Protein AF-G0JLG6-F1 (afdb_monomer)

Nearest PDB structures (foldseek):
  7wcf-assembly1_A  TM=6.140E-01  e=3.531E-07  Legionella pneumophila subsp. pneumophila str. Philadelphia 1
  7vkb-assembly1_A  TM=6.537E-01  e=1.158E-06  Legionella pneumophila subsp. pneumophila str. Philadelphia 1
  7vkc-assembly1_A  TM=6.304E-01  e=9.848E-07  Legionella pneumophila subsp. pneumophila str. Philadelphia 1
  3akk-assembly1_A  TM=6.216E-01  e=2.025E-05  Helicobacter pylori J99
  5yhz-assembly1_A-2  TM=7.930E-01  e=1.497E-01  Lactococcus lactis subsp. lactis Il1403

Solvent-accessible surface area (backbone atoms only — not comparable to full-atom values): 27535 Å² total; per-residue (Å²): 128,79,67,61,54,66,49,53,53,59,54,21,39,72,30,73,37,40,67,67,59,48,25,65,77,67,75,44,53,70,75,53,49,55,48,47,50,52,51,45,38,70,78,39,60,73,26,69,39,78,41,77,58,82,95,62,35,26,36,30,27,40,26,55,22,92,93,44,66,90,34,46,30,66,36,43,33,29,33,31,37,62,85,38,51,78,44,65,44,26,35,39,33,39,28,53,50,56,29,33,39,43,46,71,24,72,64,43,65,71,66,40,63,47,73,40,40,90,48,67,77,59,50,68,34,85,40,80,51,47,93,54,54,73,51,47,77,34,44,40,39,22,42,54,49,23,47,48,51,46,75,40,57,94,81,46,96,65,93,61,56,57,49,55,92,70,52,52,68,67,57,50,52,52,49,36,22,66,67,21,50,46,34,58,24,22,58,26,38,21,65,53,6,44,51,49,35,59,63,48,72,73,58,90,77,56,40,44,62,87,47,42,32,54,54,51,43,50,50,52,53,36,49,76,69,68,38,81,62,82,63,46,45,62,70,49,73,65,59,60,48,56,51,43,31,23,46,94,84,68,48,47,41,42,30,40,36,32,53,36,58,60,53,86,51,80,46,71,63,38,49,42,47,40,34,45,48,54,39,26,46,40,43,28,48,52,36,45,78,66,80,36,66,33,41,56,64,48,82,46,62,25,77,69,56,24,46,32,34,38,31,44,42,78,35,45,34,59,89,58,10,16,29,58,54,43,28,45,44,32,61,35,62,76,76,41,95,72,86,56,49,56,62,69,46,48,52,53,38,39,76,73,54,36,30,51,72,69,47,52,50,52,47,46,22,51,54,39,22,33,51,63,47,37,26,72,73,64,46,31,74,62,40,43,29,25,64,64,99,50,96,66,26,45,36,46,38,72,38,56,45,55,94,48,37,46,49,66,57,53,61,48,98,85,69,51,77,74,61,73,94,73,83,83,71,84,76,94,68,94,54,90,37,41,66,56,16,45,53,50,27,30,52,30,25,50,48,46,38,66,39,84,88,38,50,69,71,57,20,54,52,21,48,53,51,25,54,48,46,55,51,54,50,55,61,69,72,45,76,83,70,78,94,78,82,88,84,83,88,85,82,88,80,87,80,87,81,87,84,86,85,133

Structure (mmCIF, N/CA/C/O backbone):
data_AF-G0JLG6-F1
#
_entry.id   AF-G0JLG6-F1
#
loop_
_atom_site.group_PDB
_atom_site.id
_atom_site.type_symbol
_atom_site.label_atom_id
_atom_site.label_alt_id
_atom_site.label_comp_id
_atom_site.label_asym_id
_atom_site.label_entity_id
_atom_site.label_seq_id
_atom_site.pdbx_PDB_ins_code
_atom_site.Cartn_x
_atom_site.Cartn_y
_atom_site.Cartn_z
_atom_site.occupancy
_atom_site.B_iso_or_equiv
_atom_site.auth_seq_id
_atom_site.auth_comp_id
_atom_site.auth_asym_id
_atom_site.auth_atom_id
_atom_site.pdbx_PDB_model_num
ATOM 1 N N . MET A 1 1 ? 37.888 11.877 -35.099 1.00 46.22 1 MET A N 1
ATOM 2 C CA . MET A 1 1 ? 37.068 11.085 -34.157 1.00 46.22 1 MET A CA 1
ATOM 3 C C . MET A 1 1 ? 35.639 11.106 -34.662 1.00 46.22 1 MET A C 1
ATOM 5 O O . MET A 1 1 ? 35.176 12.176 -35.035 1.00 46.22 1 MET A O 1
ATOM 9 N N . ASN A 1 2 ? 34.997 9.945 -34.782 1.00 59.34 2 ASN A N 1
ATOM 10 C CA . ASN A 1 2 ? 33.649 9.816 -35.334 1.00 59.34 2 ASN A CA 1
ATOM 11 C C . ASN A 1 2 ? 32.640 10.490 -34.381 1.00 59.34 2 ASN A C 1
ATOM 13 O O . ASN A 1 2 ? 32.281 9.932 -33.352 1.00 59.34 2 ASN A O 1
ATOM 17 N N . THR A 1 3 ? 32.231 11.726 -34.677 1.00 75.31 3 THR A N 1
ATOM 18 C CA . THR A 1 3 ? 31.351 12.540 -33.813 1.00 75.31 3 THR A CA 1
ATOM 19 C C . THR A 1 3 ? 29.903 12.038 -33.780 1.00 75.31 3 THR A C 1
ATOM 21 O O . THR A 1 3 ? 29.094 12.547 -33.005 1.00 75.31 3 THR A O 1
ATOM 24 N N . GLN A 1 4 ? 29.566 11.033 -34.595 1.00 85.06 4 GLN A N 1
ATOM 25 C CA . GLN A 1 4 ? 28.206 10.521 -34.739 1.00 85.06 4 GLN A CA 1
ATOM 26 C C . GLN A 1 4 ? 27.779 9.582 -33.601 1.00 85.06 4 GLN A C 1
ATOM 28 O O . GLN A 1 4 ? 26.631 9.673 -33.172 1.00 85.06 4 GLN A O 1
ATOM 33 N N . THR A 1 5 ? 28.680 8.752 -33.059 1.00 87.25 5 THR A N 1
ATOM 34 C CA . THR A 1 5 ? 28.381 7.860 -31.917 1.00 87.25 5 THR A CA 1
ATOM 35 C C . THR A 1 5 ? 28.033 8.664 -30.653 1.00 87.25 5 THR A C 1
ATOM 37 O O . THR A 1 5 ? 26.930 8.485 -30.132 1.00 87.25 5 THR A O 1
ATOM 40 N N . PRO A 1 6 ? 28.842 9.654 -30.207 1.00 91.25 6 PRO A N 1
ATOM 41 C CA . PRO A 1 6 ? 28.456 10.506 -29.079 1.00 91.25 6 PRO A CA 1
ATOM 42 C C . PRO A 1 6 ? 27.161 11.294 -29.327 1.00 91.25 6 PRO A C 1
ATOM 44 O O . PRO A 1 6 ? 26.399 11.550 -28.393 1.00 91.25 6 PRO A O 1
ATOM 47 N N . HIS A 1 7 ? 26.883 11.673 -30.583 1.00 93.75 7 HIS A N 1
ATOM 48 C CA . HIS A 1 7 ? 25.629 12.339 -30.929 1.00 93.75 7 HIS A CA 1
ATOM 49 C C . HIS A 1 7 ? 24.423 11.403 -30.754 1.00 93.75 7 HIS A C 1
ATOM 51 O O . HIS A 1 7 ? 23.441 11.815 -30.139 1.00 93.75 7 HIS A O 1
ATOM 57 N N . LEU A 1 8 ? 24.503 10.155 -31.227 1.00 94.81 8 LEU A N 1
ATOM 58 C CA . LEU A 1 8 ? 23.450 9.152 -31.040 1.00 94.81 8 LEU A CA 1
ATOM 59 C C . LEU A 1 8 ? 23.153 8.928 -29.552 1.00 94.81 8 LEU A C 1
ATOM 61 O O . LEU A 1 8 ? 21.997 9.028 -29.145 1.00 94.81 8 LEU A O 1
ATOM 65 N N . ILE A 1 9 ? 24.192 8.720 -28.736 1.00 94.94 9 ILE A N 1
ATOM 66 C CA . ILE A 1 9 ? 24.056 8.523 -27.283 1.00 94.94 9 ILE A CA 1
ATOM 67 C C . ILE A 1 9 ? 23.329 9.710 -26.645 1.00 94.94 9 ILE A C 1
ATOM 69 O O . ILE A 1 9 ? 22.354 9.530 -25.918 1.00 94.94 9 ILE A O 1
ATOM 73 N N . ARG A 1 10 ? 23.737 10.944 -26.972 1.00 94.88 10 ARG A N 1
ATOM 74 C CA . ARG A 1 10 ? 23.087 12.157 -26.454 1.00 94.88 10 ARG A CA 1
ATOM 75 C C . ARG A 1 10 ? 21.600 12.224 -26.807 1.00 94.88 10 ARG A C 1
ATOM 77 O O . ARG A 1 10 ? 20.817 12.691 -25.990 1.00 94.88 10 ARG A O 1
ATOM 84 N N . LEU A 1 11 ? 21.204 11.790 -28.004 1.00 95.19 11 LEU A N 1
ATOM 85 C CA . LEU A 1 11 ? 19.792 11.762 -28.396 1.00 95.19 11 LEU A CA 1
ATOM 86 C C . LEU A 1 11 ? 19.008 10.719 -27.592 1.00 95.19 11 LEU A C 1
ATOM 88 O O . LEU A 1 11 ? 17.905 11.014 -27.136 1.00 95.19 11 LEU A O 1
ATOM 92 N N . LEU A 1 12 ? 19.579 9.530 -27.393 1.00 95.38 12 LEU A N 1
ATOM 93 C CA . LEU A 1 12 ? 18.934 8.427 -26.677 1.00 95.38 12 LEU A CA 1
ATOM 94 C C . LEU A 1 12 ? 18.824 8.664 -25.164 1.00 95.38 12 LEU A C 1
ATOM 96 O O . LEU A 1 12 ? 17.894 8.158 -24.546 1.00 95.38 12 LEU A O 1
ATOM 100 N N . ARG A 1 13 ? 19.703 9.494 -24.588 1.00 94.62 13 ARG A N 1
ATOM 101 C CA . ARG A 1 13 ? 19.589 9.973 -23.200 1.00 94.62 13 ARG A CA 1
ATOM 102 C C . ARG A 1 13 ? 18.378 10.873 -22.945 1.00 94.62 13 ARG A C 1
ATOM 104 O O . ARG A 1 13 ? 18.006 11.077 -21.803 1.00 94.62 13 ARG A O 1
ATOM 111 N N . THR A 1 14 ? 17.768 11.424 -23.997 1.00 92.88 14 THR A N 1
ATOM 112 C CA . THR A 1 14 ? 16.578 12.294 -23.878 1.00 92.88 14 THR A CA 1
ATOM 113 C C . THR A 1 14 ? 15.254 11.539 -24.010 1.00 92.88 14 THR A C 1
ATOM 115 O O . THR A 1 14 ? 14.205 12.168 -24.123 1.00 92.88 14 THR A O 1
ATOM 118 N N . GLY A 1 15 ? 15.305 10.205 -24.042 1.00 92.44 15 GLY A N 1
ATOM 119 C CA . GLY A 1 15 ? 14.141 9.322 -24.075 1.00 92.44 15 GLY A CA 1
ATOM 120 C C . GLY A 1 15 ? 14.024 8.528 -25.362 1.00 92.44 15 GLY A C 1
ATOM 121 O O . GLY A 1 15 ? 14.649 8.849 -26.382 1.00 92.44 15 GLY A O 1
ATOM 122 N N . SER A 1 16 ? 13.216 7.475 -25.312 1.00 93.00 16 SER A N 1
ATOM 123 C CA . SER A 1 16 ? 13.177 6.447 -26.338 1.00 93.00 16 SER A CA 1
ATOM 124 C C . SER A 1 16 ? 12.712 6.983 -27.704 1.00 93.00 16 SER A C 1
ATOM 126 O O . SER A 1 16 ? 11.730 7.718 -27.845 1.00 93.00 16 SER A O 1
ATOM 128 N N . GLN A 1 17 ? 13.447 6.628 -28.763 1.00 94.06 17 GLN A N 1
ATOM 129 C CA . GLN A 1 17 ? 13.241 7.139 -30.126 1.00 94.06 17 GLN A CA 1
ATOM 130 C C . GLN A 1 17 ? 13.006 6.004 -31.122 1.00 94.06 17 GLN A C 1
ATOM 132 O O . GLN A 1 17 ? 13.602 4.934 -31.024 1.00 94.06 17 GLN A O 1
ATOM 137 N N . THR A 1 18 ? 12.196 6.249 -32.153 1.00 94.25 18 THR A N 1
ATOM 138 C CA . THR A 1 18 ? 12.111 5.332 -33.299 1.00 94.25 18 THR A CA 1
ATOM 139 C C . THR A 1 18 ? 13.348 5.469 -34.187 1.00 94.25 18 THR A C 1
ATOM 141 O O . THR A 1 18 ? 13.931 6.550 -34.299 1.00 94.25 18 THR A O 1
ATOM 144 N N . GLY A 1 19 ? 13.715 4.397 -34.897 1.00 93.00 19 GLY A N 1
ATOM 145 C CA . GLY A 1 19 ? 14.827 4.443 -35.856 1.00 93.00 19 GLY A CA 1
ATOM 146 C C . GLY A 1 19 ? 14.644 5.513 -36.941 1.00 93.00 19 GLY A C 1
ATOM 147 O O . GLY A 1 19 ? 15.603 6.174 -37.325 1.00 93.00 19 GLY A O 1
ATOM 148 N N . GLN A 1 20 ? 13.404 5.752 -37.385 1.00 93.75 20 GLN A N 1
ATOM 149 C CA . GLN A 1 20 ? 13.095 6.831 -38.327 1.00 93.75 20 GLN A CA 1
ATOM 150 C C . GLN A 1 20 ? 13.445 8.210 -37.752 1.00 93.75 20 GLN A C 1
ATOM 152 O O . GLN A 1 20 ? 14.147 8.980 -38.402 1.00 93.75 20 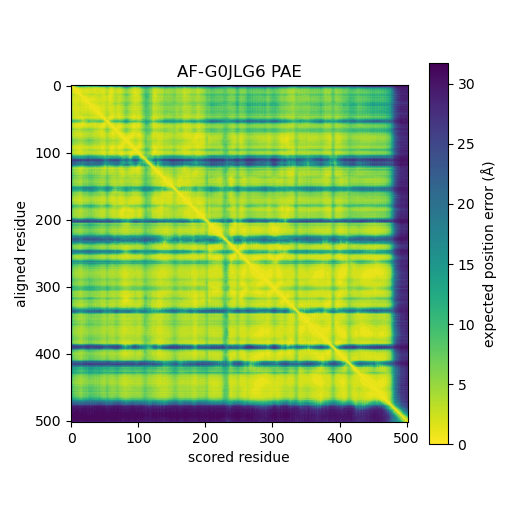GLN A O 1
ATOM 157 N N . ARG A 1 21 ? 13.009 8.499 -36.521 1.00 94.81 21 ARG A N 1
ATOM 158 C CA . ARG A 1 21 ? 13.259 9.790 -35.871 1.00 94.81 21 ARG A CA 1
ATOM 159 C C . ARG A 1 21 ? 14.748 10.013 -35.595 1.00 94.81 21 ARG A C 1
ATOM 161 O O . ARG A 1 21 ? 15.218 11.143 -35.665 1.00 94.81 21 ARG A O 1
ATOM 168 N N . LEU A 1 22 ? 15.500 8.945 -35.324 1.00 95.31 22 LEU A N 1
ATOM 169 C CA . LEU A 1 22 ? 16.960 9.005 -35.205 1.00 95.31 22 LEU A CA 1
ATOM 170 C C . LEU A 1 22 ? 17.630 9.332 -36.546 1.00 95.31 22 LEU A C 1
ATOM 172 O O . LEU A 1 22 ? 18.468 10.226 -36.583 1.00 95.31 22 LEU A O 1
ATOM 176 N N . CYS A 1 23 ? 17.232 8.677 -37.645 1.00 95.50 23 CYS A N 1
ATOM 177 C CA . CYS A 1 23 ? 17.723 9.008 -38.989 1.00 95.50 23 CYS A CA 1
ATOM 178 C C . CYS A 1 23 ? 17.490 10.484 -39.339 1.00 95.50 23 CYS A C 1
ATOM 180 O O . CYS A 1 23 ? 18.412 11.144 -39.806 1.00 95.50 23 CYS A O 1
ATOM 182 N N . GLU A 1 24 ? 16.286 10.999 -39.073 1.00 95.12 24 GLU A N 1
ATOM 183 C CA . GLU A 1 24 ? 15.916 12.398 -39.327 1.00 95.12 24 GLU A CA 1
ATOM 184 C C . GLU A 1 24 ? 16.740 13.375 -38.474 1.00 95.12 24 GLU A C 1
ATOM 186 O O . GLU A 1 24 ? 17.309 14.326 -38.999 1.00 95.12 24 GLU A O 1
ATOM 191 N N . ARG A 1 25 ? 16.861 13.133 -37.159 1.00 94.56 25 ARG A N 1
ATOM 192 C CA . ARG A 1 25 ? 17.603 14.024 -36.241 1.00 94.56 25 ARG A CA 1
ATOM 193 C C . ARG A 1 25 ? 19.115 14.005 -36.465 1.00 94.56 25 ARG A C 1
ATOM 195 O O . ARG A 1 25 ? 19.788 14.967 -36.105 1.00 94.56 25 ARG A O 1
ATOM 202 N N . MET A 1 26 ? 19.648 12.909 -37.001 1.00 94.50 26 MET A N 1
ATOM 203 C CA . MET A 1 26 ? 21.077 12.754 -37.279 1.00 94.50 26 MET A CA 1
ATOM 204 C C . MET A 1 26 ? 21.454 13.066 -38.732 1.00 94.50 26 MET A C 1
ATOM 206 O O . MET A 1 26 ? 22.647 13.114 -39.018 1.00 94.50 26 MET A O 1
ATOM 210 N N . ASP A 1 27 ? 20.472 13.265 -39.618 1.00 94.88 27 ASP A N 1
ATOM 211 C CA . ASP A 1 27 ? 20.650 13.400 -41.071 1.00 94.88 27 ASP A CA 1
ATOM 212 C C . ASP A 1 27 ? 21.451 12.230 -41.683 1.00 94.88 27 ASP A C 1
ATOM 214 O O . ASP A 1 27 ? 22.458 12.395 -42.371 1.00 94.88 27 ASP A O 1
ATOM 218 N N . VAL A 1 28 ? 21.034 10.995 -41.369 1.00 95.25 28 VAL A N 1
ATOM 219 C CA . VAL A 1 28 ? 21.711 9.771 -41.833 1.00 95.25 28 VAL A CA 1
ATOM 220 C C . VAL A 1 28 ? 20.751 8.744 -42.425 1.00 95.25 28 VAL A C 1
ATOM 222 O O . VAL A 1 28 ? 19.595 8.609 -42.025 1.00 95.25 28 VAL A O 1
ATOM 225 N N . SER A 1 29 ? 21.269 7.925 -43.343 1.00 94.81 29 SER A N 1
ATOM 226 C CA . SER A 1 29 ? 20.538 6.770 -43.871 1.00 94.81 29 SER A CA 1
ATOM 227 C C . SER A 1 29 ? 20.305 5.695 -42.798 1.00 94.81 29 SER A C 1
ATOM 229 O O . SER A 1 29 ? 21.080 5.567 -41.847 1.00 94.81 29 SER A O 1
ATOM 231 N N . ARG A 1 30 ? 19.300 4.830 -42.994 1.00 92.62 30 ARG A N 1
ATOM 232 C CA . ARG A 1 30 ? 19.060 3.663 -42.118 1.00 92.62 30 ARG A CA 1
ATOM 233 C C . ARG A 1 30 ? 20.265 2.720 -42.036 1.00 92.62 30 ARG A C 1
ATOM 235 O O . ARG A 1 30 ? 20.562 2.198 -40.967 1.00 92.62 30 ARG A O 1
ATOM 242 N N . ALA A 1 31 ? 20.982 2.526 -43.145 1.00 94.44 31 ALA A N 1
ATOM 243 C CA . ALA A 1 31 ? 22.172 1.675 -43.185 1.00 94.44 31 ALA A CA 1
ATOM 244 C C . ALA A 1 31 ? 23.346 2.276 -42.395 1.00 94.44 31 ALA A C 1
ATOM 246 O O . ALA A 1 31 ? 24.172 1.538 -41.861 1.00 94.44 31 ALA A O 1
ATOM 247 N N . THR A 1 32 ? 23.429 3.606 -42.332 1.00 94.50 32 THR A N 1
ATOM 248 C CA . THR A 1 32 ? 24.400 4.314 -41.493 1.00 94.50 32 THR A CA 1
ATOM 249 C C . THR A 1 32 ? 24.001 4.214 -40.023 1.00 94.50 32 THR A C 1
ATOM 251 O O . THR A 1 32 ? 24.831 3.826 -39.211 1.00 94.50 32 THR A O 1
ATOM 254 N N . LEU A 1 33 ? 22.730 4.466 -39.686 1.00 94.81 33 LEU A N 1
ATOM 255 C CA . LEU A 1 33 ? 22.229 4.339 -38.313 1.00 94.81 33 LEU A CA 1
ATOM 256 C C . LEU A 1 33 ? 22.442 2.926 -37.751 1.00 94.81 33 LEU A C 1
ATOM 258 O O . LEU A 1 33 ? 22.905 2.782 -36.628 1.00 94.81 33 LEU A O 1
ATOM 262 N N . SER A 1 34 ? 22.166 1.885 -38.542 1.00 93.56 34 SER A N 1
ATOM 263 C CA . SER A 1 34 ? 22.384 0.495 -38.123 1.00 93.56 34 SER A CA 1
ATOM 264 C C . SER A 1 34 ? 23.853 0.190 -37.823 1.00 93.56 34 SER A C 1
ATOM 266 O O . SER A 1 34 ? 24.127 -0.567 -36.897 1.00 93.56 34 SER A O 1
ATOM 268 N N . ARG A 1 35 ? 24.792 0.767 -38.587 1.00 93.50 35 ARG A N 1
ATOM 269 C CA . ARG A 1 35 ? 26.230 0.646 -38.311 1.00 93.50 35 ARG A CA 1
ATOM 270 C C . ARG A 1 35 ? 26.600 1.375 -37.023 1.00 93.50 35 ARG A C 1
ATOM 272 O O . ARG A 1 35 ? 27.191 0.759 -36.152 1.00 93.50 35 ARG A O 1
ATOM 279 N N . LEU A 1 36 ? 26.138 2.616 -36.857 1.00 94.56 36 LEU A N 1
ATOM 280 C CA . LEU A 1 36 ? 26.359 3.397 -35.634 1.00 94.56 36 LEU A CA 1
ATOM 281 C C . LEU A 1 36 ? 25.820 2.690 -34.384 1.00 94.56 36 LEU A C 1
ATOM 283 O O . LEU A 1 36 ? 26.473 2.706 -33.350 1.00 94.56 36 LEU A O 1
ATOM 287 N N . MET A 1 37 ? 24.652 2.050 -34.472 1.00 94.25 37 MET A N 1
ATOM 288 C CA . MET A 1 37 ? 24.095 1.247 -33.380 1.00 94.25 37 MET A CA 1
ATOM 289 C C . MET A 1 37 ? 24.953 0.015 -33.069 1.00 94.25 37 MET A C 1
ATOM 291 O O . MET A 1 37 ? 25.163 -0.288 -31.899 1.00 94.25 37 MET A O 1
ATOM 295 N N . GLY A 1 38 ? 25.466 -0.676 -34.092 1.00 93.69 38 GLY A N 1
ATOM 296 C CA . GLY A 1 38 ? 26.382 -1.808 -33.914 1.00 93.69 38 GLY A CA 1
ATOM 297 C C . GLY A 1 38 ? 27.711 -1.398 -33.274 1.00 93.69 38 GLY A C 1
ATOM 298 O O . GLY A 1 38 ? 28.184 -2.075 -32.360 1.00 93.69 38 GLY A O 1
ATOM 299 N N . ASP A 1 39 ? 28.262 -0.259 -33.695 1.00 92.25 39 ASP A N 1
ATOM 300 C CA . ASP A 1 39 ? 29.461 0.333 -33.100 1.00 92.25 39 ASP A CA 1
ATOM 301 C C . ASP A 1 39 ? 29.190 0.714 -31.632 1.00 92.25 39 ASP A C 1
ATOM 303 O O . ASP A 1 39 ? 29.927 0.288 -30.748 1.00 92.25 39 ASP A O 1
ATOM 307 N N . CYS A 1 40 ? 28.069 1.395 -31.343 1.00 92.25 40 CYS A N 1
ATOM 308 C CA . CYS A 1 40 ? 27.651 1.729 -29.972 1.00 92.25 40 CYS A CA 1
ATOM 309 C C . CYS A 1 40 ? 27.517 0.486 -29.090 1.00 92.25 40 CYS A C 1
ATOM 311 O O . CYS A 1 40 ? 27.979 0.491 -27.958 1.00 92.25 40 CYS A O 1
ATOM 313 N N . GLN A 1 41 ? 26.882 -0.575 -29.593 1.00 92.62 41 GLN A N 1
ATOM 314 C CA . GLN A 1 41 ? 26.702 -1.816 -28.842 1.00 92.62 41 GLN A CA 1
ATOM 315 C C . GLN A 1 41 ? 28.038 -2.517 -28.558 1.00 92.62 41 GLN A C 1
ATOM 317 O O . GLN A 1 41 ? 28.170 -3.185 -27.535 1.00 92.62 41 GLN A O 1
ATOM 322 N N . SER A 1 42 ? 29.013 -2.385 -29.460 1.00 92.06 42 SER A N 1
ATOM 323 C CA . SER A 1 42 ? 30.348 -2.972 -29.301 1.00 92.06 42 SER A CA 1
ATOM 324 C C . SER A 1 42 ? 31.213 -2.166 -28.329 1.00 92.06 42 SER A C 1
ATOM 326 O O . SER A 1 42 ? 31.937 -2.751 -27.529 1.00 92.06 42 SER A O 1
ATOM 328 N N . GLU A 1 43 ? 31.126 -0.834 -28.383 1.00 93.00 43 GLU A N 1
ATOM 329 C CA . GLU A 1 43 ? 31.851 0.087 -27.497 1.00 93.00 43 GLU A CA 1
ATOM 330 C C . GLU A 1 43 ? 31.237 0.152 -26.086 1.00 93.00 43 GLU A C 1
ATOM 332 O O . GLU A 1 43 ? 31.962 0.274 -25.101 1.00 93.00 43 GLU A O 1
ATOM 337 N N . HIS A 1 44 ? 29.910 0.044 -25.980 1.00 93.50 44 HIS A N 1
ATOM 338 C CA . HIS A 1 44 ? 29.133 0.183 -24.745 1.00 93.50 44 HIS A CA 1
ATOM 339 C C . HIS A 1 44 ? 28.132 -0.977 -24.598 1.00 93.50 44 HIS A C 1
ATOM 341 O O . HIS A 1 44 ? 26.917 -0.797 -24.769 1.00 93.50 44 HIS A O 1
ATOM 347 N N . PRO A 1 45 ? 28.617 -2.195 -24.301 1.00 92.94 45 PRO A N 1
ATOM 348 C CA . PRO A 1 45 ? 27.774 -3.379 -24.257 1.00 92.94 45 PRO A CA 1
ATOM 349 C C . PRO A 1 45 ? 26.652 -3.242 -23.222 1.00 92.94 45 PRO A C 1
ATOM 351 O O . PRO A 1 45 ? 26.884 -3.014 -22.040 1.00 92.94 45 PRO A O 1
ATOM 354 N N . GLY A 1 46 ? 25.414 -3.408 -23.690 1.00 92.00 46 GLY A N 1
ATOM 355 C CA . GLY A 1 46 ? 24.211 -3.434 -22.850 1.00 92.00 46 GLY A CA 1
ATOM 356 C C . GLY A 1 46 ? 23.552 -2.074 -22.600 1.00 92.00 46 GLY A C 1
ATOM 357 O O . GLY A 1 46 ? 22.424 -2.055 -22.116 1.00 92.00 46 GLY A O 1
ATOM 358 N N . PHE A 1 47 ? 24.189 -0.959 -22.972 1.00 96.44 47 PHE A N 1
ATOM 359 C CA . PHE A 1 47 ? 23.610 0.379 -22.790 1.00 96.44 47 PHE A CA 1
ATOM 360 C C . PHE A 1 47 ? 22.590 0.766 -23.863 1.00 96.44 47 PHE A C 1
ATOM 362 O O . PHE A 1 47 ? 21.646 1.503 -23.582 1.00 96.44 47 PHE A O 1
ATOM 369 N N . LEU A 1 48 ? 22.761 0.286 -25.096 1.00 96.06 48 LEU A N 1
ATOM 370 C CA . LEU A 1 48 ? 21.789 0.503 -26.162 1.00 96.06 48 LEU A CA 1
ATOM 371 C C . LEU A 1 48 ? 20.641 -0.503 -26.022 1.00 96.06 48 LEU A C 1
ATOM 373 O O . LEU A 1 48 ? 20.762 -1.669 -26.395 1.00 96.06 48 LEU A O 1
ATOM 377 N N . CYS A 1 49 ? 19.504 -0.044 -25.511 1.00 94.62 49 CYS A N 1
ATOM 378 C CA . CYS A 1 49 ? 18.333 -0.886 -25.303 1.00 94.62 49 CYS A CA 1
ATOM 379 C C . CYS A 1 49 ? 17.382 -0.817 -26.501 1.00 94.62 49 CYS A C 1
ATOM 381 O O . CYS A 1 49 ? 17.037 0.271 -26.968 1.00 94.62 49 CYS A O 1
ATOM 383 N N . GLN A 1 50 ? 16.908 -1.975 -26.968 1.00 92.38 50 GLN A N 1
ATOM 384 C CA . GLN A 1 50 ? 15.823 -2.066 -27.943 1.00 92.38 50 GLN A CA 1
ATOM 385 C C . GLN A 1 50 ? 14.496 -2.338 -27.227 1.00 92.38 50 GLN A C 1
ATOM 387 O O . GLN A 1 50 ? 14.365 -3.304 -26.480 1.00 92.38 50 GLN A O 1
ATOM 392 N N . ILE A 1 51 ? 13.495 -1.513 -27.509 1.00 89.00 51 ILE A N 1
ATOM 393 C CA . ILE A 1 51 ? 12.143 -1.603 -26.962 1.00 89.00 51 ILE A CA 1
ATOM 394 C C . ILE A 1 51 ? 11.189 -2.027 -28.078 1.00 89.00 51 ILE A C 1
ATOM 396 O O . ILE A 1 51 ? 11.169 -1.417 -29.148 1.00 89.00 51 ILE A O 1
ATOM 400 N N . GLY A 1 52 ? 10.361 -3.040 -27.825 1.00 83.12 52 GLY A N 1
ATOM 401 C CA . GLY A 1 52 ? 9.380 -3.528 -28.796 1.00 83.12 52 GLY A CA 1
ATOM 402 C C . GLY A 1 52 ? 9.999 -4.241 -30.006 1.00 83.12 52 GLY A C 1
ATOM 403 O O . GLY A 1 52 ? 11.186 -4.577 -30.037 1.00 83.12 52 GLY A O 1
ATOM 404 N N . ALA A 1 53 ? 9.165 -4.505 -31.015 1.00 79.88 53 ALA A N 1
ATOM 405 C CA . ALA A 1 53 ? 9.546 -5.284 -32.190 1.00 79.88 53 ALA A CA 1
ATOM 406 C C . ALA A 1 53 ? 8.915 -4.743 -33.482 1.00 79.88 53 ALA A C 1
ATOM 408 O O . ALA A 1 53 ? 7.850 -4.123 -33.482 1.00 79.88 53 ALA A O 1
ATOM 409 N N . ALA A 1 54 ? 9.559 -5.040 -34.614 1.00 81.12 54 ALA A N 1
ATOM 410 C CA . ALA A 1 54 ? 9.116 -4.650 -35.950 1.00 81.12 54 ALA A CA 1
ATOM 411 C C . ALA A 1 54 ? 8.783 -3.145 -36.050 1.00 81.12 54 ALA A C 1
ATOM 413 O O . ALA A 1 54 ? 9.649 -2.291 -35.886 1.00 81.12 54 ALA A O 1
ATOM 414 N N . ARG A 1 55 ? 7.524 -2.802 -36.346 1.00 71.88 55 ARG A N 1
ATOM 415 C CA . ARG A 1 55 ? 7.095 -1.413 -36.568 1.00 71.88 55 ARG A CA 1
ATOM 416 C C . ARG A 1 55 ? 7.023 -0.565 -35.294 1.00 71.88 55 ARG A C 1
ATOM 418 O O . ARG A 1 55 ? 6.941 0.652 -35.411 1.00 71.88 55 ARG A O 1
ATOM 425 N N . SER A 1 56 ? 7.023 -1.184 -34.109 1.00 79.69 56 SER A N 1
ATOM 426 C CA . SER A 1 56 ? 7.020 -0.479 -32.820 1.00 79.69 56 SER A CA 1
ATOM 427 C C . SER A 1 56 ? 8.409 -0.381 -32.189 1.00 79.69 56 SER A C 1
ATOM 429 O O . SER A 1 56 ? 8.517 0.089 -31.059 1.00 79.69 56 SER A O 1
ATOM 431 N N . THR A 1 57 ? 9.466 -0.793 -32.901 1.00 88.81 57 THR A N 1
ATOM 432 C CA . THR A 1 57 ? 10.829 -0.741 -32.373 1.00 88.81 57 THR A CA 1
ATOM 433 C C . THR A 1 57 ? 11.246 0.690 -32.040 1.00 88.81 57 THR A C 1
ATOM 435 O O . THR A 1 57 ? 11.267 1.583 -32.898 1.00 88.81 57 THR A O 1
ATOM 438 N N . ARG A 1 58 ? 11.639 0.878 -30.784 1.00 93.12 58 ARG A N 1
ATOM 439 C CA . ARG A 1 58 ? 12.288 2.078 -30.263 1.00 93.12 58 ARG A CA 1
ATOM 440 C C . ARG A 1 58 ? 13.647 1.718 -29.675 1.00 93.12 58 ARG A C 1
ATOM 442 O O . ARG A 1 58 ? 13.901 0.563 -29.346 1.00 93.12 58 ARG A O 1
ATOM 449 N N . TYR A 1 59 ? 14.501 2.718 -29.548 1.00 94.75 59 TYR A N 1
ATOM 450 C CA . TYR A 1 59 ? 15.820 2.607 -28.943 1.00 94.75 59 TYR A CA 1
ATOM 451 C C . TYR A 1 59 ? 15.933 3.606 -27.801 1.00 94.75 59 TYR A C 1
ATOM 453 O O . TYR A 1 59 ? 15.445 4.730 -27.936 1.00 94.75 59 TYR A O 1
ATOM 461 N N . ALA A 1 60 ? 16.583 3.205 -26.716 1.00 95.88 60 ALA A N 1
ATOM 462 C CA . ALA A 1 60 ? 16.832 4.030 -25.539 1.00 95.88 60 ALA A CA 1
ATOM 463 C C . ALA A 1 60 ? 18.249 3.794 -25.003 1.00 95.88 60 ALA A C 1
ATOM 465 O O . ALA A 1 60 ? 18.913 2.834 -25.402 1.00 95.88 60 ALA A O 1
ATOM 466 N N . TRP A 1 61 ? 18.703 4.680 -24.116 1.00 97.25 61 TRP A N 1
ATOM 467 C CA . TRP A 1 61 ? 19.982 4.538 -23.424 1.00 97.25 61 TRP A CA 1
ATOM 468 C C . TRP A 1 61 ? 19.757 4.140 -21.968 1.00 97.25 61 TRP A C 1
ATOM 470 O O . TRP A 1 61 ? 19.011 4.816 -21.256 1.00 97.25 61 TRP A O 1
ATOM 480 N N . ALA A 1 62 ? 20.402 3.060 -21.534 1.00 97.25 62 ALA A N 1
ATOM 481 C CA . ALA A 1 62 ? 20.389 2.640 -20.142 1.00 97.25 62 ALA A CA 1
ATOM 482 C C . ALA A 1 62 ? 21.157 3.626 -19.262 1.00 97.25 62 ALA A C 1
ATOM 484 O O . ALA A 1 62 ? 22.183 4.184 -19.661 1.00 97.25 62 ALA A O 1
ATOM 485 N N . LYS A 1 63 ? 20.678 3.803 -18.037 1.00 95.62 63 LYS A N 1
ATOM 486 C CA . LYS A 1 63 ? 21.403 4.524 -17.002 1.00 95.62 63 LYS A CA 1
ATOM 487 C C . LYS A 1 63 ? 22.547 3.641 -16.482 1.00 95.62 63 LYS A C 1
ATOM 489 O O . LYS A 1 63 ? 22.337 2.435 -16.355 1.00 95.62 63 LYS A O 1
ATOM 494 N N . PRO A 1 64 ? 23.748 4.175 -16.211 1.00 94.62 64 PRO A N 1
ATOM 495 C CA . PRO A 1 64 ? 24.814 3.397 -15.581 1.00 94.62 64 PRO A CA 1
ATOM 496 C C . PRO A 1 64 ? 24.457 3.021 -14.137 1.00 94.62 64 PRO A C 1
ATOM 498 O O . PRO A 1 64 ? 23.790 3.791 -13.445 1.00 94.62 64 PRO A O 1
ATOM 501 N N . ASP A 1 65 ? 24.921 1.858 -13.680 1.00 90.94 65 ASP A N 1
ATOM 502 C CA . ASP A 1 65 ? 24.869 1.479 -12.266 1.00 90.94 65 ASP A CA 1
ATOM 503 C C . ASP A 1 65 ? 25.822 2.374 -11.457 1.00 90.94 65 ASP A C 1
ATOM 505 O O . ASP A 1 65 ? 26.970 2.588 -11.852 1.00 90.94 65 ASP A O 1
ATOM 509 N N . GLU A 1 66 ? 25.362 2.908 -10.322 1.00 85.69 66 GLU A N 1
ATOM 510 C CA . GLU A 1 66 ? 26.172 3.802 -9.482 1.00 85.69 66 GLU A CA 1
ATOM 511 C C . GLU A 1 66 ? 27.466 3.141 -8.978 1.00 85.69 66 GLU A C 1
ATOM 513 O O . GLU A 1 66 ? 28.505 3.798 -8.894 1.00 85.69 66 GLU A O 1
ATOM 518 N N . ASN A 1 67 ? 27.420 1.845 -8.658 1.00 85.12 67 ASN A N 1
ATOM 519 C CA . ASN A 1 67 ? 28.565 1.094 -8.142 1.00 85.12 67 ASN A CA 1
ATOM 520 C C . ASN A 1 67 ? 29.436 0.521 -9.267 1.00 85.12 67 ASN A C 1
ATOM 522 O O . ASN A 1 67 ? 30.627 0.265 -9.070 1.00 85.12 67 ASN A O 1
ATOM 526 N N . HIS A 1 68 ? 28.853 0.329 -10.452 1.00 90.38 68 HIS A N 1
ATOM 527 C CA . HIS A 1 68 ? 29.530 -0.202 -11.633 1.00 90.38 68 HIS A CA 1
ATOM 528 C C . HIS A 1 68 ? 29.218 0.650 -12.876 1.00 90.38 68 HIS A C 1
ATOM 530 O O . HIS A 1 68 ? 28.450 0.212 -13.730 1.00 90.38 68 HIS A O 1
ATOM 536 N N . PRO A 1 69 ? 29.848 1.834 -13.039 1.00 91.25 69 PRO A N 1
ATOM 537 C CA . PRO A 1 69 ? 29.490 2.792 -14.093 1.00 91.25 69 PRO A CA 1
ATOM 538 C C . PRO A 1 69 ? 29.645 2.277 -15.531 1.00 91.25 69 PRO A C 1
ATOM 540 O O . PRO A 1 69 ? 29.016 2.802 -16.448 1.00 91.25 69 PRO A O 1
ATOM 543 N N . ASP A 1 70 ? 30.465 1.243 -15.725 1.00 92.44 70 ASP A N 1
ATOM 544 C CA . ASP A 1 70 ? 30.666 0.566 -17.012 1.00 92.44 70 ASP A CA 1
ATOM 545 C C . ASP A 1 70 ? 29.572 -0.474 -17.321 1.00 92.44 70 ASP A C 1
ATOM 547 O O . ASP A 1 70 ? 29.639 -1.169 -18.336 1.00 92.44 70 ASP A O 1
ATOM 551 N N . GLN A 1 71 ? 28.569 -0.611 -16.451 1.00 94.69 71 GLN A N 1
ATOM 552 C CA . GLN A 1 71 ? 27.444 -1.527 -16.603 1.00 94.69 71 GLN A CA 1
ATOM 553 C C . GLN A 1 71 ? 26.116 -0.762 -16.550 1.00 94.69 71 GLN A C 1
ATOM 555 O O . GLN A 1 71 ? 25.989 0.211 -15.803 1.00 94.69 71 GLN A O 1
ATOM 560 N N . PRO A 1 72 ? 25.102 -1.189 -17.321 1.00 96.31 72 PRO A N 1
ATOM 561 C CA . PRO A 1 72 ? 23.758 -0.642 -17.198 1.00 96.31 72 PRO A CA 1
ATOM 562 C C . PRO A 1 72 ? 23.141 -1.022 -15.848 1.00 96.31 72 PRO A C 1
ATOM 564 O O . PRO A 1 72 ? 23.336 -2.134 -15.350 1.00 96.31 72 PRO A O 1
ATOM 567 N N . TRP A 1 73 ? 22.335 -0.123 -15.294 1.00 95.44 73 TRP A N 1
ATOM 568 C CA . TRP A 1 73 ? 21.611 -0.334 -14.050 1.00 95.44 73 TRP A CA 1
ATOM 569 C C . TRP A 1 73 ? 20.448 -1.307 -14.266 1.00 95.44 73 TRP A C 1
ATOM 571 O O . TRP A 1 73 ? 19.321 -0.941 -14.613 1.00 95.44 73 TRP A O 1
ATOM 581 N N . ASN A 1 74 ? 20.766 -2.587 -14.094 1.00 95.81 74 ASN A N 1
ATOM 582 C CA . ASN A 1 74 ? 19.863 -3.714 -14.269 1.00 95.81 74 ASN A CA 1
ATOM 583 C C . ASN A 1 74 ? 19.443 -4.265 -12.910 1.00 95.81 74 ASN A C 1
ATOM 585 O O . ASN A 1 74 ? 20.224 -4.903 -12.206 1.00 95.81 74 ASN A O 1
ATOM 589 N N . ILE A 1 75 ? 18.178 -4.067 -12.561 1.00 95.75 75 ILE A N 1
ATOM 590 C CA . ILE A 1 75 ? 17.624 -4.465 -11.274 1.00 95.75 75 ILE A CA 1
ATOM 591 C C . ILE A 1 75 ? 16.872 -5.791 -11.444 1.00 95.75 75 ILE A C 1
ATOM 593 O O . ILE A 1 75 ? 15.877 -5.839 -12.172 1.00 95.75 75 ILE A O 1
ATOM 597 N N . PRO A 1 76 ? 17.290 -6.892 -10.797 1.00 95.25 76 PRO A N 1
ATOM 598 C CA . PRO A 1 76 ? 16.524 -8.129 -10.844 1.00 95.25 76 PRO A CA 1
ATOM 599 C C . PRO A 1 76 ? 15.204 -7.976 -10.076 1.00 95.25 76 PRO A C 1
ATOM 601 O O . PRO A 1 76 ? 15.164 -7.387 -8.995 1.00 95.25 76 PRO A O 1
ATOM 604 N N . VAL A 1 77 ? 14.131 -8.525 -10.637 1.00 93.94 77 VAL A N 1
ATOM 605 C CA . VAL A 1 77 ? 12.781 -8.513 -10.064 1.00 93.94 77 VAL A CA 1
ATOM 606 C C . VAL A 1 77 ? 12.381 -9.944 -9.736 1.00 93.94 77 VAL A C 1
ATOM 608 O O . VAL A 1 77 ? 12.468 -10.842 -10.582 1.00 93.94 77 VAL A O 1
ATOM 611 N N . TYR A 1 78 ? 11.938 -10.141 -8.502 1.00 93.00 78 TYR A N 1
ATOM 612 C CA . TYR A 1 78 ? 11.474 -11.412 -7.972 1.00 93.00 78 TYR A CA 1
ATOM 613 C C . TYR A 1 78 ? 10.087 -11.253 -7.355 1.00 93.00 78 TYR A C 1
ATOM 615 O O . TYR A 1 78 ? 9.708 -10.155 -6.947 1.00 93.00 78 TYR A O 1
ATOM 623 N N . HIS A 1 79 ? 9.396 -12.368 -7.152 1.00 91.69 79 HIS A N 1
ATOM 624 C CA . HIS A 1 79 ? 8.307 -12.454 -6.186 1.00 91.69 79 HIS A CA 1
ATOM 625 C C . HIS A 1 79 ? 8.508 -13.652 -5.266 1.00 91.69 79 HIS A C 1
ATOM 627 O O . HIS A 1 79 ? 9.219 -14.604 -5.586 1.00 91.69 79 HIS A O 1
ATOM 633 N N . VAL A 1 80 ? 7.843 -13.600 -4.121 1.00 92.31 80 VAL A N 1
ATOM 634 C CA . VAL A 1 80 ? 7.679 -14.744 -3.226 1.00 92.31 80 VAL A CA 1
ATOM 635 C C . VAL A 1 80 ? 6.294 -15.328 -3.466 1.00 92.31 80 VAL A C 1
ATOM 637 O O . VAL A 1 80 ? 5.311 -14.588 -3.504 1.00 92.31 80 VAL A O 1
ATOM 640 N N . ASP A 1 81 ? 6.199 -16.637 -3.669 1.00 90.50 81 ASP A N 1
ATOM 641 C CA . ASP A 1 81 ? 4.901 -17.298 -3.802 1.00 90.50 81 ASP A CA 1
ATOM 642 C C . ASP A 1 81 ? 4.212 -17.533 -2.443 1.00 90.50 81 ASP A C 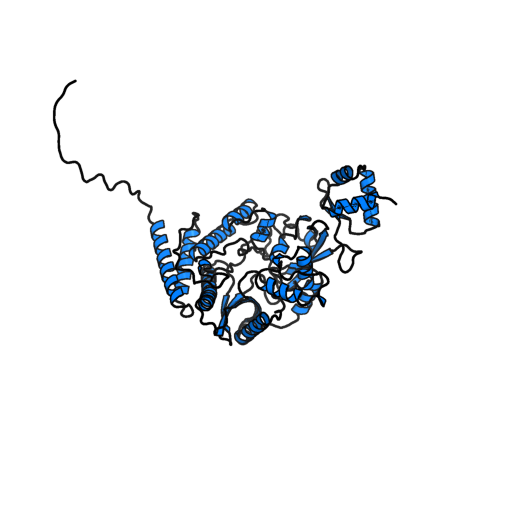1
ATOM 644 O O . ASP A 1 81 ? 4.743 -17.216 -1.374 1.00 90.50 81 ASP A O 1
ATOM 648 N N . ARG A 1 82 ? 3.003 -18.100 -2.476 1.00 91.12 82 ARG A N 1
ATOM 649 C CA . ARG A 1 82 ? 2.199 -18.404 -1.279 1.00 91.12 82 ARG A CA 1
ATOM 650 C C . ARG A 1 82 ? 2.861 -19.418 -0.341 1.00 91.12 82 ARG A C 1
ATOM 652 O O . ARG A 1 82 ? 2.508 -19.484 0.830 1.00 91.12 82 ARG A O 1
ATOM 659 N N . HIS A 1 83 ? 3.840 -20.179 -0.826 1.00 90.56 83 HIS A N 1
ATOM 660 C CA . HIS A 1 83 ? 4.603 -21.147 -0.039 1.00 90.56 83 HIS A CA 1
ATOM 661 C C . HIS A 1 83 ? 5.919 -20.574 0.502 1.00 90.56 83 HIS A C 1
ATOM 663 O O . HIS A 1 83 ? 6.633 -21.264 1.228 1.00 90.56 83 HIS A O 1
ATOM 669 N N . GLY A 1 84 ? 6.241 -19.318 0.185 1.00 90.88 84 GLY A N 1
ATOM 670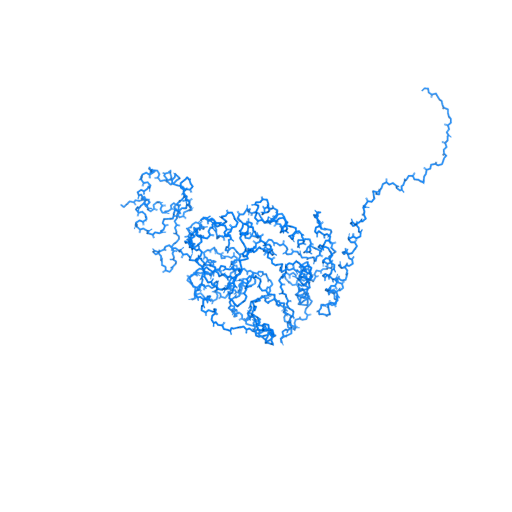 C CA . GLY A 1 84 ? 7.467 -18.664 0.631 1.00 90.88 84 GLY A CA 1
ATOM 671 C C . GLY A 1 84 ? 8.660 -18.898 -0.290 1.00 90.88 84 GLY A C 1
ATOM 672 O O . GLY A 1 84 ? 9.787 -18.582 0.087 1.00 90.88 84 GLY A O 1
ATOM 673 N N . VAL A 1 85 ? 8.445 -19.444 -1.489 1.00 91.12 85 VAL A N 1
ATOM 674 C CA . VAL A 1 85 ? 9.525 -19.722 -2.436 1.00 91.12 85 VAL A CA 1
ATOM 675 C C . VAL A 1 85 ? 9.777 -18.493 -3.298 1.00 91.12 85 VAL A C 1
ATOM 677 O O . VAL A 1 85 ? 8.864 -17.937 -3.911 1.00 91.12 85 VAL A O 1
ATOM 680 N N . LEU A 1 86 ? 11.043 -18.078 -3.360 1.00 91.75 86 LEU A N 1
ATOM 681 C CA . LEU A 1 86 ? 11.491 -16.992 -4.222 1.00 91.75 86 LEU A CA 1
ATOM 682 C C . LEU A 1 86 ? 11.510 -17.443 -5.689 1.00 91.75 86 LEU A C 1
ATOM 684 O O . LEU A 1 86 ? 12.083 -18.476 -6.034 1.00 91.75 86 LEU A O 1
ATOM 688 N N . GLN A 1 87 ? 10.925 -16.633 -6.560 1.00 90.44 87 GLN A N 1
ATOM 689 C CA . GLN A 1 87 ? 10.798 -16.881 -7.990 1.00 90.44 87 GLN A CA 1
ATOM 690 C C . GLN A 1 87 ? 11.294 -15.663 -8.772 1.00 90.44 87 GLN A C 1
ATOM 692 O O . GLN A 1 87 ? 11.071 -14.523 -8.372 1.00 90.44 87 GLN A O 1
ATOM 697 N N . SER A 1 88 ? 11.963 -15.892 -9.903 1.00 90.25 88 SER A N 1
ATOM 698 C CA . SER A 1 88 ? 12.466 -14.810 -10.759 1.00 90.25 88 SER A CA 1
ATOM 699 C C . SER A 1 88 ? 11.423 -14.379 -11.785 1.00 90.25 88 SER A C 1
ATOM 701 O O . SER A 1 88 ? 10.996 -15.185 -12.619 1.00 90.25 88 SER A O 1
ATOM 703 N N . ASP A 1 89 ? 11.084 -13.091 -11.769 1.00 87.62 89 ASP A N 1
ATOM 704 C CA . ASP A 1 89 ? 10.172 -12.483 -12.735 1.00 87.62 89 ASP A CA 1
ATOM 705 C C . ASP A 1 89 ? 10.903 -11.871 -13.922 1.00 87.62 89 ASP A C 1
ATOM 707 O O . ASP A 1 89 ? 10.434 -11.955 -15.054 1.00 87.62 89 ASP A O 1
ATOM 711 N N . GLY A 1 90 ? 12.086 -11.304 -13.711 1.00 91.69 90 GLY A N 1
ATOM 712 C CA . GLY A 1 90 ? 12.857 -10.731 -14.805 1.00 91.69 90 GLY A CA 1
ATOM 713 C C . GLY A 1 90 ? 13.861 -9.690 -14.352 1.00 91.69 90 GLY A C 1
ATOM 714 O O . GLY A 1 90 ? 14.356 -9.718 -13.226 1.00 91.69 90 GLY A O 1
ATOM 715 N N . THR A 1 91 ? 14.154 -8.764 -15.254 1.00 94.62 91 THR A N 1
ATOM 716 C CA . THR A 1 91 ? 15.094 -7.667 -15.031 1.00 94.62 91 THR A CA 1
ATOM 717 C C . THR A 1 91 ? 14.456 -6.354 -15.450 1.00 94.62 91 THR A C 1
ATOM 719 O O . THR A 1 91 ? 13.930 -6.247 -16.556 1.00 94.62 91 THR A O 1
ATOM 722 N N . LEU A 1 92 ? 14.509 -5.364 -14.565 1.00 95.62 92 LEU A N 1
ATOM 723 C CA . LEU A 1 92 ? 14.132 -3.985 -14.824 1.00 95.62 92 LEU A CA 1
ATOM 724 C C . LEU A 1 92 ? 15.398 -3.177 -15.128 1.00 95.62 92 LEU A C 1
ATOM 726 O O . LEU A 1 92 ? 16.221 -2.958 -14.243 1.00 95.62 92 LEU A O 1
ATOM 730 N N . THR A 1 93 ? 15.566 -2.752 -16.374 1.00 96.12 93 THR A N 1
ATOM 731 C CA . THR A 1 93 ? 16.646 -1.852 -16.788 1.00 96.12 93 THR A CA 1
ATOM 732 C C . THR A 1 93 ? 16.176 -0.408 -16.649 1.00 96.12 93 THR A C 1
ATOM 734 O O . THR A 1 93 ? 15.164 -0.034 -17.247 1.00 96.12 93 THR A O 1
ATOM 737 N N . VAL A 1 94 ? 16.909 0.396 -15.878 1.00 96.25 94 VAL A N 1
ATOM 738 C CA . VAL A 1 94 ? 16.660 1.839 -15.734 1.00 96.25 94 VAL A CA 1
ATOM 739 C C . VAL A 1 94 ? 17.238 2.573 -16.945 1.00 96.25 94 VAL A C 1
ATOM 741 O O . VAL A 1 94 ? 18.382 2.328 -17.330 1.00 96.25 94 VAL A O 1
ATOM 744 N N . LEU A 1 95 ? 16.459 3.457 -17.566 1.00 95.88 95 LEU A N 1
ATOM 745 C CA . LEU A 1 95 ? 16.857 4.253 -18.730 1.00 95.88 95 LEU A CA 1
ATOM 746 C C . LEU A 1 95 ? 17.002 5.733 -18.336 1.00 95.88 95 LEU A C 1
ATOM 748 O O . LEU A 1 95 ? 16.420 6.189 -17.360 1.00 95.88 95 LEU A O 1
ATOM 752 N N . GLU A 1 96 ? 17.780 6.502 -19.096 1.00 93.06 96 GLU A N 1
ATOM 753 C CA . GLU A 1 96 ? 18.192 7.873 -18.718 1.00 93.06 96 GLU A CA 1
ATOM 754 C C . GLU A 1 96 ? 17.071 8.924 -18.669 1.00 93.06 96 GLU A C 1
ATOM 756 O O . GLU A 1 96 ? 17.264 9.985 -18.084 1.00 93.06 96 GLU A O 1
ATOM 761 N N . ALA A 1 97 ? 15.921 8.668 -19.291 1.00 91.56 97 ALA A N 1
ATOM 762 C CA . ALA A 1 97 ? 14.826 9.635 -19.400 1.00 91.56 97 ALA A CA 1
ATOM 763 C C . ALA A 1 97 ? 13.637 9.293 -18.493 1.00 91.56 97 ALA A C 1
ATOM 765 O O . ALA A 1 97 ? 12.491 9.448 -18.913 1.00 91.56 97 ALA A O 1
ATOM 766 N N . ASP A 1 98 ? 13.919 8.771 -17.295 1.00 89.94 98 ASP A N 1
ATOM 767 C CA . ASP A 1 98 ? 12.913 8.244 -16.361 1.00 89.94 98 ASP A CA 1
ATOM 768 C C . ASP A 1 98 ? 12.008 7.187 -17.026 1.00 89.94 98 ASP A C 1
ATOM 770 O O . ASP A 1 98 ? 10.813 7.070 -16.759 1.00 89.94 98 ASP A O 1
ATOM 774 N N . GLU A 1 99 ? 12.594 6.413 -17.939 1.00 93.50 99 GLU A N 1
ATOM 775 C CA . GLU A 1 99 ? 11.953 5.302 -18.632 1.00 93.50 99 GLU A CA 1
ATOM 776 C C . GLU A 1 99 ? 12.498 3.976 -18.084 1.00 93.50 99 GLU A C 1
ATOM 778 O O . GLU A 1 99 ? 13.635 3.887 -17.615 1.00 93.50 99 GLU A O 1
ATOM 783 N N . TYR A 1 100 ? 11.706 2.911 -18.177 1.00 94.19 100 TYR A N 1
ATOM 784 C CA . TYR A 1 100 ? 12.089 1.604 -17.649 1.00 94.19 100 TYR A CA 1
ATOM 785 C C . TYR A 1 100 ? 11.776 0.496 -18.638 1.00 94.19 100 TYR A C 1
ATOM 787 O O . TYR A 1 100 ? 10.672 0.426 -19.183 1.00 94.19 100 TYR A O 1
ATOM 795 N N . LEU A 1 101 ? 12.741 -0.402 -18.842 1.00 93.56 101 LEU A N 1
ATOM 796 C CA . LEU A 1 101 ? 12.596 -1.579 -19.691 1.00 93.56 101 LEU A CA 1
ATOM 797 C C . LEU A 1 101 ? 12.521 -2.843 -18.830 1.00 93.56 101 LEU A C 1
ATOM 799 O O . LEU A 1 101 ? 13.512 -3.258 -18.235 1.00 93.56 101 LEU A O 1
ATOM 803 N N . PHE A 1 102 ? 11.355 -3.483 -18.788 1.00 92.31 102 PHE A N 1
ATOM 804 C CA . PHE A 1 102 ? 11.178 -4.769 -18.124 1.00 92.31 102 PHE A CA 1
ATOM 805 C C . PHE A 1 102 ? 11.379 -5.927 -19.108 1.00 92.31 102 PHE A C 1
ATOM 807 O O . PHE A 1 102 ? 10.664 -6.063 -20.104 1.00 92.31 102 PHE A O 1
ATOM 814 N N . THR A 1 103 ? 12.350 -6.788 -18.806 1.00 90.19 103 THR A N 1
ATOM 815 C CA . THR A 1 103 ? 12.652 -8.010 -19.556 1.00 90.19 103 THR A CA 1
ATOM 816 C C . THR A 1 103 ? 12.236 -9.234 -18.735 1.00 90.19 103 THR A C 1
ATOM 818 O O . THR A 1 103 ? 12.930 -9.574 -17.774 1.00 90.19 103 THR A O 1
ATOM 821 N N . PRO A 1 104 ? 11.145 -9.936 -19.104 1.00 85.69 104 PRO A N 1
ATOM 822 C CA . PRO A 1 104 ? 10.666 -11.097 -18.354 1.00 85.69 104 PRO A CA 1
ATOM 823 C C . PRO A 1 104 ? 11.629 -12.287 -18.414 1.00 85.69 104 PRO A C 1
ATOM 825 O O . PRO A 1 104 ? 12.215 -12.561 -19.472 1.00 85.69 104 PRO A O 1
ATOM 828 N N . SER A 1 105 ? 11.710 -13.038 -17.313 1.00 84.06 105 SER A N 1
ATOM 829 C CA . SER A 1 105 ? 12.465 -14.288 -17.190 1.00 84.06 105 SER A CA 1
ATOM 830 C C . SER A 1 105 ? 11.893 -15.396 -18.086 1.00 84.06 105 SER A C 1
ATOM 832 O O . SER A 1 105 ? 10.719 -15.385 -18.466 1.00 84.06 105 SER A O 1
ATOM 834 N N . ASN A 1 106 ? 12.707 -16.406 -18.412 1.00 71.69 106 ASN A N 1
ATOM 835 C CA . ASN A 1 106 ? 12.244 -17.569 -19.185 1.00 71.69 106 ASN A CA 1
ATOM 836 C C . ASN A 1 106 ? 11.131 -18.347 -18.458 1.00 71.69 106 ASN A C 1
ATOM 838 O O . ASN A 1 106 ? 10.240 -18.913 -19.095 1.00 71.69 106 ASN A O 1
ATOM 842 N N . THR A 1 107 ? 11.152 -18.348 -17.126 1.00 66.06 107 THR A N 1
ATOM 843 C CA . THR A 1 107 ? 10.141 -18.986 -16.277 1.00 66.06 107 THR A CA 1
ATOM 844 C C . THR A 1 107 ? 8.790 -18.281 -16.391 1.00 66.06 107 THR A C 1
ATOM 846 O O . THR A 1 107 ? 7.772 -18.950 -16.552 1.00 66.06 107 THR A O 1
ATOM 849 N N . LEU A 1 108 ? 8.764 -16.942 -16.400 1.00 63.38 108 LEU A N 1
ATOM 850 C CA . LEU A 1 108 ? 7.533 -16.195 -16.674 1.00 63.38 108 LEU A CA 1
ATOM 851 C C . LEU A 1 108 ? 7.051 -16.376 -18.113 1.00 63.38 108 LEU A C 1
ATOM 853 O O . LEU A 1 108 ? 5.858 -16.552 -18.338 1.00 63.38 108 LEU A O 1
ATOM 857 N N . ARG A 1 109 ? 7.965 -16.379 -19.091 1.00 58.66 109 ARG A N 1
ATOM 858 C CA . ARG A 1 109 ? 7.613 -16.570 -20.510 1.00 58.66 109 ARG A CA 1
ATOM 859 C C . ARG A 1 109 ? 6.974 -17.935 -20.788 1.00 58.66 109 ARG A C 1
ATOM 861 O O . ARG A 1 109 ? 6.144 -18.032 -21.681 1.00 58.66 109 ARG A O 1
ATOM 868 N N . SER A 1 110 ? 7.372 -18.976 -20.053 1.00 51.19 110 SER A N 1
ATOM 869 C CA . SER A 1 110 ? 6.887 -20.356 -20.236 1.00 51.19 110 SER A CA 1
ATOM 870 C C . SER A 1 110 ? 5.608 -20.687 -19.462 1.00 51.19 110 SER A C 1
ATOM 872 O O . SER A 1 110 ? 4.908 -21.618 -19.847 1.00 51.19 110 SER A O 1
ATOM 874 N N . ARG A 1 111 ? 5.269 -19.926 -18.411 1.00 53.44 111 ARG A N 1
ATOM 875 C CA . ARG A 1 111 ? 4.006 -20.061 -17.654 1.00 53.44 111 ARG A CA 1
ATOM 876 C C . ARG A 1 111 ? 2.838 -19.247 -18.234 1.00 53.44 111 ARG A C 1
ATOM 878 O O . ARG A 1 111 ? 1.818 -19.096 -17.571 1.00 53.44 111 ARG A O 1
ATOM 885 N N . ASP A 1 112 ? 2.982 -18.805 -19.481 1.00 45.84 112 ASP A N 1
ATOM 886 C CA . ASP A 1 112 ? 2.068 -17.951 -20.236 1.00 45.84 112 ASP A CA 1
ATOM 887 C C . ASP A 1 112 ? 1.867 -16.541 -19.660 1.00 45.84 112 ASP A C 1
ATOM 889 O O . ASP A 1 112 ? 1.721 -16.299 -18.461 1.00 45.84 112 ASP A O 1
ATOM 893 N N . THR A 1 113 ? 1.735 -15.595 -20.588 1.00 46.66 113 THR A N 1
ATOM 894 C CA . THR A 1 113 ? 1.283 -14.201 -20.433 1.00 46.66 113 THR A CA 1
ATOM 895 C C . THR A 1 113 ? -0.076 -14.040 -19.734 1.00 46.66 113 THR A C 1
ATOM 897 O O . THR A 1 113 ? -0.584 -12.928 -19.634 1.00 46.66 113 THR A O 1
ATOM 900 N N . ASN A 1 114 ? -0.662 -15.142 -19.264 1.00 45.41 114 ASN A N 1
ATOM 901 C CA . ASN A 1 114 ? -1.936 -15.211 -18.576 1.00 45.41 114 ASN A CA 1
ATOM 902 C C . ASN A 1 114 ? -1.823 -14.977 -17.076 1.00 45.41 114 ASN A C 1
ATOM 904 O O . ASN A 1 114 ? -2.851 -14.676 -16.490 1.00 45.41 114 ASN A O 1
ATOM 908 N N . ARG A 1 115 ? -0.644 -15.076 -16.434 1.00 52.31 115 ARG A N 1
ATOM 909 C CA . ARG A 1 115 ? -0.524 -14.858 -14.973 1.00 52.31 115 ARG A CA 1
ATOM 910 C C . ARG A 1 115 ? -1.072 -13.498 -14.520 1.00 52.31 115 ARG A C 1
ATOM 912 O O . ARG A 1 115 ? -1.527 -13.357 -13.388 1.00 52.31 115 ARG A O 1
ATOM 919 N N . TYR A 1 116 ? -1.028 -12.515 -15.412 1.00 57.47 116 TYR A N 1
ATOM 920 C CA . TYR A 1 116 ? -1.593 -11.196 -15.199 1.00 57.47 116 TYR A CA 1
ATOM 921 C C . TYR A 1 116 ? -2.596 -10.865 -16.315 1.00 57.47 116 TYR A C 1
ATOM 923 O O . TYR A 1 116 ? -2.293 -11.140 -17.481 1.00 57.47 116 TYR A O 1
ATOM 931 N N . PRO A 1 117 ? -3.752 -10.257 -15.995 1.00 55.03 117 PRO A N 1
ATOM 932 C CA . PRO A 1 117 ? -4.790 -9.909 -16.964 1.00 55.03 117 PRO A CA 1
ATOM 933 C C . PRO A 1 117 ? -4.257 -9.237 -18.238 1.00 55.03 117 PRO A C 1
ATOM 935 O O . PRO A 1 117 ? -3.634 -8.182 -18.181 1.00 55.03 117 PRO A O 1
ATOM 938 N N . GLY A 1 118 ? -4.486 -9.842 -19.408 1.00 54.84 118 GLY A N 1
ATOM 939 C CA . GLY A 1 118 ? -4.269 -9.189 -20.708 1.00 54.84 118 GLY A CA 1
ATOM 940 C C . GLY A 1 118 ? -2.819 -8.854 -21.100 1.00 54.84 118 GLY A C 1
ATOM 941 O O . GLY A 1 118 ? -2.626 -7.994 -21.956 1.00 54.84 118 GLY A O 1
ATOM 942 N N . GLY A 1 119 ? -1.795 -9.495 -20.519 1.00 57.69 119 GLY A N 1
ATOM 943 C CA . GLY A 1 119 ? -0.390 -9.154 -20.811 1.00 57.69 119 GLY A CA 1
ATOM 944 C C . GLY A 1 119 ? 0.089 -7.879 -20.101 1.00 57.69 119 GLY A C 1
ATOM 945 O O . GLY A 1 119 ? 0.917 -7.139 -20.626 1.00 57.69 119 GLY A O 1
ATOM 946 N N . TRP A 1 120 ? -0.449 -7.639 -18.903 1.00 59.81 120 TRP A N 1
ATOM 947 C CA . TRP A 1 120 ? -0.338 -6.425 -18.083 1.00 59.81 120 TRP A CA 1
ATOM 948 C C . TRP A 1 120 ? 1.074 -5.876 -17.822 1.00 59.81 120 TRP A C 1
ATOM 950 O O . TRP A 1 120 ? 1.255 -4.678 -17.587 1.00 59.81 120 TRP A O 1
ATOM 960 N N . MET A 1 121 ? 2.089 -6.742 -17.840 1.00 70.44 121 MET A N 1
ATOM 961 C CA . MET A 1 121 ? 3.478 -6.303 -17.761 1.00 70.44 121 MET A CA 1
ATOM 962 C C . MET A 1 121 ? 3.971 -5.930 -19.157 1.00 70.44 121 MET A C 1
ATOM 964 O O . MET A 1 121 ? 4.377 -6.785 -19.947 1.00 70.44 121 MET A O 1
ATOM 968 N N . ARG A 1 122 ? 3.938 -4.631 -19.458 1.00 74.88 122 ARG A N 1
ATOM 969 C CA . ARG A 1 122 ? 4.576 -4.081 -20.650 1.00 74.88 122 ARG A CA 1
ATOM 970 C C . ARG A 1 122 ? 6.084 -4.246 -20.548 1.00 74.88 122 ARG A C 1
ATOM 972 O O . ARG A 1 122 ? 6.664 -4.324 -19.471 1.00 74.88 122 ARG A O 1
ATOM 979 N N . SER A 1 123 ? 6.739 -4.231 -21.699 1.00 83.62 123 SER A N 1
ATOM 980 C CA . SER A 1 123 ? 8.196 -4.159 -21.720 1.00 83.62 123 SER A CA 1
ATOM 981 C C . SER A 1 123 ? 8.709 -2.756 -21.413 1.00 83.62 123 SER A C 1
ATOM 983 O O . SER A 1 123 ? 9.851 -2.640 -21.014 1.00 83.62 123 SER A O 1
ATOM 985 N N . HIS A 1 124 ? 7.919 -1.696 -21.600 1.00 89.31 124 HIS A N 1
ATOM 986 C CA . HIS A 1 124 ? 8.385 -0.314 -21.455 1.00 89.31 124 HIS A CA 1
ATOM 987 C C . HIS A 1 124 ? 7.406 0.545 -20.661 1.00 89.31 124 HIS A C 1
ATOM 989 O O . HIS A 1 124 ? 6.200 0.477 -20.917 1.00 89.31 124 HIS A O 1
ATOM 995 N N . TYR A 1 125 ? 7.947 1.367 -19.764 1.00 88.94 125 TYR A N 1
ATOM 996 C CA . TYR A 1 125 ? 7.214 2.267 -18.879 1.00 88.94 125 TYR A CA 1
ATOM 997 C C . TYR A 1 125 ? 7.838 3.663 -18.876 1.00 88.94 125 TYR A C 1
ATOM 999 O O . TYR A 1 125 ? 9.059 3.791 -18.930 1.00 88.94 125 TYR A O 1
ATOM 1007 N N . GLU A 1 126 ? 6.987 4.682 -18.790 1.00 87.75 126 GLU A N 1
ATOM 1008 C CA . GLU A 1 126 ? 7.365 6.064 -18.484 1.00 87.75 126 GLU A CA 1
ATOM 1009 C C . GLU A 1 126 ? 7.105 6.264 -16.978 1.00 87.75 126 GLU A C 1
ATOM 1011 O O . GLU A 1 126 ? 5.953 6.219 -16.543 1.00 87.75 126 GLU A O 1
ATOM 1016 N N . GLY A 1 127 ? 8.163 6.390 -16.172 1.00 87.88 127 GLY A N 1
ATOM 1017 C CA . GLY A 1 127 ? 8.110 6.289 -14.708 1.00 87.88 127 GLY A CA 1
ATOM 1018 C C . GLY A 1 127 ? 8.121 4.844 -14.187 1.00 87.88 127 GLY A C 1
ATOM 1019 O O . GLY A 1 127 ? 7.959 3.885 -14.951 1.00 87.88 127 GLY A O 1
ATOM 1020 N N . ILE A 1 128 ? 8.325 4.673 -12.872 1.00 88.56 128 ILE A N 1
ATOM 1021 C CA . ILE A 1 128 ? 8.366 3.337 -12.244 1.00 88.56 128 ILE A CA 1
ATOM 1022 C C . ILE A 1 128 ? 7.140 2.499 -12.664 1.00 88.56 128 ILE A C 1
ATOM 1024 O O . ILE A 1 128 ? 6.008 2.999 -12.598 1.00 88.56 128 ILE A O 1
ATOM 1028 N N . PRO A 1 129 ? 7.327 1.215 -13.034 1.00 89.38 129 PRO A N 1
ATOM 1029 C CA . PRO A 1 129 ? 6.233 0.344 -13.444 1.00 89.38 129 PRO A CA 1
ATOM 1030 C C . PRO A 1 129 ? 5.078 0.330 -12.444 1.00 89.38 129 PRO A C 1
ATOM 1032 O O . PRO A 1 129 ? 5.297 0.301 -11.232 1.00 89.38 129 PRO A O 1
ATOM 1035 N N . TRP A 1 130 ? 3.842 0.291 -12.947 1.00 87.06 130 TRP A N 1
ATOM 1036 C CA . TRP A 1 130 ? 2.639 0.412 -12.119 1.00 87.06 130 TRP A CA 1
ATOM 1037 C C . TRP A 1 130 ? 2.604 -0.623 -10.964 1.00 87.06 130 TRP A C 1
ATOM 1039 O O . TRP A 1 130 ? 2.189 -0.290 -9.857 1.00 87.06 130 TRP A O 1
ATOM 1049 N N . PHE A 1 131 ? 3.136 -1.841 -11.167 1.00 83.94 131 PHE A N 1
ATOM 1050 C CA . PHE A 1 131 ? 3.184 -2.911 -10.150 1.00 83.94 131 PHE A CA 1
ATOM 1051 C C . PHE A 1 131 ? 4.147 -2.648 -8.995 1.00 83.94 131 PHE A C 1
ATOM 1053 O O . PHE A 1 131 ? 4.112 -3.353 -7.987 1.00 83.94 131 PHE A O 1
ATOM 1060 N N . LEU A 1 132 ? 5.010 -1.645 -9.143 1.00 88.88 132 LEU A N 1
ATOM 1061 C CA . LEU A 1 132 ? 5.965 -1.207 -8.134 1.00 88.88 132 LEU A CA 1
ATOM 1062 C C . LEU A 1 132 ? 5.536 0.111 -7.470 1.00 88.88 132 LEU A C 1
ATOM 1064 O O . LEU A 1 132 ? 6.264 0.653 -6.642 1.00 88.88 132 LEU A O 1
ATOM 1068 N N . GLN A 1 133 ? 4.360 0.645 -7.806 1.00 88.06 133 GLN A N 1
ATOM 1069 C CA . GLN A 1 133 ? 3.891 1.917 -7.253 1.00 88.06 133 GLN A CA 1
ATOM 1070 C C . GLN A 1 133 ? 3.492 1.790 -5.775 1.00 88.06 133 GLN A C 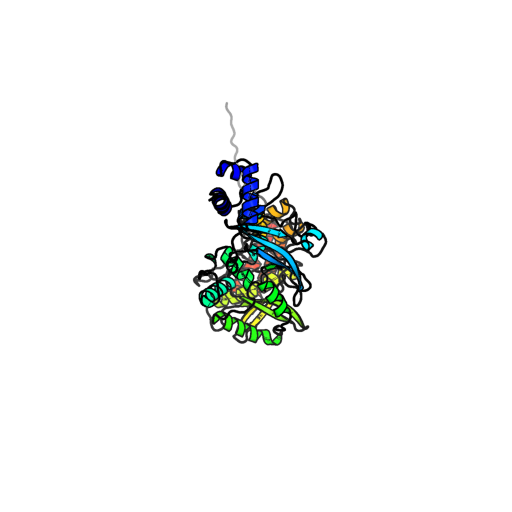1
ATOM 1072 O O . GLN A 1 133 ? 3.813 2.670 -4.981 1.00 88.06 133 GLN A O 1
ATOM 1077 N N . ASP A 1 134 ? 2.877 0.674 -5.371 1.00 88.62 134 ASP A N 1
ATOM 1078 C CA . ASP A 1 134 ? 2.459 0.464 -3.973 1.00 88.62 134 ASP A CA 1
ATOM 1079 C C . ASP A 1 134 ? 3.614 0.161 -3.016 1.00 88.62 134 ASP A C 1
ATOM 1081 O O . ASP A 1 134 ? 3.483 0.360 -1.808 1.00 88.62 134 ASP A O 1
ATOM 1085 N N . ILE A 1 135 ? 4.748 -0.313 -3.541 1.00 88.19 135 ILE A N 1
ATOM 1086 C CA . ILE A 1 135 ? 5.925 -0.633 -2.727 1.00 88.19 135 ILE A CA 1
ATOM 1087 C C . ILE A 1 135 ? 6.812 0.585 -2.458 1.00 88.19 135 ILE A C 1
ATOM 1089 O O . ILE A 1 135 ? 7.800 0.479 -1.728 1.00 88.19 135 ILE A O 1
ATOM 1093 N N . ARG A 1 136 ? 6.481 1.739 -3.048 1.00 88.44 136 ARG A N 1
ATOM 1094 C CA . ARG A 1 136 ? 7.160 2.997 -2.756 1.00 88.44 136 ARG A CA 1
ATOM 1095 C C . ARG A 1 136 ? 7.032 3.294 -1.259 1.00 88.44 136 ARG A C 1
ATOM 1097 O O . ARG A 1 136 ? 5.922 3.239 -0.719 1.00 88.44 136 ARG A O 1
ATOM 1104 N N . PRO A 1 137 ? 8.130 3.657 -0.578 1.00 87.44 137 PRO A N 1
ATOM 1105 C CA . PRO A 1 137 ? 8.038 4.187 0.770 1.00 87.44 137 PRO A CA 1
ATOM 1106 C C . PRO A 1 137 ? 7.061 5.378 0.796 1.00 87.44 137 PRO A C 1
ATOM 1108 O O . PRO A 1 137 ? 7.148 6.288 -0.027 1.00 87.44 137 PRO A O 1
ATOM 1111 N N . GLN A 1 138 ? 6.100 5.364 1.721 1.00 85.75 138 GLN A N 1
ATOM 1112 C CA . GLN A 1 138 ? 5.080 6.410 1.841 1.00 85.75 138 GLN A CA 1
ATOM 1113 C C . GLN A 1 138 ? 4.492 6.460 3.254 1.00 85.75 138 GLN A C 1
ATOM 1115 O O . GLN A 1 138 ? 4.722 5.570 4.078 1.00 85.75 138 GLN A O 1
ATOM 1120 N N . GLY A 1 139 ? 3.715 7.504 3.538 1.00 85.94 139 GLY A N 1
ATOM 1121 C CA . GLY A 1 139 ? 2.991 7.616 4.796 1.00 85.94 139 GLY A CA 1
ATOM 1122 C C . GLY A 1 139 ? 3.889 7.766 6.022 1.00 85.94 139 GLY A C 1
ATOM 1123 O O . GLY A 1 139 ? 5.022 8.252 5.949 1.00 85.94 139 GLY A O 1
ATOM 1124 N N . TYR A 1 140 ? 3.370 7.330 7.167 1.00 85.88 140 TYR A N 1
ATOM 1125 C CA . TYR A 1 140 ? 4.038 7.425 8.461 1.00 85.88 140 TYR A CA 1
ATOM 1126 C C . TYR A 1 140 ? 5.396 6.704 8.472 1.00 85.88 140 TYR A C 1
ATOM 1128 O O . TYR A 1 140 ? 6.413 7.287 8.855 1.00 85.88 140 TYR A O 1
ATOM 1136 N N . LEU A 1 141 ? 5.428 5.456 7.995 1.00 85.56 141 LEU A N 1
ATOM 1137 C CA . LEU A 1 141 ? 6.639 4.633 7.979 1.00 85.56 141 LEU A CA 1
ATOM 1138 C C . LEU A 1 141 ? 7.660 5.110 6.949 1.00 85.56 141 LEU A C 1
ATOM 1140 O O . LEU A 1 141 ? 8.850 5.158 7.251 1.00 85.56 141 LEU A O 1
ATOM 1144 N N . GLY A 1 142 ? 7.204 5.542 5.772 1.00 87.56 142 GLY A N 1
ATOM 1145 C CA . GLY A 1 142 ? 8.081 6.139 4.771 1.00 87.56 142 GLY A CA 1
ATOM 1146 C C . GLY A 1 142 ? 8.765 7.411 5.282 1.00 87.56 142 GLY A C 1
ATOM 1147 O O . GLY A 1 142 ? 9.971 7.568 5.120 1.00 87.56 142 GLY A O 1
ATOM 1148 N N . ARG A 1 143 ? 8.038 8.304 5.969 1.00 87.75 143 ARG A N 1
ATOM 1149 C CA . ARG A 1 143 ? 8.652 9.503 6.572 1.00 87.75 143 ARG A CA 1
ATOM 1150 C C . ARG A 1 143 ? 9.690 9.157 7.634 1.00 87.75 143 ARG A C 1
ATOM 1152 O O . ARG A 1 143 ? 10.752 9.773 7.651 1.00 87.75 143 ARG A O 1
ATOM 1159 N N . ALA A 1 144 ? 9.398 8.179 8.491 1.00 85.81 144 ALA A N 1
ATOM 1160 C CA . ALA A 1 144 ? 10.352 7.711 9.493 1.00 85.81 144 ALA A CA 1
ATOM 1161 C C . ALA A 1 144 ? 11.625 7.143 8.836 1.00 85.81 144 ALA A C 1
ATOM 1163 O O . ALA A 1 144 ? 12.732 7.472 9.266 1.00 85.81 144 ALA A O 1
ATOM 1164 N N . LEU A 1 145 ? 11.473 6.369 7.754 1.00 86.19 145 LEU A N 1
ATOM 1165 C CA . LEU A 1 145 ? 12.591 5.857 6.959 1.00 86.19 145 LEU A CA 1
ATOM 1166 C C . LEU A 1 145 ? 13.421 6.999 6.361 1.00 86.19 145 LEU A C 1
ATOM 1168 O O . LEU A 1 145 ? 14.639 7.016 6.519 1.00 86.19 145 LEU A O 1
ATOM 1172 N N . ALA A 1 146 ? 12.772 7.974 5.722 1.00 88.56 146 ALA A N 1
ATOM 1173 C CA . ALA A 1 146 ? 13.460 9.094 5.086 1.00 88.56 146 ALA A CA 1
ATOM 1174 C C . ALA A 1 146 ? 14.270 9.926 6.091 1.00 88.56 146 ALA A C 1
ATOM 1176 O O . ALA A 1 146 ? 15.452 10.180 5.869 1.00 88.56 146 ALA A O 1
ATOM 1177 N N . GLN A 1 147 ? 13.683 10.254 7.246 1.00 86.75 147 GLN A N 1
ATOM 1178 C CA . GLN A 1 147 ? 14.380 10.970 8.320 1.00 86.75 147 GLN A CA 1
ATOM 1179 C C . GLN A 1 147 ? 15.575 10.194 8.875 1.00 86.75 147 GLN A C 1
ATOM 1181 O O . GLN A 1 147 ? 16.591 10.777 9.258 1.00 86.75 147 GLN A O 1
ATOM 1186 N N . GLN A 1 148 ? 15.462 8.872 8.975 1.00 84.44 148 GLN A N 1
ATOM 1187 C CA . GLN A 1 148 ? 16.563 8.045 9.441 1.00 84.44 148 GLN A CA 1
ATOM 1188 C C . GLN A 1 148 ? 17.708 8.013 8.436 1.00 84.44 148 GLN A C 1
ATOM 1190 O O . GLN A 1 148 ? 18.852 8.236 8.827 1.00 84.44 148 GLN A O 1
ATOM 1195 N N . LEU A 1 149 ? 17.398 7.745 7.168 1.00 86.81 149 LEU A N 1
ATOM 1196 C CA . LEU A 1 149 ? 18.389 7.673 6.102 1.00 86.81 149 LEU A CA 1
ATOM 1197 C C . LEU A 1 149 ? 19.093 9.020 5.908 1.00 86.81 149 LEU A C 1
ATOM 1199 O O . LEU A 1 149 ? 20.317 9.067 5.838 1.00 86.81 149 LEU A O 1
ATOM 1203 N N . PHE A 1 150 ? 18.351 10.127 5.969 1.00 87.44 150 PHE A N 1
ATOM 1204 C CA . PHE A 1 150 ? 18.920 11.476 5.929 1.00 87.44 150 PHE A CA 1
ATOM 1205 C C . PHE A 1 150 ? 19.943 11.736 7.050 1.00 87.44 150 PHE A C 1
ATOM 1207 O O . PHE A 1 150 ? 20.944 12.417 6.840 1.00 87.44 150 PHE A O 1
ATOM 1214 N N . ARG A 1 151 ? 19.736 11.159 8.243 1.00 85.12 151 ARG A N 1
ATOM 1215 C CA . ARG A 1 151 ? 20.667 11.270 9.383 1.00 85.12 151 ARG A CA 1
ATOM 1216 C C . ARG A 1 151 ? 21.863 10.314 9.310 1.00 85.12 151 ARG A C 1
ATOM 1218 O O . ARG A 1 151 ? 22.721 10.375 10.188 1.00 85.12 151 ARG A O 1
ATOM 1225 N N . GLN A 1 152 ? 21.926 9.435 8.311 1.00 82.69 152 GLN A N 1
ATOM 1226 C CA . GLN A 1 152 ? 22.993 8.444 8.135 1.00 82.69 152 GLN A CA 1
ATOM 1227 C C . GLN A 1 152 ? 23.593 8.504 6.717 1.00 82.69 152 GLN A C 1
ATOM 1229 O O . GLN A 1 152 ? 23.616 7.486 6.023 1.00 82.69 152 GLN A O 1
ATOM 1234 N N . PRO A 1 153 ? 24.113 9.667 6.272 1.00 72.44 153 PRO A N 1
ATOM 1235 C CA . PRO A 1 153 ? 24.603 9.833 4.902 1.00 72.44 153 PRO A CA 1
ATOM 1236 C C . PRO A 1 153 ? 25.790 8.912 4.576 1.00 72.44 153 PRO A C 1
ATOM 1238 O O . PRO A 1 153 ? 25.953 8.504 3.437 1.00 72.44 153 PRO A O 1
ATOM 1241 N N . GLU A 1 154 ? 26.575 8.523 5.583 1.00 74.31 154 GLU A N 1
ATOM 1242 C CA . GLU A 1 154 ? 27.730 7.618 5.461 1.00 74.31 154 GLU A CA 1
ATOM 1243 C C . GLU A 1 154 ? 27.351 6.210 4.947 1.00 74.31 154 GLU A C 1
ATOM 1245 O O . GLU A 1 154 ? 28.206 5.463 4.480 1.00 74.31 154 GLU A O 1
ATOM 1250 N N . VAL A 1 155 ? 26.077 5.816 5.072 1.00 67.44 155 VAL A N 1
ATOM 1251 C CA . VAL A 1 155 ? 25.575 4.468 4.737 1.00 67.44 155 VAL A CA 1
ATOM 1252 C C . VAL A 1 155 ? 24.976 4.421 3.321 1.00 67.44 155 VAL A C 1
ATOM 1254 O O . VAL A 1 155 ? 24.603 3.353 2.837 1.00 67.44 155 VAL A O 1
ATOM 1257 N N . ILE A 1 156 ? 24.867 5.566 2.644 1.00 69.44 156 ILE A N 1
ATOM 1258 C CA . ILE A 1 156 ? 24.056 5.732 1.437 1.00 69.44 156 ILE A CA 1
ATOM 1259 C C . ILE A 1 156 ? 24.928 6.313 0.322 1.00 69.44 156 ILE A C 1
ATOM 1261 O O . ILE A 1 156 ? 25.510 7.383 0.479 1.00 69.44 156 ILE A O 1
ATOM 1265 N N . SER A 1 157 ? 25.014 5.623 -0.819 1.00 71.94 157 SER A N 1
ATOM 1266 C CA . SER A 1 157 ? 25.775 6.103 -1.985 1.00 71.94 157 SER A CA 1
ATOM 1267 C C . SER A 1 157 ? 25.098 7.289 -2.681 1.00 71.94 157 SER A C 1
ATOM 1269 O O . SER A 1 157 ? 25.775 8.152 -3.239 1.00 71.94 157 SER A O 1
ATOM 1271 N N . THR A 1 158 ? 23.767 7.356 -2.612 1.00 77.00 158 THR A N 1
ATOM 1272 C CA . THR A 1 158 ? 22.935 8.393 -3.228 1.00 77.00 158 THR A CA 1
ATOM 1273 C C . THR A 1 158 ? 22.468 9.412 -2.180 1.00 77.00 158 THR A C 1
ATOM 1275 O O . THR A 1 158 ? 21.813 9.030 -1.213 1.00 77.00 158 THR A O 1
ATOM 1278 N N . PRO A 1 159 ? 22.699 10.726 -2.342 1.00 84.00 159 PRO A N 1
ATOM 1279 C CA . PRO A 1 159 ? 22.112 11.721 -1.447 1.00 84.00 159 PRO A CA 1
ATOM 1280 C C . PRO A 1 159 ? 20.580 11.628 -1.459 1.00 84.00 159 PRO A C 1
ATOM 1282 O O . PRO A 1 159 ? 19.959 11.785 -2.513 1.00 84.00 159 PRO A O 1
ATOM 1285 N N . LEU A 1 160 ? 19.968 11.389 -0.297 1.00 89.19 160 LEU A N 1
ATOM 1286 C CA . LEU A 1 160 ? 18.514 11.340 -0.136 1.00 89.19 160 LEU A CA 1
ATOM 1287 C C . LEU A 1 160 ? 18.018 12.624 0.540 1.00 89.19 160 LEU A C 1
ATOM 1289 O O . LEU A 1 160 ? 18.556 12.994 1.583 1.00 89.19 160 LEU A O 1
ATOM 1293 N N . PRO A 1 161 ? 16.996 13.304 -0.006 1.00 90.69 161 PRO A N 1
ATOM 1294 C CA . PRO A 1 161 ? 16.331 14.406 0.680 1.00 90.69 161 PRO A CA 1
ATOM 1295 C C . PRO A 1 161 ? 15.723 13.980 2.024 1.00 90.69 161 PRO A C 1
ATOM 1297 O O . PRO A 1 161 ? 15.310 12.831 2.192 1.00 90.69 161 PRO A O 1
ATOM 1300 N N . GLU A 1 162 ? 15.596 14.924 2.960 1.00 88.75 162 GLU A N 1
ATOM 1301 C CA . GLU A 1 162 ? 14.990 14.679 4.280 1.00 88.75 162 GLU A CA 1
ATOM 1302 C C . GLU A 1 162 ? 13.526 14.229 4.177 1.00 88.75 162 GLU A C 1
ATOM 1304 O O . GLU A 1 162 ? 13.051 13.405 4.964 1.00 88.75 162 GLU A O 1
ATOM 1309 N N . HIS A 1 163 ? 12.790 14.777 3.208 1.00 88.25 163 HIS A N 1
ATOM 1310 C CA . HIS A 1 163 ? 11.377 14.491 3.039 1.00 88.25 163 HIS A CA 1
ATOM 1311 C C . HIS A 1 163 ? 11.120 13.577 1.847 1.00 88.25 163 HIS A C 1
ATOM 1313 O O . HIS A 1 163 ? 11.498 13.861 0.716 1.00 88.25 163 HIS A O 1
ATOM 1319 N N . ILE A 1 164 ? 10.363 12.514 2.105 1.00 88.31 164 ILE A N 1
ATOM 1320 C CA . ILE A 1 164 ? 10.092 11.443 1.145 1.00 88.31 164 ILE A CA 1
ATOM 1321 C C . ILE A 1 164 ? 9.402 11.887 -0.151 1.00 88.31 164 ILE A C 1
ATOM 1323 O O . ILE A 1 164 ? 9.637 11.310 -1.202 1.00 88.31 164 ILE A O 1
ATOM 1327 N N . HIS A 1 165 ? 8.580 12.939 -0.107 1.00 85.81 165 HIS A N 1
ATOM 1328 C CA . HIS A 1 165 ? 7.900 13.473 -1.294 1.00 85.81 165 HIS A CA 1
ATOM 1329 C C . HIS A 1 165 ? 8.852 14.200 -2.258 1.00 85.81 165 HIS A C 1
ATOM 1331 O O . HIS A 1 165 ? 8.445 14.573 -3.352 1.00 85.81 165 HIS A O 1
ATOM 1337 N N . GLN A 1 166 ? 10.096 14.443 -1.837 1.00 91.50 166 GLN A N 1
ATOM 1338 C CA . GLN A 1 166 ? 11.147 15.048 -2.654 1.00 91.50 166 GLN A CA 1
ATOM 1339 C C . GLN A 1 166 ? 12.019 13.986 -3.331 1.00 91.50 166 GLN A C 1
ATOM 1341 O O . GLN A 1 166 ? 12.915 14.342 -4.093 1.00 91.50 166 GLN A O 1
ATOM 1346 N N . TRP A 1 167 ? 11.802 12.701 -3.026 1.00 91.56 167 TRP A N 1
ATOM 1347 C CA . TRP A 1 167 ? 12.562 11.617 -3.631 1.00 91.56 167 TRP A CA 1
ATOM 1348 C C . TRP A 1 167 ? 12.120 11.410 -5.075 1.00 91.56 167 TRP A C 1
ATOM 1350 O O . TRP A 1 167 ? 10.924 11.329 -5.358 1.00 91.56 167 TRP A O 1
ATOM 1360 N N . ASN A 1 168 ? 13.091 11.306 -5.977 1.00 91.12 168 ASN A N 1
ATOM 1361 C CA . ASN A 1 168 ? 12.841 10.898 -7.354 1.00 91.12 168 ASN A CA 1
ATOM 1362 C C . ASN A 1 168 ? 12.759 9.366 -7.475 1.00 91.12 168 ASN A C 1
ATOM 1364 O O . ASN A 1 168 ? 13.031 8.627 -6.524 1.00 91.12 168 ASN A O 1
ATOM 1368 N N . ASP A 1 169 ? 12.381 8.888 -8.659 1.00 91.69 169 ASP A N 1
ATOM 1369 C CA . ASP A 1 169 ? 12.187 7.460 -8.902 1.00 91.69 169 ASP A CA 1
ATOM 1370 C C . ASP A 1 169 ? 13.481 6.649 -8.706 1.00 91.69 169 ASP A C 1
ATOM 1372 O O . ASP A 1 169 ? 13.437 5.570 -8.118 1.00 91.69 169 ASP A O 1
ATOM 1376 N N . ASP A 1 170 ? 14.646 7.180 -9.077 1.00 91.31 170 ASP A N 1
ATOM 1377 C CA . ASP A 1 170 ? 15.932 6.502 -8.866 1.00 91.31 170 ASP A CA 1
ATOM 1378 C C . ASP A 1 170 ? 16.266 6.319 -7.384 1.00 91.31 170 ASP A C 1
ATOM 1380 O O . ASP A 1 170 ? 16.688 5.244 -6.963 1.00 91.31 170 ASP A O 1
ATOM 1384 N N . GLN A 1 171 ? 16.041 7.351 -6.572 1.00 91.56 171 GLN A N 1
ATOM 1385 C CA . GLN A 1 171 ? 16.241 7.304 -5.124 1.00 91.56 171 GLN A CA 1
ATOM 1386 C C . GLN A 1 171 ? 15.289 6.298 -4.474 1.00 91.56 171 GLN A C 1
ATOM 1388 O O . GLN A 1 171 ? 15.690 5.526 -3.601 1.00 91.56 171 GLN A O 1
ATOM 1393 N N . VAL A 1 172 ? 14.035 6.259 -4.932 1.00 91.38 172 VAL A N 1
ATOM 1394 C CA . VAL A 1 172 ? 13.058 5.256 -4.501 1.00 91.38 172 VAL A CA 1
ATOM 1395 C C . VAL A 1 172 ? 13.531 3.849 -4.868 1.00 91.38 172 VAL A C 1
ATOM 1397 O O . VAL A 1 172 ? 13.552 2.979 -3.995 1.00 91.38 172 VAL A O 1
ATOM 1400 N N . LEU A 1 173 ? 13.947 3.624 -6.120 1.00 91.50 173 LEU A N 1
ATOM 1401 C CA . LEU A 1 173 ? 14.455 2.336 -6.599 1.00 91.50 173 LEU A CA 1
ATOM 1402 C C . LEU A 1 173 ? 15.687 1.887 -5.815 1.00 91.50 173 LEU A C 1
ATOM 1404 O O . LEU A 1 173 ? 15.758 0.738 -5.379 1.00 91.50 173 LEU A O 1
ATOM 1408 N N . TRP A 1 174 ? 16.626 2.795 -5.567 1.00 89.88 174 TRP A N 1
ATOM 1409 C CA . TRP A 1 174 ? 17.794 2.507 -4.748 1.00 89.88 174 TRP A CA 1
ATOM 1410 C C . TRP A 1 174 ? 17.366 2.003 -3.364 1.00 89.88 174 TRP A C 1
ATOM 1412 O O . TRP A 1 174 ? 17.732 0.894 -2.975 1.00 89.88 174 TRP A O 1
ATOM 1422 N N . VAL A 1 175 ? 16.489 2.726 -2.661 1.00 89.31 175 VAL A N 1
ATOM 1423 C CA . VAL A 1 175 ? 16.055 2.331 -1.310 1.00 89.31 175 VAL A CA 1
ATOM 1424 C C . VAL A 1 175 ? 15.350 0.973 -1.309 1.00 89.31 175 VAL A C 1
ATOM 1426 O O . VAL A 1 175 ? 15.695 0.108 -0.499 1.00 89.31 175 VAL A O 1
ATOM 1429 N N . ILE A 1 176 ? 14.403 0.734 -2.223 1.00 90.12 176 ILE A N 1
ATOM 1430 C CA . ILE A 1 176 ? 13.691 -0.555 -2.271 1.00 90.12 176 ILE A CA 1
ATOM 1431 C C . ILE A 1 176 ? 14.611 -1.713 -2.685 1.00 90.12 176 ILE A C 1
ATOM 1433 O O . ILE A 1 176 ? 14.363 -2.847 -2.281 1.00 90.12 176 ILE A O 1
ATOM 1437 N N . THR A 1 177 ? 15.686 -1.465 -3.443 1.00 91.06 177 THR A N 1
ATOM 1438 C CA . THR A 1 177 ? 16.648 -2.526 -3.796 1.00 91.06 177 THR A CA 1
ATOM 1439 C C . THR A 1 177 ? 17.538 -2.948 -2.639 1.00 91.06 177 THR A C 1
ATOM 1441 O O . THR A 1 177 ? 17.949 -4.108 -2.580 1.00 91.06 177 THR A O 1
ATOM 1444 N N . GLN A 1 178 ? 17.813 -2.029 -1.712 1.00 85.31 178 GLN A N 1
ATOM 1445 C CA . GLN A 1 178 ? 18.691 -2.270 -0.568 1.00 85.31 178 GLN A CA 1
ATOM 1446 C C . GLN A 1 178 ? 17.938 -2.733 0.684 1.00 85.31 178 GLN A C 1
ATOM 1448 O O . GLN A 1 178 ? 18.480 -3.504 1.485 1.00 85.31 178 GLN A O 1
ATOM 1453 N N . MET A 1 179 ? 16.708 -2.246 0.878 1.00 80.94 179 MET A N 1
ATOM 1454 C CA . MET A 1 179 ? 15.941 -2.377 2.127 1.00 80.94 179 MET A CA 1
ATOM 1455 C C . MET A 1 179 ? 14.512 -2.908 1.920 1.00 80.94 179 MET A C 1
ATOM 1457 O O . MET A 1 179 ? 13.698 -2.891 2.841 1.00 80.94 179 MET A O 1
ATOM 1461 N N . GLY A 1 180 ? 14.182 -3.390 0.721 1.00 84.06 180 GLY A N 1
ATOM 1462 C CA . GLY A 1 180 ? 12.834 -3.797 0.320 1.00 84.06 180 GLY A CA 1
ATOM 1463 C C . GLY A 1 180 ? 12.428 -5.220 0.697 1.00 84.06 180 GLY A C 1
ATOM 1464 O O . GLY A 1 180 ? 11.599 -5.828 0.024 1.00 84.06 180 GLY A O 1
ATOM 1465 N N . ASN A 1 181 ? 13.010 -5.793 1.745 1.00 83.56 181 ASN A N 1
ATOM 1466 C CA . ASN A 1 181 ? 12.819 -7.200 2.088 1.00 83.56 181 ASN A CA 1
ATOM 1467 C C . ASN A 1 181 ? 11.452 -7.520 2.715 1.00 83.56 181 ASN A C 1
ATOM 1469 O O . ASN A 1 181 ? 11.115 -8.692 2.778 1.00 83.56 181 ASN A O 1
ATOM 1473 N N . ASP A 1 182 ? 10.642 -6.545 3.139 1.00 85.81 182 ASP A N 1
ATOM 1474 C CA . ASP A 1 182 ? 9.264 -6.768 3.622 1.00 85.81 182 ASP A CA 1
ATOM 1475 C C . ASP A 1 182 ? 8.291 -5.705 3.098 1.00 85.81 182 ASP A C 1
ATOM 1477 O O . ASP A 1 182 ? 7.561 -5.106 3.869 1.00 85.81 182 ASP A O 1
ATOM 1481 N N . LEU A 1 183 ? 8.291 -5.436 1.791 1.00 88.62 183 LEU A N 1
ATOM 1482 C CA . LEU A 1 183 ? 7.379 -4.483 1.133 1.00 88.62 183 LEU A CA 1
ATOM 1483 C C . LEU A 1 183 ? 5.939 -5.026 1.003 1.00 88.62 183 LEU A C 1
ATOM 1485 O O . LEU A 1 183 ? 5.756 -6.246 1.063 1.00 88.62 183 LEU A O 1
ATOM 1489 N N . PRO A 1 184 ? 4.912 -4.173 0.817 1.00 90.25 184 PRO A N 1
ATOM 1490 C CA . PRO A 1 184 ? 3.551 -4.629 0.537 1.00 90.25 184 PRO A CA 1
ATOM 1491 C C . PRO A 1 184 ? 3.473 -5.549 -0.689 1.00 90.25 184 PRO A C 1
ATOM 1493 O O . PRO A 1 184 ? 4.218 -5.391 -1.656 1.00 90.25 184 PRO A O 1
ATOM 1496 N N . GLY A 1 185 ? 2.555 -6.512 -0.659 1.00 92.12 185 GLY A N 1
ATOM 1497 C CA . GLY A 1 185 ? 2.386 -7.477 -1.743 1.00 92.12 185 GLY A CA 1
ATOM 1498 C C . GLY A 1 185 ? 3.510 -8.514 -1.779 1.00 92.12 185 GLY A C 1
ATOM 1499 O O . GLY A 1 185 ? 4.094 -8.863 -0.749 1.00 92.12 185 GLY A O 1
ATOM 1500 N N . HIS A 1 186 ? 3.801 -9.036 -2.973 1.00 92.38 186 HIS A N 1
ATOM 1501 C CA . HIS A 1 186 ? 4.678 -10.200 -3.135 1.00 92.38 186 HIS A CA 1
ATOM 1502 C C . HIS A 1 186 ? 6.032 -9.939 -3.799 1.00 92.38 186 HIS A C 1
ATOM 1504 O O . HIS A 1 186 ? 6.873 -10.838 -3.801 1.00 92.38 186 HIS A O 1
ATOM 1510 N N . PHE A 1 187 ? 6.258 -8.741 -4.341 1.00 92.75 187 PHE A N 1
ATOM 1511 C CA . PHE A 1 187 ? 7.478 -8.433 -5.081 1.00 92.75 187 PHE A CA 1
ATOM 1512 C C . PHE A 1 187 ? 8.674 -8.197 -4.151 1.00 92.75 187 PHE A C 1
ATOM 1514 O O . PHE A 1 187 ? 8.547 -7.677 -3.041 1.00 92.75 187 PHE A O 1
ATOM 1521 N N . LEU A 1 188 ? 9.851 -8.572 -4.642 1.00 92.88 188 LEU A N 1
ATOM 1522 C CA . LEU A 1 188 ? 11.163 -8.275 -4.085 1.00 92.88 188 LEU A CA 1
ATOM 1523 C C . LEU A 1 188 ? 12.029 -7.725 -5.215 1.00 92.88 188 LEU A C 1
ATOM 1525 O O . LEU A 1 188 ? 12.238 -8.379 -6.237 1.00 92.88 188 LEU A O 1
ATOM 1529 N N . ILE A 1 189 ? 12.517 -6.504 -5.033 1.00 94.25 189 ILE A N 1
ATOM 1530 C CA . ILE A 1 189 ? 13.251 -5.763 -6.057 1.00 94.25 189 ILE A CA 1
ATOM 1531 C C . ILE A 1 189 ? 14.712 -5.703 -5.641 1.00 94.25 189 ILE A C 1
ATOM 1533 O O . ILE A 1 189 ? 15.007 -5.318 -4.516 1.00 94.25 189 ILE A O 1
ATOM 1537 N N . GLY A 1 190 ? 15.622 -6.089 -6.531 1.00 94.00 190 GLY A N 1
ATOM 1538 C CA . GLY A 1 190 ? 17.056 -6.115 -6.264 1.00 94.00 190 GLY A CA 1
ATOM 1539 C C . GLY A 1 190 ? 17.545 -7.395 -5.580 1.00 94.00 190 GLY A C 1
ATOM 1540 O O . GLY A 1 190 ? 16.826 -8.073 -4.843 1.00 94.00 190 GLY A O 1
ATOM 1541 N N . ALA A 1 191 ? 18.812 -7.729 -5.833 1.00 92.81 191 ALA A N 1
ATOM 1542 C CA . ALA A 1 191 ? 19.450 -8.918 -5.271 1.00 92.81 191 ALA A CA 1
ATOM 1543 C C . ALA A 1 191 ? 19.615 -8.821 -3.745 1.00 92.81 191 ALA A C 1
ATOM 1545 O O . ALA A 1 191 ? 19.378 -9.804 -3.051 1.00 92.81 191 ALA A O 1
ATOM 1546 N N . ALA A 1 192 ? 19.936 -7.634 -3.218 1.00 91.62 192 ALA A N 1
ATOM 1547 C CA . ALA A 1 192 ? 20.120 -7.431 -1.781 1.00 91.62 192 ALA A CA 1
ATOM 1548 C C . ALA A 1 192 ? 18.814 -7.648 -0.996 1.00 91.62 192 ALA A C 1
ATOM 1550 O O . ALA A 1 192 ? 18.807 -8.358 0.008 1.00 91.62 192 ALA A O 1
ATOM 1551 N N . SER A 1 193 ? 17.681 -7.117 -1.470 1.00 90.88 193 SER A N 1
ATOM 1552 C CA . SER A 1 193 ? 16.366 -7.394 -0.869 1.00 90.88 193 SER A CA 1
ATOM 1553 C C . SER A 1 193 ? 16.002 -8.883 -0.893 1.00 90.88 193 SER A C 1
ATOM 1555 O O . SER A 1 193 ? 15.460 -9.392 0.090 1.00 90.88 193 SER A O 1
ATOM 1557 N N . ALA A 1 194 ? 16.324 -9.594 -1.978 1.00 92.31 194 ALA A N 1
ATOM 1558 C CA . ALA A 1 194 ? 16.105 -11.037 -2.082 1.00 92.31 194 ALA A CA 1
ATOM 1559 C C . ALA A 1 194 ? 1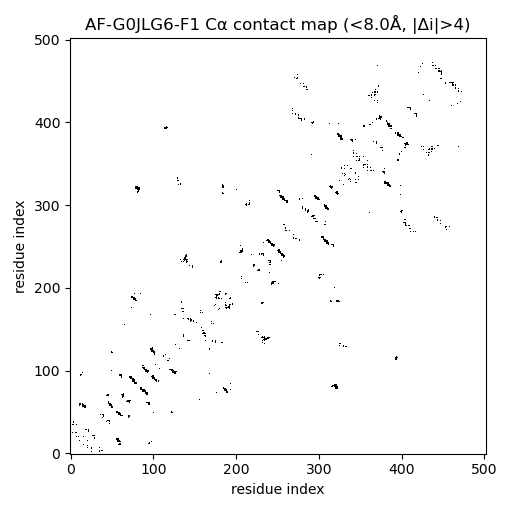6.990 -11.841 -1.111 1.00 92.31 194 ALA A C 1
ATOM 1561 O O . ALA A 1 194 ? 16.496 -12.724 -0.411 1.00 92.31 194 ALA A O 1
ATOM 1562 N N . GLU A 1 195 ? 18.277 -11.507 -1.010 1.00 91.56 195 GLU A N 1
ATOM 1563 C CA . GLU A 1 195 ? 19.209 -12.133 -0.065 1.00 91.56 195 GLU A CA 1
ATOM 1564 C C . GLU A 1 195 ? 18.776 -11.904 1.388 1.00 91.56 195 GLU A C 1
ATOM 1566 O O . GLU A 1 195 ? 18.773 -12.834 2.200 1.00 91.56 195 GLU A O 1
ATOM 1571 N N . ARG A 1 196 ? 18.335 -10.683 1.718 1.00 88.81 196 ARG A N 1
ATOM 1572 C CA . ARG A 1 196 ? 17.776 -10.366 3.038 1.00 88.81 196 ARG A CA 1
ATOM 1573 C C . ARG A 1 196 ? 16.538 -11.198 3.338 1.00 88.81 196 ARG A C 1
ATOM 1575 O O . ARG A 1 196 ? 16.449 -11.727 4.441 1.00 88.81 196 ARG A O 1
ATOM 1582 N N . PHE A 1 197 ? 15.616 -11.338 2.383 1.00 89.38 197 PHE A N 1
ATOM 1583 C CA . PHE A 1 197 ? 14.439 -12.192 2.549 1.00 89.38 197 PHE A CA 1
ATOM 1584 C C . PHE A 1 197 ? 14.838 -13.639 2.871 1.00 89.38 197 PHE A C 1
ATOM 1586 O O . PHE A 1 197 ? 14.351 -14.190 3.855 1.00 89.38 197 PHE A O 1
ATOM 1593 N N . ILE A 1 198 ? 15.774 -14.219 2.112 1.00 87.94 198 ILE A N 1
ATOM 1594 C CA . ILE A 1 198 ? 16.266 -15.586 2.348 1.00 87.94 198 ILE A CA 1
ATOM 1595 C C . ILE A 1 198 ? 16.896 -15.690 3.739 1.00 87.94 198 ILE A C 1
ATOM 1597 O O . ILE A 1 198 ? 16.518 -16.542 4.537 1.00 87.94 198 ILE A O 1
ATOM 1601 N N . THR A 1 199 ? 17.803 -14.778 4.080 1.00 85.12 199 THR A N 1
ATOM 1602 C CA . THR A 1 199 ? 18.525 -14.818 5.360 1.00 85.12 199 THR A CA 1
ATOM 1603 C C . THR A 1 199 ? 17.578 -14.671 6.555 1.00 85.12 199 THR A C 1
ATOM 1605 O O . THR A 1 199 ? 17.730 -15.358 7.561 1.00 85.12 199 THR A O 1
ATOM 1608 N N . GLN A 1 200 ? 16.570 -13.804 6.444 1.00 76.81 200 GLN A N 1
ATOM 1609 C CA . GLN A 1 200 ? 15.598 -13.543 7.510 1.00 76.81 200 GLN A CA 1
ATOM 1610 C C . GLN A 1 200 ? 14.489 -14.584 7.596 1.00 76.81 200 GLN A C 1
ATOM 1612 O O . GLN A 1 200 ? 13.949 -14.783 8.677 1.00 76.81 200 GLN A O 1
ATOM 1617 N N . SER A 1 201 ? 14.168 -15.284 6.504 1.00 63.97 201 SER A N 1
ATOM 1618 C CA . SER A 1 201 ? 13.229 -16.411 6.550 1.00 63.97 201 SER A CA 1
ATOM 1619 C C . SER A 1 201 ? 13.703 -17.541 7.478 1.00 63.97 201 SER A C 1
ATOM 1621 O O . SER A 1 201 ? 12.908 -18.370 7.902 1.00 63.97 201 SER A O 1
ATOM 1623 N N . HIS A 1 202 ? 14.974 -17.532 7.886 1.00 57.25 202 HIS A N 1
ATOM 1624 C CA . HIS A 1 202 ? 15.526 -18.454 8.876 1.00 57.25 202 HIS A CA 1
ATOM 1625 C C . HIS A 1 202 ? 15.511 -17.932 10.328 1.00 57.25 202 HIS A C 1
ATOM 1627 O O . HIS A 1 202 ? 15.862 -18.689 11.232 1.00 57.25 202 HIS A O 1
ATOM 1633 N N . ALA A 1 203 ? 15.116 -16.678 10.578 1.00 59.03 203 ALA A N 1
ATOM 1634 C CA . ALA A 1 203 ? 15.051 -16.097 11.920 1.00 59.03 203 ALA A CA 1
ATOM 1635 C C . ALA A 1 203 ? 13.655 -16.280 12.548 1.00 59.03 203 ALA A C 1
ATOM 1637 O O . ALA A 1 203 ? 12.634 -15.956 11.943 1.00 59.03 203 ALA A O 1
ATOM 1638 N N . THR A 1 204 ? 13.602 -16.798 13.778 1.00 56.81 204 THR A N 1
ATOM 1639 C CA . THR A 1 204 ? 12.366 -16.995 14.554 1.00 56.81 204 THR A CA 1
ATOM 1640 C C . THR A 1 204 ? 12.127 -15.817 15.500 1.00 56.81 204 THR A C 1
ATOM 1642 O O . THR A 1 204 ? 12.313 -15.950 16.707 1.00 56.81 204 THR A O 1
ATOM 1645 N N . ASP A 1 205 ? 11.710 -14.675 14.954 1.00 73.62 205 ASP A N 1
ATOM 1646 C CA . ASP A 1 205 ? 11.467 -13.439 15.724 1.00 73.62 205 ASP A CA 1
ATOM 1647 C C . ASP A 1 205 ? 9.968 -13.178 15.986 1.00 73.62 205 ASP A C 1
ATOM 1649 O O . ASP A 1 205 ? 9.542 -12.042 16.211 1.00 73.62 205 ASP A O 1
ATOM 1653 N N . ALA A 1 206 ? 9.138 -14.225 15.942 1.00 87.31 206 ALA A N 1
ATOM 1654 C CA . ALA A 1 206 ? 7.703 -14.085 16.155 1.00 87.31 206 ALA A CA 1
ATOM 1655 C C . ALA A 1 206 ? 7.385 -13.757 17.622 1.00 87.31 206 ALA A C 1
ATOM 1657 O O . ALA A 1 206 ? 7.783 -14.474 18.538 1.00 87.31 206 ALA A O 1
ATOM 1658 N N . ILE A 1 207 ? 6.599 -12.708 17.846 1.00 92.38 207 ILE A N 1
ATOM 1659 C CA . ILE A 1 207 ? 6.111 -12.323 19.170 1.00 92.38 207 ILE A CA 1
ATOM 1660 C C . ILE A 1 207 ? 4.985 -13.283 19.572 1.00 92.38 207 ILE A C 1
ATOM 1662 O O . ILE A 1 207 ? 3.970 -13.391 18.877 1.00 92.38 207 ILE A O 1
ATOM 1666 N N . HIS A 1 208 ? 5.145 -13.973 20.698 1.00 92.06 208 HIS A N 1
ATOM 1667 C CA . HIS A 1 208 ? 4.104 -14.841 21.244 1.00 92.06 208 HIS A CA 1
ATOM 1668 C C . HIS A 1 208 ? 2.899 -14.042 21.744 1.00 92.06 208 HIS A C 1
ATOM 1670 O O . HIS A 1 208 ? 3.026 -12.893 22.178 1.00 92.06 208 HIS A O 1
ATOM 1676 N N . ALA A 1 209 ? 1.714 -14.652 21.680 1.00 90.88 209 ALA A N 1
ATOM 1677 C CA . ALA A 1 209 ? 0.445 -13.990 21.958 1.00 90.88 209 ALA A CA 1
ATOM 1678 C C . ALA A 1 209 ? 0.408 -13.285 23.328 1.00 90.88 209 ALA A C 1
ATOM 1680 O O . ALA A 1 209 ? -0.189 -12.211 23.438 1.00 90.88 209 ALA A O 1
ATOM 1681 N N . GLU A 1 210 ? 1.038 -13.882 24.340 1.00 91.62 210 GLU A N 1
ATOM 1682 C CA . GLU A 1 210 ? 1.181 -13.393 25.713 1.00 91.62 210 GLU A CA 1
ATOM 1683 C C . GLU A 1 210 ? 2.130 -12.194 25.860 1.00 91.62 210 GLU A C 1
ATOM 1685 O O . GLU A 1 210 ? 1.917 -11.348 26.729 1.00 91.62 210 GLU A O 1
ATOM 1690 N N . ASP A 1 211 ? 3.125 -12.069 24.982 1.00 94.00 211 ASP A N 1
ATOM 1691 C CA . ASP A 1 211 ? 4.160 -11.033 25.062 1.00 94.00 211 ASP A CA 1
ATOM 1692 C C . ASP A 1 211 ? 3.795 -9.765 24.283 1.00 94.00 211 ASP A C 1
ATOM 1694 O O . ASP A 1 211 ? 4.417 -8.711 24.472 1.00 94.00 211 ASP A O 1
ATOM 1698 N N . ARG A 1 212 ? 2.755 -9.831 23.438 1.00 94.81 212 ARG A N 1
ATOM 1699 C CA . ARG A 1 212 ? 2.333 -8.741 22.539 1.00 94.81 212 ARG A CA 1
ATOM 1700 C C . ARG A 1 212 ? 2.174 -7.402 23.249 1.00 94.81 212 ARG A C 1
ATOM 1702 O O . ARG A 1 212 ? 2.696 -6.400 22.770 1.00 94.81 212 ARG A O 1
ATOM 1709 N N . ALA A 1 213 ? 1.532 -7.370 24.417 1.00 94.62 213 ALA A N 1
ATOM 1710 C CA . ALA A 1 213 ? 1.302 -6.124 25.154 1.00 94.62 213 ALA A CA 1
ATOM 1711 C C . ALA A 1 213 ? 2.610 -5.394 25.528 1.00 94.62 213 ALA A C 1
ATOM 1713 O O . ALA A 1 213 ? 2.674 -4.164 25.464 1.00 94.62 213 ALA A O 1
ATOM 1714 N N . ASN A 1 214 ? 3.658 -6.143 25.887 1.00 95.69 214 ASN A N 1
ATOM 1715 C CA . ASN A 1 214 ? 4.969 -5.595 26.236 1.00 95.69 214 ASN A CA 1
ATOM 1716 C C . ASN A 1 214 ? 5.800 -5.271 24.995 1.00 95.69 214 ASN A C 1
ATOM 1718 O O . ASN A 1 214 ? 6.391 -4.190 24.909 1.00 95.69 214 ASN A O 1
ATOM 1722 N N . ALA A 1 215 ? 5.828 -6.191 24.030 1.00 94.81 215 ALA A N 1
ATOM 1723 C CA . ALA A 1 215 ? 6.591 -6.037 22.801 1.00 94.81 215 ALA A CA 1
ATOM 1724 C C . ALA A 1 215 ? 6.092 -4.841 21.976 1.00 94.81 215 ALA A C 1
ATOM 1726 O O . ALA A 1 215 ? 6.894 -4.031 21.516 1.00 94.81 215 ALA A O 1
ATOM 1727 N N . TYR A 1 216 ? 4.775 -4.650 21.863 1.00 95.38 216 TYR A N 1
ATOM 1728 C CA . TYR A 1 216 ? 4.189 -3.526 21.128 1.00 95.38 216 TYR A CA 1
ATOM 1729 C C . TYR A 1 216 ? 4.499 -2.182 21.783 1.00 95.38 216 TYR A C 1
ATOM 1731 O O . TYR A 1 216 ? 4.924 -1.251 21.097 1.00 95.38 216 TYR A O 1
ATOM 1739 N N . ALA A 1 217 ? 4.393 -2.085 23.111 1.00 94.06 217 ALA A N 1
ATOM 1740 C CA . ALA A 1 217 ? 4.802 -0.883 23.835 1.00 94.06 217 ALA A CA 1
ATOM 1741 C C . ALA A 1 217 ? 6.297 -0.572 23.620 1.00 94.06 217 ALA A C 1
ATOM 1743 O O . ALA A 1 217 ? 6.683 0.586 23.438 1.00 94.06 217 ALA A O 1
ATOM 1744 N N . GLN A 1 218 ? 7.155 -1.599 23.587 1.00 92.81 218 GLN A N 1
ATOM 1745 C CA . GLN A 1 218 ? 8.576 -1.425 23.289 1.00 92.81 218 GLN A CA 1
ATOM 1746 C C . GLN A 1 218 ? 8.828 -0.981 21.841 1.00 92.81 218 GLN A C 1
ATOM 1748 O O . GLN A 1 218 ? 9.659 -0.096 21.620 1.00 92.81 218 GLN A O 1
ATOM 1753 N N . ASN A 1 219 ? 8.098 -1.533 20.873 1.00 92.31 219 ASN A N 1
ATOM 1754 C CA . ASN A 1 219 ? 8.185 -1.139 19.467 1.00 92.31 219 ASN A CA 1
ATOM 1755 C C . ASN A 1 219 ? 7.821 0.336 19.283 1.00 92.31 219 ASN A C 1
ATOM 1757 O O . ASN A 1 219 ? 8.587 1.079 18.671 1.00 92.31 219 ASN A O 1
ATOM 1761 N N . VAL A 1 220 ? 6.735 0.805 19.906 1.00 91.88 220 VAL A N 1
ATOM 1762 C CA . VAL A 1 220 ? 6.376 2.232 19.886 1.00 91.88 220 VAL A CA 1
ATOM 1763 C C . VAL A 1 220 ? 7.492 3.093 20.483 1.00 91.88 220 VAL A C 1
ATOM 1765 O O . VAL A 1 220 ? 7.873 4.094 19.880 1.00 91.88 220 VAL A O 1
ATOM 1768 N N . ARG A 1 221 ? 8.075 2.704 21.628 1.00 89.69 221 ARG A N 1
ATOM 1769 C CA . ARG A 1 221 ? 9.212 3.438 22.222 1.00 89.69 221 ARG A CA 1
ATOM 1770 C C . ARG A 1 221 ? 10.415 3.513 21.282 1.00 89.69 221 ARG A C 1
ATOM 1772 O O . ARG A 1 221 ? 11.061 4.556 21.211 1.00 89.69 221 ARG A O 1
ATOM 1779 N N . ASN A 1 222 ? 10.722 2.432 20.568 1.00 86.50 222 ASN A N 1
ATOM 1780 C CA . ASN A 1 222 ? 11.813 2.410 19.595 1.00 86.50 222 ASN A CA 1
ATOM 1781 C C . ASN A 1 222 ? 11.538 3.369 18.432 1.00 86.50 222 ASN A C 1
ATOM 1783 O O . ASN A 1 222 ? 12.379 4.221 18.145 1.00 86.50 222 ASN A O 1
ATOM 1787 N N . LEU A 1 223 ? 10.339 3.295 17.854 1.00 83.94 223 LEU A N 1
ATOM 1788 C CA . LEU A 1 223 ? 9.915 4.132 16.735 1.00 83.94 223 LEU A CA 1
ATOM 1789 C C . LEU A 1 223 ? 9.941 5.626 17.091 1.00 83.94 223 LEU A C 1
ATOM 1791 O O . LEU A 1 223 ? 10.520 6.429 16.364 1.00 83.94 223 LEU A O 1
ATOM 1795 N N . MET A 1 224 ? 9.407 5.993 18.262 1.00 81.50 224 MET A N 1
ATOM 1796 C CA . MET A 1 224 ? 9.424 7.377 18.764 1.00 81.50 224 MET A CA 1
ATOM 1797 C C . MET A 1 224 ? 10.833 7.864 19.120 1.00 81.50 224 MET A C 1
ATOM 1799 O O . MET A 1 224 ? 11.129 9.049 18.999 1.00 81.50 224 MET A O 1
ATOM 1803 N N . GLY A 1 225 ? 11.720 6.956 19.535 1.00 77.25 225 GLY A N 1
ATOM 1804 C CA . GLY A 1 225 ? 13.134 7.245 19.774 1.00 77.25 225 GLY A CA 1
ATOM 1805 C C . GLY A 1 225 ? 13.965 7.400 18.496 1.00 77.25 225 GLY A C 1
ATOM 1806 O O . GLY A 1 225 ? 15.184 7.528 18.587 1.00 77.25 225 GLY A O 1
ATOM 1807 N N . GLY A 1 226 ? 13.341 7.347 17.313 1.00 66.06 226 GLY A N 1
ATOM 1808 C CA . GLY A 1 226 ? 14.024 7.422 16.024 1.00 66.06 226 GLY A CA 1
ATOM 1809 C C . GLY A 1 226 ? 14.814 6.162 15.667 1.00 66.06 226 GLY A C 1
ATOM 1810 O O . GLY A 1 226 ? 15.647 6.218 14.763 1.00 66.06 226 GLY A O 1
ATOM 1811 N N . ARG A 1 227 ? 14.583 5.043 16.368 1.00 60.19 227 ARG A N 1
ATOM 1812 C CA . ARG A 1 227 ? 15.109 3.735 15.970 1.00 60.19 227 ARG A CA 1
ATOM 1813 C C . ARG A 1 227 ? 14.162 3.120 14.947 1.00 60.19 227 ARG A C 1
ATOM 1815 O O . ARG A 1 227 ? 12.975 2.965 15.234 1.00 60.19 227 ARG A O 1
ATOM 1822 N N . TRP A 1 228 ? 14.699 2.737 13.788 1.00 57.53 228 TRP A N 1
ATOM 1823 C CA . TRP A 1 228 ? 13.960 1.923 12.826 1.00 57.53 228 TRP A CA 1
ATOM 1824 C C . TRP A 1 228 ? 13.418 0.677 13.505 1.00 57.53 228 TRP A C 1
ATOM 1826 O O . TRP A 1 228 ? 14.146 0.014 14.249 1.00 57.53 228 TRP A O 1
ATOM 1836 N N . ILE A 1 229 ? 12.189 0.313 13.167 1.00 57.41 229 ILE A N 1
ATOM 1837 C CA . ILE A 1 229 ? 11.752 -1.067 13.308 1.00 57.41 229 ILE A CA 1
ATOM 1838 C C . ILE A 1 229 ? 12.057 -1.719 11.955 1.00 57.41 229 ILE A C 1
ATOM 1840 O O . ILE A 1 229 ? 11.481 -1.285 10.952 1.00 57.41 229 ILE A O 1
ATOM 1844 N N . PRO A 1 230 ? 12.979 -2.699 11.891 1.00 48.09 230 PRO A N 1
ATOM 1845 C CA . PRO A 1 230 ? 13.208 -3.479 10.681 1.00 48.09 230 PRO A CA 1
ATOM 1846 C C . PRO A 1 230 ? 11.876 -3.943 10.067 1.00 48.09 230 PRO A C 1
ATOM 1848 O O . PRO A 1 230 ? 10.917 -4.184 10.795 1.00 48.09 230 PRO A O 1
ATOM 1851 N N . HIS A 1 231 ? 11.811 -4.037 8.732 1.00 50.12 231 HIS A N 1
ATOM 1852 C CA . HIS A 1 231 ? 10.651 -4.564 7.982 1.00 50.12 231 HIS A CA 1
ATOM 1853 C C . HIS A 1 231 ? 9.423 -3.643 7.864 1.00 50.12 231 HIS A C 1
ATOM 1855 O O . HIS A 1 231 ? 8.466 -3.976 7.176 1.00 50.12 231 HIS A O 1
ATOM 1861 N N . SE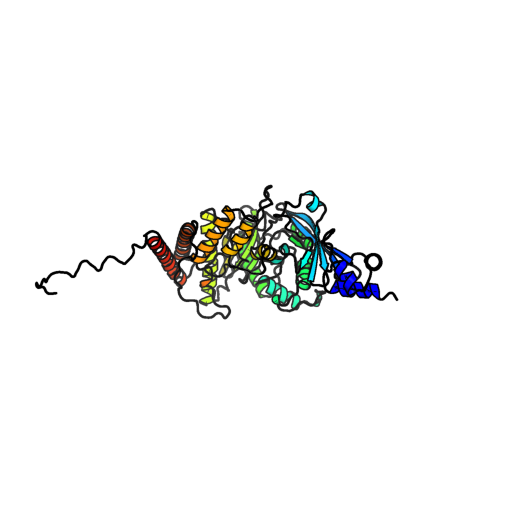R A 1 232 ? 9.442 -2.442 8.442 1.00 55.00 232 SER A N 1
ATOM 1862 C CA . SER A 1 232 ? 8.266 -1.566 8.449 1.00 55.00 232 SER A CA 1
ATOM 1863 C C . SER A 1 232 ? 8.029 -0.841 7.111 1.00 55.00 232 SER A C 1
ATOM 1865 O O . SER A 1 232 ? 8.618 0.202 6.852 1.00 55.00 232 SER A O 1
ATOM 1867 N N . SER A 1 233 ? 7.136 -1.358 6.261 1.00 51.97 233 SER A N 1
ATOM 1868 C CA . SER A 1 233 ? 6.876 -0.809 4.910 1.00 51.97 233 SER A CA 1
ATOM 1869 C C . SER A 1 233 ? 5.406 -0.486 4.591 1.00 51.97 233 SER A C 1
ATOM 1871 O O . SER A 1 233 ? 5.073 -0.151 3.455 1.00 51.97 233 SER A O 1
ATOM 1873 N N . ALA A 1 234 ? 4.504 -0.590 5.569 1.00 54.78 234 ALA A N 1
ATOM 1874 C CA . ALA A 1 234 ? 3.083 -0.350 5.333 1.00 54.78 234 ALA A CA 1
ATOM 1875 C C . ALA A 1 234 ? 2.792 1.131 5.016 1.00 54.78 234 ALA A C 1
ATOM 1877 O O . ALA A 1 234 ? 3.271 2.035 5.704 1.00 54.78 234 ALA A O 1
ATOM 1878 N N . GLY A 1 235 ? 1.962 1.377 3.999 1.00 55.66 235 GLY A N 1
ATOM 1879 C CA . GLY A 1 235 ? 1.512 2.723 3.638 1.00 55.66 235 GLY A CA 1
ATOM 1880 C C . GLY A 1 235 ? 0.504 3.327 4.627 1.00 55.66 235 GLY A C 1
ATOM 1881 O O . GLY A 1 235 ? 0.050 2.673 5.570 1.00 55.66 235 GLY A O 1
ATOM 1882 N N . GLY A 1 236 ? 0.130 4.587 4.394 1.00 74.44 236 GLY A N 1
ATOM 1883 C CA . GLY A 1 236 ? -0.882 5.323 5.162 1.00 74.44 236 GLY A CA 1
ATOM 1884 C C . GLY A 1 236 ? -0.321 6.241 6.256 1.00 74.44 236 GLY A C 1
ATOM 1885 O O . GLY A 1 236 ? 0.818 6.106 6.701 1.00 74.44 236 GLY A O 1
ATOM 1886 N N . GLU A 1 237 ? -1.137 7.203 6.682 1.00 79.19 237 GLU A N 1
ATOM 1887 C CA . GLU A 1 237 ? -0.713 8.331 7.529 1.00 79.19 237 GLU A CA 1
ATOM 1888 C C . GLU A 1 237 ? -0.788 8.064 9.037 1.00 79.19 237 GLU A C 1
ATOM 1890 O O . GLU A 1 237 ? -0.096 8.713 9.822 1.00 79.19 237 GLU A O 1
ATOM 1895 N N . GLN A 1 238 ? -1.605 7.097 9.454 1.00 84.25 238 GLN A N 1
ATOM 1896 C CA . GLN A 1 238 ? -1.776 6.764 10.867 1.00 84.25 238 GLN A CA 1
ATOM 1897 C C . GLN A 1 238 ? -0.518 6.091 11.452 1.00 84.25 238 GLN A C 1
ATOM 1899 O O . GLN A 1 238 ? 0.064 5.228 10.784 1.00 84.25 238 GLN A O 1
ATOM 1904 N N . PRO A 1 239 ? -0.127 6.417 12.702 1.00 89.81 239 PRO A N 1
ATOM 1905 C CA . PRO A 1 239 ? 0.985 5.764 13.385 1.00 89.81 239 PRO A CA 1
ATOM 1906 C C . PRO A 1 239 ? 0.806 4.246 13.462 1.00 89.81 239 PRO A C 1
ATOM 1908 O O . PRO A 1 239 ? -0.195 3.741 13.979 1.00 89.81 239 PRO A O 1
ATOM 1911 N N . LYS A 1 240 ? 1.787 3.521 12.924 1.00 92.94 240 LYS A N 1
ATOM 1912 C CA . LYS A 1 240 ? 1.765 2.061 12.823 1.00 92.94 240 LYS A CA 1
ATOM 1913 C C . LYS A 1 240 ? 3.170 1.470 12.798 1.00 92.94 240 LYS A C 1
ATOM 1915 O O . LYS A 1 240 ? 4.135 2.183 12.532 1.00 92.94 240 LYS A O 1
ATOM 1920 N N . PHE A 1 241 ? 3.269 0.171 13.044 1.00 92.56 241 PHE A N 1
ATOM 1921 C CA . PHE A 1 241 ? 4.449 -0.654 12.775 1.00 92.56 241 PHE A CA 1
ATOM 1922 C C . PHE A 1 241 ? 4.010 -2.033 12.273 1.00 92.56 241 PHE A C 1
ATOM 1924 O O . PHE A 1 241 ? 2.836 -2.385 12.388 1.00 92.56 241 PHE A O 1
ATOM 1931 N N . VAL A 1 242 ? 4.931 -2.813 11.712 1.00 91.88 242 VAL A N 1
ATOM 1932 C CA . VAL A 1 242 ? 4.670 -4.220 11.368 1.00 91.88 242 VAL A CA 1
ATOM 1933 C C . VAL A 1 242 ? 5.258 -5.145 12.425 1.00 91.88 242 VAL A C 1
ATOM 1935 O O . VAL A 1 242 ? 6.247 -4.806 13.076 1.00 91.88 242 VAL A O 1
ATOM 1938 N N . ALA A 1 243 ? 4.653 -6.312 12.600 1.00 92.00 243 ALA A N 1
ATOM 1939 C CA . ALA A 1 243 ? 5.180 -7.351 13.467 1.00 92.00 243 ALA A CA 1
ATOM 1940 C C . ALA A 1 243 ? 4.871 -8.740 12.911 1.00 92.00 243 ALA A C 1
ATOM 1942 O O . ALA A 1 243 ? 3.941 -8.936 12.126 1.00 92.00 243 ALA A O 1
ATOM 1943 N N . HIS A 1 244 ? 5.652 -9.709 13.369 1.00 92.44 244 HIS A N 1
ATOM 1944 C CA . HIS A 1 244 ? 5.388 -11.124 13.185 1.00 92.44 244 HIS A CA 1
ATOM 1945 C C . HIS A 1 244 ? 4.923 -11.690 14.521 1.00 92.44 244 HIS A C 1
ATOM 1947 O O . HIS A 1 244 ? 5.577 -11.463 15.537 1.00 92.44 244 HIS A O 1
ATOM 1953 N N . VAL A 1 245 ? 3.781 -12.372 14.544 1.00 92.75 245 VAL A N 1
ATOM 1954 C CA . VAL A 1 245 ? 3.191 -12.919 15.769 1.00 92.75 245 VAL A CA 1
ATOM 1955 C C . VAL A 1 245 ? 2.890 -14.400 15.621 1.00 92.75 245 VAL A C 1
ATOM 1957 O O . VAL A 1 245 ? 2.642 -14.897 14.521 1.00 92.75 245 VAL A O 1
ATOM 1960 N N . THR A 1 246 ? 2.874 -15.101 16.749 1.00 90.94 246 THR A N 1
ATOM 1961 C CA . THR A 1 246 ? 2.215 -16.404 16.855 1.00 90.94 246 THR A CA 1
ATOM 1962 C C . THR A 1 246 ? 0.973 -16.269 17.716 1.00 90.94 246 THR A C 1
ATOM 1964 O O . THR A 1 246 ? 1.003 -15.648 18.780 1.00 90.94 246 THR A O 1
ATOM 1967 N N . ASP A 1 247 ? -0.143 -16.817 17.244 1.00 81.12 247 ASP A N 1
ATOM 1968 C CA . ASP A 1 247 ? -1.345 -16.909 18.063 1.00 81.12 247 ASP A CA 1
ATOM 1969 C C . ASP A 1 247 ? -1.228 -18.034 19.112 1.00 81.12 247 ASP A C 1
ATOM 1971 O O . ASP A 1 247 ? -0.228 -18.751 19.203 1.00 81.12 247 ASP A O 1
ATOM 1975 N N . ARG A 1 248 ? -2.279 -18.210 19.921 1.00 76.38 248 ARG A N 1
ATOM 1976 C CA . ARG A 1 248 ? -2.326 -19.242 20.976 1.00 76.38 248 ARG A CA 1
ATOM 1977 C C . ARG A 1 248 ? -2.293 -20.677 20.434 1.00 76.38 248 ARG A C 1
ATOM 1979 O O . ARG A 1 248 ? -2.075 -21.608 21.204 1.00 76.38 248 ARG A O 1
ATOM 1986 N N . HIS A 1 249 ? -2.526 -20.857 19.138 1.00 78.12 249 HIS A N 1
ATOM 1987 C CA . HIS A 1 249 ? -2.459 -22.130 18.429 1.00 78.12 249 HIS A CA 1
ATOM 1988 C C . HIS A 1 249 ? -1.133 -22.295 17.671 1.00 78.12 249 HIS A C 1
ATOM 1990 O O . HIS A 1 249 ? -1.012 -23.202 16.847 1.00 78.12 249 HIS A O 1
ATOM 1996 N N . ALA A 1 250 ? -0.143 -21.440 17.958 1.00 76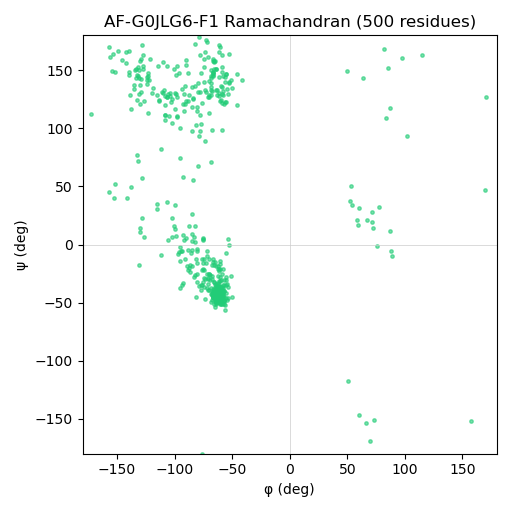.69 250 ALA A N 1
ATOM 1997 C CA . ALA A 1 250 ? 1.147 -21.368 17.281 1.00 76.69 250 ALA A CA 1
ATOM 1998 C C . ALA A 1 250 ? 1.040 -21.103 15.768 1.00 76.69 250 ALA A C 1
ATOM 2000 O O . ALA A 1 250 ? 1.982 -21.375 15.020 1.00 76.69 250 ALA A O 1
ATOM 2001 N N . GLN A 1 251 ? -0.082 -20.548 15.300 1.00 84.38 251 GLN A N 1
ATOM 2002 C CA . GLN A 1 251 ? -0.204 -20.107 13.919 1.00 84.38 251 GLN A CA 1
ATOM 2003 C C . GLN A 1 251 ? 0.505 -18.775 13.740 1.00 84.38 251 GLN A C 1
ATOM 2005 O O . GLN A 1 251 ? 0.334 -17.824 14.504 1.00 84.38 251 GLN A O 1
ATOM 2010 N N . SER A 1 252 ? 1.318 -18.734 12.697 1.00 88.06 252 SER A N 1
ATOM 2011 C CA . SER A 1 252 ? 2.157 -17.605 12.358 1.00 88.06 252 SER A CA 1
ATOM 2012 C C . SER A 1 252 ? 1.366 -16.578 11.551 1.00 88.06 252 SER A C 1
ATOM 2014 O O . SER A 1 252 ? 0.794 -16.922 10.515 1.00 88.06 252 SER A O 1
ATOM 2016 N N . ARG A 1 253 ? 1.335 -15.325 12.011 1.00 91.62 253 ARG A N 1
ATOM 2017 C CA . ARG A 1 253 ? 0.673 -14.214 11.319 1.00 91.62 253 ARG A CA 1
ATOM 2018 C C . ARG A 1 253 ? 1.612 -13.029 11.201 1.00 91.62 253 ARG A C 1
ATOM 2020 O O . ARG A 1 253 ? 2.292 -12.647 12.149 1.00 91.62 253 ARG A O 1
ATOM 2027 N N . HIS A 1 254 ? 1.605 -12.408 10.035 1.00 93.56 254 HIS A N 1
ATOM 2028 C CA . HIS A 1 254 ? 2.179 -11.083 9.852 1.00 93.56 254 HIS A CA 1
ATOM 2029 C C . HIS A 1 254 ? 1.087 -10.051 10.094 1.00 93.56 254 HIS A C 1
ATOM 2031 O O . HIS A 1 254 ? -0.044 -10.224 9.636 1.00 93.56 254 HIS A O 1
ATOM 2037 N N . VAL A 1 255 ? 1.401 -8.991 10.827 1.00 94.81 255 VAL A N 1
ATOM 2038 C CA . VAL A 1 255 ? 0.411 -8.002 11.258 1.00 94.81 255 VAL A CA 1
ATOM 2039 C C . VAL A 1 255 ? 0.917 -6.581 11.050 1.00 94.81 255 VAL A C 1
ATOM 2041 O O . VAL A 1 255 ? 2.114 -6.304 11.122 1.00 94.81 255 VAL A O 1
ATOM 2044 N N . ILE A 1 256 ? -0.018 -5.671 10.800 1.00 95.56 256 ILE A N 1
ATOM 2045 C CA . ILE A 1 256 ? 0.167 -4.227 10.911 1.00 95.56 256 ILE A CA 1
ATOM 2046 C C . ILE A 1 256 ? -0.504 -3.806 12.213 1.00 95.56 256 ILE A C 1
ATOM 2048 O O . ILE A 1 256 ? -1.695 -4.040 12.401 1.00 95.56 256 ILE A O 1
ATOM 2052 N N . VAL A 1 257 ? 0.245 -3.173 13.107 1.00 96.62 257 VAL A N 1
ATOM 2053 C CA . VAL A 1 257 ? -0.256 -2.710 14.399 1.00 96.62 257 VAL A CA 1
ATOM 2054 C C . VAL A 1 257 ? -0.358 -1.194 14.375 1.00 96.62 257 VAL A C 1
ATOM 2056 O O . VAL A 1 257 ? 0.657 -0.495 14.340 1.00 96.62 257 VAL A O 1
ATOM 2059 N N . LYS A 1 258 ? -1.587 -0.679 14.399 1.00 96.50 258 LYS A N 1
ATOM 2060 C CA . LYS A 1 258 ? -1.871 0.747 14.595 1.00 96.50 258 LYS A CA 1
ATOM 2061 C C . LYS A 1 258 ? -1.990 1.040 16.083 1.00 96.50 258 LYS A C 1
ATOM 2063 O O . LYS A 1 258 ? -2.439 0.180 16.841 1.00 96.50 258 LYS A O 1
ATOM 2068 N N . PHE A 1 259 ? -1.600 2.236 16.512 1.00 95.38 259 PHE A N 1
ATOM 2069 C CA . PHE A 1 259 ? -1.558 2.557 17.938 1.00 95.38 259 PHE A CA 1
ATOM 2070 C C . PHE A 1 259 ? -2.039 3.966 18.266 1.00 95.38 259 PHE A C 1
ATOM 2072 O O . PHE A 1 259 ? -1.824 4.914 17.512 1.00 95.38 259 PHE A O 1
ATOM 2079 N N . SER A 1 260 ? -2.676 4.101 19.428 1.00 92.88 260 SER A N 1
ATOM 2080 C CA . SER A 1 260 ? -3.131 5.387 19.952 1.00 92.88 260 SER A CA 1
ATOM 2081 C C . SER A 1 260 ? -1.962 6.229 20.477 1.00 92.88 260 SER A C 1
ATOM 2083 O O . SER A 1 260 ? -0.881 5.692 20.755 1.00 92.88 260 SER A O 1
ATOM 2085 N N . PRO A 1 261 ? -2.167 7.536 20.725 1.00 89.75 261 PRO A N 1
ATOM 2086 C CA . PRO A 1 261 ? -1.303 8.322 21.609 1.00 89.75 261 PRO A CA 1
ATOM 2087 C C . PRO A 1 261 ? -1.127 7.675 23.005 1.00 89.75 261 PRO A C 1
ATOM 2089 O O . PRO A 1 261 ? -1.872 6.749 23.349 1.00 89.75 261 PRO A O 1
ATOM 2092 N N . PRO A 1 262 ? -0.118 8.100 23.798 1.00 87.50 262 PRO A N 1
ATOM 2093 C CA . PRO A 1 262 ? 0.144 7.534 25.122 1.00 87.50 262 PRO A CA 1
ATOM 2094 C C . PRO A 1 262 ? -1.068 7.667 26.048 1.00 87.50 262 PRO A C 1
ATOM 2096 O O . PRO A 1 262 ? -1.744 8.688 26.025 1.00 87.50 262 PRO A O 1
ATOM 2099 N N . ALA A 1 263 ? -1.296 6.687 26.926 1.00 82.12 263 ALA A N 1
ATOM 2100 C CA . ALA A 1 263 ? -2.444 6.696 27.840 1.00 82.12 263 ALA A CA 1
ATOM 2101 C C . ALA A 1 263 ? -2.453 7.875 28.830 1.00 82.12 263 ALA A C 1
ATOM 2103 O O . ALA A 1 263 ? -3.495 8.216 29.380 1.00 82.12 263 ALA A O 1
ATOM 2104 N N . GLN A 1 264 ? -1.292 8.490 29.077 1.00 85.88 264 GLN A N 1
ATOM 2105 C CA . GLN A 1 264 ? -1.167 9.673 29.931 1.00 85.88 264 GLN A CA 1
ATOM 2106 C C . GLN A 1 264 ? -1.658 10.954 29.235 1.00 85.88 264 GLN A C 1
ATOM 2108 O O . GLN A 1 264 ? -1.894 11.958 29.906 1.00 85.88 264 GLN A O 1
ATOM 2113 N N . ASP A 1 265 ? -1.811 10.934 27.908 1.00 84.88 265 ASP A N 1
ATOM 2114 C CA . ASP A 1 265 ? -2.423 12.019 27.152 1.00 84.88 265 ASP A CA 1
ATOM 2115 C C . ASP A 1 265 ? -3.950 11.931 27.284 1.00 84.88 265 ASP A C 1
ATOM 2117 O O . ASP A 1 265 ? -4.631 11.223 26.546 1.00 84.88 265 ASP A O 1
ATOM 2121 N N . ALA A 1 266 ? -4.486 12.656 28.265 1.00 84.31 266 ALA A N 1
ATOM 2122 C CA . ALA A 1 266 ? -5.921 12.743 28.520 1.00 84.31 266 ALA A CA 1
ATOM 2123 C C . ALA A 1 266 ? -6.635 13.773 27.618 1.00 84.31 266 ALA A C 1
ATOM 2125 O O . ALA A 1 266 ? -7.751 14.196 27.933 1.00 84.31 266 ALA A O 1
ATOM 2126 N N . SER A 1 267 ? -6.005 14.231 26.528 1.00 88.88 267 SER A N 1
ATOM 2127 C CA . SER A 1 267 ? -6.642 15.181 25.617 1.00 88.88 267 SER A CA 1
ATOM 2128 C C . SER A 1 267 ? -7.837 14.547 24.886 1.00 88.88 267 SER A C 1
ATOM 2130 O O . SER A 1 267 ? -7.818 13.359 24.547 1.00 88.88 267 SER A O 1
ATOM 2132 N N . PRO A 1 268 ? -8.880 15.335 24.555 1.00 88.88 268 PRO A N 1
ATOM 2133 C CA . PRO A 1 268 ? -9.992 14.850 23.735 1.00 88.88 268 PRO A CA 1
ATOM 2134 C C . PRO A 1 268 ? -9.543 14.305 22.369 1.00 88.88 268 PRO A C 1
ATOM 2136 O O . PRO A 1 268 ? -10.150 13.375 21.842 1.00 88.88 268 PRO A O 1
ATOM 2139 N N . VAL A 1 269 ? -8.457 14.856 21.815 1.00 87.81 269 VAL A N 1
ATOM 2140 C CA . VAL A 1 269 ? -7.827 14.407 20.564 1.00 87.81 269 VAL A CA 1
ATOM 2141 C C . VAL A 1 269 ? -7.255 12.998 20.713 1.00 87.81 269 VAL A C 1
ATOM 2143 O O . VAL A 1 269 ? -7.537 12.135 19.882 1.00 87.81 269 VAL A O 1
ATOM 2146 N N . ALA A 1 270 ? -6.495 12.738 21.781 1.00 89.56 270 ALA A N 1
ATOM 2147 C CA . ALA A 1 270 ? -5.957 11.410 22.054 1.00 89.56 270 ALA A CA 1
ATOM 2148 C C . ALA A 1 270 ? -7.069 10.377 22.268 1.00 89.56 270 ALA A C 1
ATOM 2150 O O . ALA A 1 270 ? -7.034 9.304 21.661 1.00 89.56 270 ALA A O 1
ATOM 2151 N N . GLN A 1 271 ? -8.104 10.732 23.038 1.00 92.06 271 GLN A N 1
ATOM 2152 C CA . GLN A 1 271 ? -9.272 9.872 23.233 1.00 92.06 271 GLN A CA 1
ATOM 2153 C C . GLN A 1 271 ? -9.989 9.562 21.910 1.00 92.06 271 GLN A C 1
ATOM 2155 O O . GLN A 1 271 ? -10.376 8.417 21.683 1.00 92.06 271 GLN A O 1
ATOM 2160 N N . ARG A 1 272 ? -10.130 10.541 21.006 1.00 93.00 272 ARG A N 1
ATOM 2161 C CA . ARG A 1 272 ? -10.753 10.314 19.695 1.00 93.00 272 ARG A CA 1
ATOM 2162 C C . ARG A 1 272 ? -9.958 9.336 18.834 1.00 93.00 272 ARG A C 1
ATOM 2164 O O . ARG A 1 272 ? -10.560 8.505 18.166 1.00 93.00 272 ARG A O 1
ATOM 2171 N N . TRP A 1 273 ? -8.628 9.386 18.863 1.00 91.94 273 TRP A N 1
ATOM 2172 C CA . TRP A 1 273 ? -7.815 8.388 18.162 1.00 91.94 273 TRP A CA 1
ATOM 2173 C C . TRP A 1 273 ? -8.009 6.976 18.726 1.00 91.94 273 TRP A C 1
ATOM 2175 O O . TRP A 1 273 ? -8.105 6.031 17.946 1.00 91.94 273 TRP A O 1
ATOM 2185 N N . CYS A 1 274 ? -8.140 6.821 20.049 1.00 94.12 274 CYS A N 1
ATOM 2186 C CA . CYS A 1 274 ? -8.518 5.538 20.655 1.00 94.12 274 CYS A CA 1
ATOM 2187 C C . CYS A 1 274 ? -9.889 5.062 20.151 1.00 94.12 274 CYS A C 1
ATOM 2189 O O . CYS A 1 274 ? -10.027 3.913 19.729 1.00 94.12 274 CYS A O 1
ATOM 2191 N N . ASP A 1 275 ? -10.878 5.959 20.150 1.00 96.19 275 ASP A N 1
ATOM 2192 C CA . ASP A 1 275 ? -12.232 5.667 19.680 1.00 96.19 275 ASP A CA 1
ATOM 2193 C C . ASP A 1 275 ? -12.237 5.199 18.210 1.00 96.19 275 ASP A C 1
ATOM 2195 O O . ASP A 1 275 ? -12.939 4.251 17.862 1.00 96.19 275 ASP A O 1
ATOM 2199 N N . LEU A 1 276 ? -11.420 5.824 17.354 1.00 96.31 276 LEU A N 1
ATOM 2200 C CA . LEU A 1 276 ? -11.298 5.484 15.933 1.00 96.31 276 LEU A CA 1
ATOM 2201 C C . LEU A 1 276 ? -10.645 4.119 15.688 1.00 96.31 276 LEU A C 1
ATOM 2203 O O . LEU A 1 276 ? -11.099 3.401 14.802 1.00 96.31 276 LEU A O 1
ATOM 2207 N N . LEU A 1 277 ? -9.638 3.730 16.477 1.00 97.44 277 LEU A N 1
ATOM 2208 C CA . LEU A 1 277 ? -9.028 2.396 16.376 1.00 97.44 277 LEU A CA 1
ATOM 2209 C C . LEU A 1 277 ? -10.022 1.288 16.738 1.00 97.44 277 LEU A C 1
ATOM 2211 O O . LEU A 1 277 ? -10.087 0.257 16.072 1.00 97.44 277 LEU A O 1
ATOM 2215 N N . ILE A 1 278 ? -10.820 1.506 17.784 1.00 98.19 278 ILE A N 1
ATOM 2216 C CA . ILE A 1 278 ? -11.858 0.555 18.191 1.00 98.19 278 ILE A CA 1
ATOM 2217 C C . ILE A 1 278 ? -12.993 0.539 17.157 1.00 98.19 278 ILE A C 1
ATOM 2219 O O . ILE A 1 278 ? -13.493 -0.531 16.817 1.00 98.19 278 ILE A O 1
ATOM 2223 N N . ALA A 1 279 ? -13.378 1.694 16.607 1.00 98.56 279 ALA A N 1
ATOM 2224 C CA . ALA A 1 279 ? -14.366 1.761 15.534 1.00 98.56 279 ALA A CA 1
ATOM 2225 C C . ALA A 1 279 ? -13.897 1.018 14.274 1.00 98.56 279 ALA A C 1
ATOM 2227 O O . ALA A 1 279 ? -14.678 0.279 13.688 1.00 98.56 279 ALA A O 1
ATOM 2228 N N . GLU A 1 280 ? -12.627 1.127 13.885 1.00 98.69 280 GLU A N 1
ATOM 2229 C CA . GLU A 1 280 ? -12.091 0.361 12.754 1.00 98.69 280 GLU A CA 1
ATOM 2230 C C . GLU A 1 280 ? -12.244 -1.158 12.955 1.00 98.69 280 GLU A C 1
ATOM 2232 O O . GLU A 1 280 ? -12.681 -1.867 12.047 1.00 98.69 280 GLU A O 1
ATOM 2237 N N . HIS A 1 281 ? -11.980 -1.658 14.168 1.00 98.69 281 HIS A N 1
ATOM 2238 C CA . HIS A 1 281 ? -12.230 -3.062 14.512 1.00 98.69 281 HIS A CA 1
ATOM 2239 C C . HIS A 1 281 ? -13.703 -3.460 14.338 1.00 98.69 281 HIS A C 1
ATOM 2241 O O . HIS A 1 281 ? -13.986 -4.507 13.753 1.00 98.69 281 HIS A O 1
ATOM 2247 N N . HIS A 1 282 ? -14.646 -2.633 14.806 1.00 98.81 282 HIS A N 1
ATOM 2248 C CA . HIS A 1 282 ? -16.082 -2.884 14.606 1.00 98.81 282 HIS A CA 1
ATOM 2249 C C . HIS A 1 282 ? -16.447 -2.892 13.124 1.00 98.81 282 HIS A C 1
ATOM 2251 O O . HIS A 1 282 ? -17.174 -3.774 12.674 1.00 98.81 282 HIS A O 1
ATOM 2257 N N . ALA A 1 283 ? -15.926 -1.937 12.355 1.00 98.81 283 ALA A N 1
ATOM 2258 C CA . ALA A 1 283 ? -16.271 -1.796 10.950 1.00 98.81 283 ALA A CA 1
ATOM 2259 C C . ALA A 1 283 ? -15.821 -3.004 10.119 1.00 98.81 283 ALA A C 1
ATOM 2261 O O . ALA A 1 283 ? -16.578 -3.467 9.265 1.00 98.81 283 ALA A O 1
ATOM 2262 N N . LEU A 1 284 ? -14.616 -3.520 10.378 1.00 98.81 284 LEU A N 1
ATOM 2263 C CA . LEU A 1 284 ? -14.084 -4.705 9.705 1.00 98.81 284 LEU A CA 1
ATOM 2264 C C . LEU A 1 284 ? -14.748 -5.997 10.202 1.00 98.81 284 LEU A C 1
ATOM 2266 O O . LEU A 1 284 ? -15.021 -6.879 9.390 1.00 98.81 284 LEU A O 1
ATOM 2270 N N . SER A 1 285 ? -15.070 -6.092 11.498 1.00 98.62 285 SER A N 1
ATOM 2271 C CA . SER A 1 285 ? -15.790 -7.245 12.062 1.00 98.62 285 SER A CA 1
ATOM 2272 C C . SER A 1 285 ? -17.182 -7.403 11.450 1.00 98.62 285 SER A C 1
ATOM 2274 O O . SER A 1 285 ? -17.526 -8.495 11.012 1.00 98.62 285 SER A O 1
ATOM 2276 N N . VAL A 1 286 ? -17.948 -6.312 11.312 1.00 98.69 286 VAL A N 1
ATOM 2277 C CA . VAL A 1 286 ? -19.280 -6.352 10.682 1.00 98.69 286 VAL A CA 1
ATOM 2278 C C . VAL A 1 286 ? -19.211 -6.844 9.236 1.00 98.69 286 VAL A C 1
ATOM 2280 O O . VAL A 1 286 ? -20.048 -7.648 8.832 1.00 98.69 286 VAL A O 1
ATOM 2283 N N . LEU A 1 287 ? -18.220 -6.387 8.461 1.00 98.62 287 LEU A N 1
ATOM 2284 C CA . LEU A 1 287 ? -18.011 -6.858 7.089 1.00 98.62 287 LEU A CA 1
ATOM 2285 C C . LEU A 1 287 ? -17.709 -8.365 7.062 1.00 98.62 287 LEU A C 1
ATOM 2287 O O . LEU A 1 287 ? -18.351 -9.098 6.311 1.00 98.62 287 LEU A O 1
ATOM 2291 N N . ALA A 1 288 ? -16.786 -8.829 7.911 1.00 98.06 288 ALA A N 1
ATOM 2292 C CA . ALA A 1 288 ? -16.396 -10.236 7.983 1.00 98.06 288 ALA A CA 1
ATOM 2293 C C . ALA A 1 288 ? -17.551 -11.158 8.417 1.00 98.06 288 ALA A C 1
ATOM 2295 O O . ALA A 1 288 ? -17.726 -12.228 7.841 1.00 98.06 288 ALA A O 1
ATOM 2296 N N . GLU A 1 289 ? -18.357 -10.737 9.396 1.00 97.88 289 GLU A N 1
ATOM 2297 C CA . GLU A 1 289 ? -19.539 -11.472 9.877 1.00 97.88 289 GLU A CA 1
ATOM 2298 C C . GLU A 1 289 ? -20.638 -11.618 8.810 1.00 97.88 289 GLU A C 1
ATOM 2300 O O . GLU A 1 289 ? -21.502 -12.482 8.940 1.00 97.88 289 GLU A O 1
ATOM 2305 N N . HIS A 1 290 ? -20.598 -10.797 7.755 1.00 97.19 290 HIS A N 1
ATOM 2306 C CA . HIS A 1 290 ? -21.562 -10.789 6.651 1.00 97.19 290 HIS A CA 1
ATOM 2307 C C . HIS A 1 290 ? -20.919 -11.181 5.313 1.00 97.19 290 HIS A C 1
ATOM 2309 O O . HIS A 1 290 ? -21.277 -10.646 4.262 1.00 97.19 290 HIS A O 1
ATOM 2315 N N . ASP A 1 291 ? -19.952 -12.102 5.357 1.00 95.69 291 ASP A N 1
ATOM 2316 C CA . ASP A 1 291 ? -19.307 -12.723 4.191 1.00 95.69 291 ASP A CA 1
ATOM 2317 C C . ASP A 1 291 ? -18.599 -11.746 3.232 1.00 95.69 291 ASP A C 1
ATOM 2319 O O . ASP A 1 291 ? -18.258 -12.098 2.097 1.00 95.69 291 ASP A O 1
ATOM 2323 N N . MET A 1 292 ? -18.321 -10.516 3.676 1.00 96.88 292 MET A N 1
ATOM 2324 C CA . MET A 1 292 ? -17.479 -9.585 2.940 1.00 96.88 292 MET A CA 1
ATOM 2325 C C . MET A 1 292 ? -16.024 -9.754 3.401 1.00 96.88 292 MET A C 1
ATOM 2327 O O . MET A 1 292 ? -15.734 -9.547 4.581 1.00 96.88 292 MET A O 1
ATOM 2331 N N . PRO A 1 293 ? -15.073 -10.090 2.504 1.00 95.69 293 PRO A N 1
ATOM 2332 C CA . PRO A 1 293 ? -13.672 -10.214 2.883 1.00 95.69 293 PRO A CA 1
ATOM 2333 C C . PRO A 1 293 ? -13.160 -8.928 3.538 1.00 95.69 293 PRO A C 1
ATOM 2335 O O . PRO A 1 293 ? -13.192 -7.859 2.928 1.00 95.69 293 PRO A O 1
ATOM 2338 N N . ALA A 1 294 ? -12.660 -9.039 4.765 1.00 98.12 294 ALA A N 1
ATOM 2339 C CA . ALA A 1 294 ? -12.092 -7.946 5.544 1.00 98.12 294 ALA A CA 1
ATOM 2340 C C . ALA A 1 294 ? -10.849 -8.435 6.295 1.00 98.12 294 ALA A C 1
ATOM 2342 O O . ALA A 1 294 ? -10.747 -9.612 6.652 1.00 98.12 294 ALA A O 1
ATOM 2343 N N . ALA A 1 295 ? -9.881 -7.546 6.505 1.00 97.50 295 ALA A N 1
ATOM 2344 C CA . ALA A 1 295 ? -8.693 -7.854 7.283 1.00 97.50 295 ALA A CA 1
ATOM 2345 C C . ALA A 1 295 ? -9.095 -8.218 8.720 1.00 97.50 295 ALA A C 1
ATOM 2347 O O . ALA A 1 295 ? -9.823 -7.478 9.385 1.00 97.50 295 ALA A O 1
ATOM 2348 N N . HIS A 1 296 ? -8.617 -9.365 9.203 1.00 96.62 296 HIS A N 1
ATOM 2349 C CA . HIS A 1 296 ? -8.886 -9.795 10.570 1.00 96.62 296 HIS A CA 1
ATOM 2350 C C . HIS A 1 296 ? -8.173 -8.875 11.562 1.00 96.62 296 HIS A C 1
ATOM 2352 O O . HIS A 1 296 ? -6.961 -8.673 11.442 1.00 96.62 296 HIS A O 1
ATOM 2358 N N . THR A 1 297 ? -8.906 -8.360 12.552 1.00 97.69 297 THR A N 1
ATOM 2359 C CA . THR A 1 297 ? -8.358 -7.445 13.555 1.00 97.69 297 THR A CA 1
ATOM 2360 C C . THR A 1 297 ? -8.555 -7.926 14.988 1.00 97.69 297 THR A C 1
ATOM 2362 O O . THR A 1 297 ? -9.602 -8.468 15.337 1.00 97.69 297 THR A O 1
ATOM 2365 N N . GLU A 1 298 ? -7.569 -7.646 15.839 1.00 96.50 298 GLU A N 1
ATOM 2366 C CA . GLU A 1 298 ? -7.639 -7.799 17.292 1.00 96.50 298 GLU A CA 1
ATOM 2367 C C . GLU A 1 298 ? -7.351 -6.458 17.980 1.00 96.50 298 GLU A C 1
ATOM 2369 O O . GLU A 1 298 ? -6.471 -5.697 17.571 1.00 96.50 298 GLU A O 1
ATOM 2374 N N . LEU A 1 299 ? -8.080 -6.177 19.062 1.00 97.06 299 LEU A N 1
ATOM 2375 C CA . LEU A 1 299 ? -7.822 -5.030 19.932 1.00 97.06 299 LEU A CA 1
ATOM 2376 C C . LEU A 1 299 ? -7.032 -5.474 21.158 1.00 97.06 299 LEU A C 1
ATOM 2378 O O . LEU A 1 299 ? -7.442 -6.392 21.869 1.00 97.06 299 LEU A O 1
ATOM 2382 N N . LEU A 1 300 ? -5.936 -4.776 21.441 1.00 95.56 300 LEU A N 1
ATOM 2383 C CA . LEU A 1 300 ? -5.088 -5.035 22.599 1.00 95.56 300 LEU A CA 1
ATOM 2384 C C . LEU A 1 300 ? -4.809 -3.740 23.352 1.00 95.56 300 LEU A C 1
ATOM 2386 O O . LEU A 1 300 ? -4.720 -2.665 22.759 1.00 95.56 300 LEU A O 1
ATOM 2390 N N . GLN A 1 301 ? -4.614 -3.859 24.662 1.00 94.44 301 GLN A N 1
ATOM 2391 C CA . GLN A 1 301 ? -4.074 -2.776 25.470 1.00 94.44 301 GLN A CA 1
ATOM 2392 C C . GLN A 1 301 ? -2.611 -3.073 25.808 1.00 94.44 301 GLN A C 1
ATOM 2394 O O . GLN A 1 301 ? -2.276 -4.161 26.278 1.00 94.44 301 GLN A O 1
ATOM 2399 N N . GLY A 1 302 ? -1.738 -2.108 25.532 1.00 93.50 302 GLY A N 1
ATOM 2400 C CA . GLY A 1 302 ? -0.319 -2.168 25.857 1.00 93.50 302 GLY A CA 1
ATOM 2401 C C . GLY A 1 302 ? -0.052 -2.153 27.350 1.00 93.50 302 GLY A C 1
ATOM 2402 O O . GLY A 1 302 ? -0.850 -1.632 28.128 1.00 93.50 302 GLY A O 1
ATOM 2403 N N . SER A 1 303 ? 1.131 -2.618 27.753 1.00 93.19 303 SER A N 1
ATOM 2404 C CA . SER A 1 303 ? 1.574 -2.467 29.145 1.00 93.19 303 SER A CA 1
ATOM 2405 C C . SER A 1 303 ? 1.834 -1.013 29.556 1.00 93.19 303 SER A C 1
ATOM 2407 O O . SER A 1 303 ? 1.891 -0.714 30.746 1.00 93.19 303 SER A O 1
ATOM 2409 N N . ASP A 1 304 ? 1.938 -0.093 28.592 1.00 90.88 304 ASP A N 1
ATOM 2410 C CA . ASP A 1 304 ? 1.974 1.359 28.808 1.00 90.88 304 ASP A CA 1
ATOM 2411 C C . ASP A 1 304 ? 0.582 2.027 28.746 1.00 90.88 304 ASP A C 1
ATOM 2413 O O . ASP A 1 304 ? 0.477 3.251 28.848 1.00 90.88 304 ASP A O 1
ATOM 2417 N N . GLY A 1 305 ? -0.480 1.228 28.591 1.00 91.00 305 GLY A N 1
ATOM 2418 C CA . GLY A 1 305 ? -1.879 1.650 28.562 1.00 91.00 305 GLY A CA 1
ATOM 2419 C C . GLY A 1 305 ? -2.424 2.043 27.186 1.00 91.00 305 GLY A C 1
ATOM 2420 O O . GLY A 1 305 ? -3.626 2.302 27.090 1.00 91.00 305 GLY A O 1
ATOM 2421 N N . ARG A 1 306 ? -1.594 2.095 26.131 1.00 93.88 306 ARG A N 1
ATOM 2422 C CA . ARG A 1 306 ? -2.042 2.444 24.768 1.00 93.88 306 ARG A CA 1
ATOM 2423 C C . ARG A 1 306 ? -3.024 1.425 24.208 1.00 93.88 306 ARG A C 1
ATOM 2425 O O . ARG A 1 306 ? -2.917 0.236 24.498 1.00 93.88 306 ARG A O 1
ATOM 2432 N N . TRP A 1 307 ? -3.912 1.883 23.333 1.00 95.62 307 TRP A N 1
ATOM 2433 C CA . TRP A 1 307 ? -4.701 0.994 22.489 1.00 95.62 307 TRP A CA 1
ATOM 2434 C C . TRP A 1 307 ? -3.925 0.622 21.232 1.00 95.62 307 TRP A C 1
ATOM 2436 O O . TRP A 1 307 ? -3.336 1.481 20.572 1.00 95.62 307 TRP A O 1
ATOM 2446 N N . PHE A 1 308 ? -3.969 -0.663 20.901 1.00 97.50 308 PHE A N 1
ATOM 2447 C CA . PHE A 1 308 ? -3.420 -1.243 19.688 1.00 97.50 308 PHE A CA 1
ATOM 2448 C C . PHE A 1 308 ? -4.538 -1.900 18.882 1.00 97.50 308 PHE A C 1
ATOM 2450 O O . PHE A 1 308 ? -5.302 -2.702 19.424 1.00 97.50 308 PHE A O 1
ATOM 2457 N N . LEU A 1 309 ? -4.598 -1.582 17.591 1.00 98.12 309 LEU A N 1
ATOM 2458 C CA . LEU A 1 309 ? -5.349 -2.342 16.600 1.00 98.12 309 LEU A CA 1
ATOM 2459 C C . LEU A 1 309 ? -4.352 -3.183 15.809 1.00 98.12 309 LEU A C 1
ATOM 2461 O O . LEU A 1 309 ? -3.606 -2.662 14.979 1.00 98.12 309 LEU A O 1
ATOM 2465 N N . GLU A 1 310 ? -4.320 -4.477 16.095 1.00 97.62 310 GLU A N 1
ATOM 2466 C CA . GLU A 1 310 ? -3.555 -5.451 15.329 1.00 97.62 310 GLU A CA 1
ATOM 2467 C C . GLU A 1 310 ? -4.396 -5.899 14.135 1.00 97.62 310 GLU A C 1
ATOM 2469 O O . GLU A 1 310 ? -5.458 -6.476 14.322 1.00 97.62 310 GLU A O 1
ATOM 2474 N N . SER A 1 311 ? -3.929 -5.649 12.915 1.00 97.50 311 SER A N 1
ATOM 2475 C CA . SER A 1 311 ? -4.581 -6.063 11.672 1.00 97.50 311 SER A CA 1
ATOM 2476 C C . SER A 1 311 ? -3.728 -7.097 10.949 1.00 97.50 311 SER A C 1
ATOM 2478 O O . SER A 1 311 ? -2.554 -6.859 10.664 1.00 97.50 311 SER A O 1
ATOM 2480 N N . THR A 1 312 ? -4.300 -8.264 10.662 1.00 96.25 312 THR A N 1
ATOM 2481 C CA . THR A 1 312 ? -3.604 -9.347 9.961 1.00 96.25 312 THR A CA 1
ATOM 2482 C C . THR A 1 312 ? -3.381 -8.970 8.504 1.00 96.25 312 THR A C 1
ATOM 2484 O O . THR A 1 312 ? -4.310 -8.616 7.778 1.00 96.25 312 THR A O 1
ATOM 2487 N N . ARG A 1 313 ? -2.127 -9.075 8.069 1.00 95.94 313 ARG A N 1
ATOM 2488 C CA . ARG A 1 313 ? -1.706 -8.811 6.698 1.00 95.94 313 ARG A CA 1
ATOM 2489 C C . ARG A 1 313 ? -2.225 -9.899 5.768 1.00 95.94 313 ARG A C 1
ATOM 2491 O O . ARG A 1 313 ? -1.771 -11.035 5.826 1.00 95.94 313 ARG A O 1
ATOM 2498 N N . PHE A 1 314 ? -3.140 -9.534 4.877 1.00 95.56 314 PHE A N 1
ATOM 2499 C CA . PHE A 1 314 ? -3.659 -10.431 3.840 1.00 95.56 314 PHE A CA 1
ATOM 2500 C C . PHE A 1 314 ? -2.727 -10.557 2.621 1.00 95.56 314 PHE A C 1
ATOM 2502 O O . PHE A 1 314 ? -2.983 -11.367 1.736 1.00 95.56 314 PHE A O 1
ATOM 2509 N N . ASP A 1 315 ? -1.639 -9.780 2.567 1.00 95.12 315 ASP A N 1
ATOM 2510 C CA . ASP A 1 315 ? -0.556 -9.938 1.589 1.00 95.12 315 ASP A CA 1
ATOM 2511 C C . ASP A 1 315 ? 0.495 -10.982 2.027 1.00 95.12 315 ASP A C 1
ATOM 2513 O O . ASP A 1 315 ? 1.563 -11.105 1.418 1.00 95.12 315 ASP A O 1
ATOM 2517 N N . ARG A 1 316 ? 0.219 -11.727 3.104 1.00 94.00 316 ARG A N 1
ATOM 2518 C CA . ARG A 1 316 ? 1.101 -12.721 3.726 1.00 94.00 316 ARG A CA 1
ATOM 2519 C C . ARG A 1 316 ? 0.341 -14.021 3.972 1.00 94.00 316 ARG A C 1
ATOM 2521 O O . ARG A 1 316 ? -0.840 -13.997 4.303 1.00 94.00 316 ARG A O 1
ATOM 2528 N N . GLU A 1 317 ? 1.033 -15.147 3.830 1.00 90.81 317 GLU A N 1
ATOM 2529 C CA . GLU A 1 317 ? 0.467 -16.483 4.030 1.00 90.81 317 GLU A CA 1
ATOM 2530 C C . GLU A 1 317 ? 1.457 -17.367 4.808 1.00 90.81 317 GLU A C 1
ATOM 2532 O O . GLU A 1 317 ? 2.584 -17.617 4.377 1.00 90.81 317 GLU A O 1
ATOM 2537 N N . GLY A 1 318 ? 1.060 -17.798 6.008 1.00 88.50 318 GLY A N 1
ATOM 2538 C CA . GLY A 1 318 ? 1.952 -18.500 6.933 1.00 88.50 318 GLY A CA 1
ATOM 2539 C C . GLY A 1 318 ? 3.177 -17.667 7.340 1.00 88.50 318 GLY A C 1
ATOM 2540 O O . GLY A 1 318 ? 3.111 -16.445 7.470 1.00 88.50 318 GLY A O 1
ATOM 2541 N N . ALA A 1 319 ? 4.311 -18.337 7.563 1.00 86.94 319 ALA A N 1
ATOM 2542 C CA . ALA A 1 319 ? 5.533 -17.682 8.032 1.00 86.94 319 ALA A CA 1
ATOM 2543 C C . ALA A 1 319 ? 6.276 -16.908 6.927 1.00 86.94 319 ALA A C 1
ATOM 2545 O O . ALA A 1 319 ? 6.860 -15.859 7.206 1.00 86.94 319 ALA A O 1
ATOM 2546 N N . HIS A 1 320 ? 6.251 -17.402 5.684 1.00 89.19 320 HIS A N 1
ATOM 2547 C CA . HIS A 1 320 ? 7.101 -16.889 4.598 1.00 89.19 320 HIS A CA 1
ATOM 2548 C C . HIS A 1 320 ? 6.354 -16.581 3.301 1.00 89.19 320 HIS A C 1
ATOM 2550 O O . HIS A 1 320 ? 6.890 -15.861 2.458 1.00 89.19 320 HIS A O 1
ATOM 2556 N N . GLY A 1 321 ? 5.141 -17.108 3.127 1.00 91.75 321 GLY A N 1
ATOM 2557 C CA . GLY A 1 321 ? 4.359 -16.929 1.914 1.00 91.75 321 GLY A CA 1
ATOM 2558 C C . GLY A 1 321 ? 3.924 -15.487 1.709 1.00 91.75 321 GLY A C 1
ATOM 2559 O O . GLY A 1 321 ? 3.664 -14.749 2.667 1.00 91.75 321 GLY A O 1
ATOM 2560 N N . ARG A 1 322 ? 3.827 -15.080 0.442 1.00 93.31 322 ARG A N 1
ATOM 2561 C CA . ARG A 1 322 ? 3.286 -13.774 0.059 1.00 93.31 322 ARG A CA 1
ATOM 2562 C C . ARG A 1 322 ? 2.195 -13.901 -0.982 1.00 93.31 322 ARG A C 1
ATOM 2564 O O . ARG A 1 322 ? 2.190 -14.803 -1.817 1.00 93.31 322 ARG A O 1
ATOM 2571 N N . VAL A 1 323 ? 1.288 -12.937 -0.934 1.00 92.06 323 VAL A N 1
ATOM 2572 C CA . VAL A 1 323 ? 0.132 -12.845 -1.820 1.00 92.06 323 VAL A CA 1
ATOM 2573 C C . VAL A 1 323 ? 0.238 -11.543 -2.623 1.00 92.06 323 VAL A C 1
ATOM 2575 O O . VAL A 1 323 ? 0.561 -10.503 -2.042 1.00 92.06 323 VAL A O 1
ATOM 2578 N N . PRO A 1 324 ? -0.001 -11.559 -3.950 1.00 90.81 324 PRO A N 1
ATOM 2579 C CA . PRO A 1 324 ? -0.054 -10.333 -4.740 1.00 90.81 324 PRO A CA 1
ATOM 2580 C C . PRO A 1 324 ? -1.181 -9.430 -4.245 1.00 90.81 324 PRO A C 1
ATOM 2582 O O . PRO A 1 324 ? -2.324 -9.873 -4.109 1.00 90.81 324 PRO A O 1
ATOM 2585 N N . VAL A 1 325 ? -0.856 -8.161 -4.016 1.00 93.19 325 VAL A N 1
ATOM 2586 C CA . VAL A 1 325 ? -1.809 -7.115 -3.646 1.00 93.19 325 VAL A CA 1
ATOM 2587 C C . VAL A 1 325 ? -1.447 -5.852 -4.414 1.00 93.19 325 VAL A C 1
ATOM 2589 O O . VAL A 1 325 ? -0.291 -5.435 -4.389 1.00 93.19 325 VAL A O 1
ATOM 2592 N N . PHE A 1 326 ? -2.434 -5.265 -5.086 1.00 91.38 326 PHE A N 1
ATOM 2593 C CA . PHE A 1 326 ? -2.293 -4.056 -5.895 1.00 91.38 326 PHE A CA 1
ATOM 2594 C C . PHE A 1 326 ? -3.412 -3.085 -5.553 1.00 91.38 326 PHE A C 1
ATOM 2596 O O . PHE A 1 326 ? -4.584 -3.448 -5.661 1.00 91.38 326 PHE A O 1
ATOM 2603 N N . SER A 1 327 ? -3.085 -1.858 -5.164 1.00 93.25 327 SER A N 1
ATOM 2604 C CA . SER A 1 327 ? -4.105 -0.843 -4.932 1.00 93.25 327 SER A CA 1
ATOM 2605 C C . SER A 1 327 ? -4.807 -0.484 -6.237 1.00 93.25 327 SER A C 1
ATOM 2607 O O . SER A 1 327 ? -4.225 -0.527 -7.325 1.00 93.25 327 SER A O 1
ATOM 2609 N N . LEU A 1 328 ? -6.070 -0.080 -6.138 1.00 92.94 328 LEU A N 1
ATOM 2610 C CA . LEU A 1 328 ? -6.835 0.423 -7.269 1.00 92.94 328 LEU A CA 1
ATOM 2611 C C . LEU A 1 328 ? -6.105 1.594 -7.943 1.00 92.94 328 LEU A C 1
ATOM 2613 O O . LEU A 1 328 ? -6.124 1.686 -9.162 1.00 92.94 328 LEU A O 1
ATOM 2617 N N . ARG A 1 329 ? -5.397 2.438 -7.181 1.00 89.94 329 ARG A N 1
ATOM 2618 C CA . ARG A 1 329 ? -4.530 3.499 -7.714 1.00 89.94 329 ARG A CA 1
ATOM 2619 C C . ARG A 1 329 ? -3.467 2.938 -8.657 1.00 89.94 329 ARG A C 1
ATOM 2621 O O . ARG A 1 329 ? -3.347 3.433 -9.773 1.00 89.94 329 ARG A O 1
ATOM 2628 N N . SER A 1 330 ? -2.721 1.924 -8.228 1.00 88.56 330 SER A N 1
ATOM 2629 C CA . SER A 1 330 ? -1.665 1.314 -9.044 1.00 88.56 330 SER A CA 1
ATOM 2630 C C . SER A 1 330 ? -2.224 0.659 -10.298 1.00 88.56 330 SER A C 1
ATOM 2632 O O . SER A 1 330 ? -1.670 0.836 -11.377 1.00 88.56 330 SER A O 1
ATOM 2634 N N . VAL A 1 331 ? -3.356 -0.041 -10.182 1.00 85.75 331 VAL A N 1
ATOM 2635 C CA . VAL A 1 331 ? -4.014 -0.658 -11.342 1.00 85.75 331 VAL A CA 1
ATOM 2636 C C . VAL A 1 331 ? -4.536 0.405 -12.318 1.00 85.75 331 VAL A C 1
ATOM 2638 O O . VAL A 1 331 ? -4.417 0.236 -13.529 1.00 85.75 331 VAL A O 1
ATOM 2641 N N . LEU A 1 332 ? -5.081 1.516 -11.812 1.00 82.31 332 LEU A N 1
ATOM 2642 C CA . LEU A 1 332 ? -5.595 2.607 -12.639 1.00 82.31 332 LEU A CA 1
ATOM 2643 C C . LEU A 1 332 ? -4.510 3.406 -13.347 1.00 82.31 332 LEU A C 1
ATOM 2645 O O . LEU A 1 332 ? -4.787 3.853 -14.448 1.00 82.31 332 LEU A O 1
ATOM 2649 N N . LEU A 1 333 ? -3.317 3.603 -12.773 1.00 75.69 333 LEU A N 1
ATOM 2650 C CA . LEU A 1 333 ? -2.237 4.358 -13.438 1.00 75.69 333 LEU A CA 1
ATOM 2651 C C . LEU A 1 333 ? -1.900 3.792 -14.826 1.00 75.69 333 LEU A C 1
ATOM 2653 O O . LEU A 1 333 ? -1.531 4.530 -15.735 1.00 75.69 333 LEU A O 1
ATOM 2657 N N . GLU A 1 334 ? -2.073 2.485 -14.999 1.00 65.69 334 GLU A N 1
ATOM 2658 C CA . GLU A 1 334 ? -1.919 1.801 -16.280 1.00 65.69 334 GLU A CA 1
ATOM 2659 C C . GLU A 1 334 ? -3.094 2.063 -17.248 1.00 65.69 334 GLU A C 1
ATOM 2661 O O . GLU A 1 334 ? -2.917 2.032 -18.468 1.00 65.69 334 GLU A O 1
ATOM 2666 N N . ALA A 1 335 ? -4.292 2.322 -16.714 1.00 60.03 335 ALA A N 1
ATOM 2667 C CA . ALA A 1 335 ? -5.535 2.498 -17.465 1.00 60.03 335 ALA A CA 1
ATOM 2668 C C . ALA A 1 335 ? -5.883 3.974 -17.768 1.00 60.03 335 ALA A C 1
ATOM 2670 O O . ALA A 1 335 ? -6.396 4.264 -18.850 1.00 60.03 335 ALA A O 1
ATOM 2671 N N . THR A 1 336 ? -5.629 4.910 -16.842 1.00 60.59 336 THR A N 1
ATOM 2672 C CA . THR A 1 336 ? -6.024 6.331 -16.906 1.00 60.59 336 THR A CA 1
ATOM 2673 C C . THR A 1 336 ? -5.108 7.253 -16.084 1.00 60.59 336 THR A C 1
ATOM 2675 O O . THR A 1 336 ? -4.627 6.871 -15.024 1.00 60.59 336 THR A O 1
ATOM 2678 N N . GLY A 1 337 ? -4.941 8.511 -16.519 1.00 57.66 337 GLY A N 1
ATOM 2679 C CA . GLY A 1 337 ? -4.179 9.538 -15.782 1.00 57.66 337 GLY A CA 1
ATOM 2680 C C . GLY A 1 337 ? -4.929 10.235 -14.631 1.00 57.66 337 GLY A C 1
ATOM 2681 O O . GLY A 1 337 ? -4.284 10.851 -13.786 1.00 57.66 337 GLY A O 1
ATOM 2682 N N . ASP A 1 338 ? -6.262 10.125 -14.567 1.00 59.41 338 ASP A N 1
ATOM 2683 C CA . ASP A 1 338 ? -7.090 10.687 -13.487 1.00 59.41 338 ASP A CA 1
ATOM 2684 C C . ASP A 1 338 ? -7.400 9.634 -12.407 1.00 59.41 338 ASP A C 1
ATOM 2686 O O . ASP A 1 338 ? -7.573 8.452 -12.708 1.00 59.41 338 ASP A O 1
ATOM 2690 N N . LEU A 1 339 ? -7.529 10.067 -11.144 1.00 69.00 339 LEU A N 1
ATOM 2691 C CA . LEU A 1 339 ? -7.859 9.205 -9.998 1.00 69.00 339 LEU A CA 1
ATOM 2692 C C . LEU A 1 339 ? -9.267 9.513 -9.449 1.00 69.00 339 LEU A C 1
ATOM 2694 O O . LEU A 1 339 ? -9.389 10.250 -8.466 1.00 69.00 339 LEU A O 1
ATOM 2698 N N . PRO A 1 340 ? -10.344 8.974 -10.054 1.00 81.62 340 PRO A N 1
ATOM 2699 C CA . PRO A 1 340 ? -11.690 9.123 -9.510 1.00 81.62 340 PRO A CA 1
ATOM 2700 C C . PRO A 1 340 ? -11.882 8.278 -8.233 1.00 81.62 340 PRO A C 1
ATOM 2702 O O . PRO A 1 340 ? -11.012 7.501 -7.846 1.00 81.62 340 PRO A O 1
ATOM 2705 N N . GLY A 1 341 ? -13.035 8.412 -7.565 1.00 87.62 341 GLY A N 1
ATOM 2706 C CA . GLY A 1 341 ? -13.412 7.539 -6.440 1.00 87.62 341 GLY A CA 1
ATOM 2707 C C . GLY A 1 341 ? -13.528 6.058 -6.842 1.00 87.62 341 GLY A C 1
ATOM 2708 O O . GLY A 1 341 ? -13.484 5.723 -8.027 1.00 87.62 341 GLY A O 1
ATOM 2709 N N . TRP A 1 342 ? -13.706 5.162 -5.865 1.00 94.31 342 TRP A N 1
ATOM 2710 C CA . TRP A 1 342 ? -13.657 3.707 -6.085 1.00 94.31 342 TRP A CA 1
ATOM 2711 C C . TRP A 1 342 ? -14.600 3.199 -7.178 1.00 94.31 342 TRP A C 1
ATOM 2713 O O . TRP A 1 342 ? -14.171 2.450 -8.050 1.00 94.31 342 TRP A O 1
ATOM 2723 N N . VAL A 1 343 ? -15.867 3.621 -7.159 1.00 94.25 343 VAL A N 1
ATOM 2724 C CA . VAL A 1 343 ? -16.890 3.128 -8.095 1.00 94.25 343 VAL A CA 1
ATOM 2725 C C . VAL A 1 343 ? -16.597 3.522 -9.555 1.00 94.25 343 VAL A C 1
ATOM 2727 O O . VAL A 1 343 ? -16.512 2.621 -10.390 1.00 94.25 343 VAL A O 1
ATOM 2730 N N . PRO A 1 344 ? -16.384 4.808 -9.914 1.00 91.81 344 PRO A N 1
ATOM 2731 C CA . PRO A 1 344 ? -16.054 5.159 -11.299 1.00 91.81 344 PRO A CA 1
ATOM 2732 C C . PRO A 1 344 ? -14.754 4.516 -11.797 1.00 91.81 344 PRO A C 1
ATOM 2734 O O . PRO A 1 344 ? -14.666 4.111 -12.954 1.00 91.81 344 PRO A O 1
ATOM 2737 N N . ALA A 1 345 ? -13.758 4.390 -10.921 1.00 90.31 345 ALA A N 1
ATOM 2738 C CA . ALA A 1 345 ? -12.512 3.706 -11.226 1.00 90.31 345 ALA A CA 1
ATOM 2739 C C . ALA A 1 345 ? -12.716 2.210 -11.522 1.00 90.31 345 ALA A C 1
ATOM 2741 O O . ALA A 1 345 ? -12.227 1.694 -12.524 1.00 90.31 345 ALA A O 1
ATOM 2742 N N . ALA A 1 346 ? -13.477 1.513 -10.679 1.00 92.00 346 ALA A N 1
ATOM 2743 C CA . ALA A 1 346 ? -13.797 0.106 -10.881 1.00 92.00 346 ALA A CA 1
ATOM 2744 C C . ALA A 1 346 ? -14.609 -0.125 -12.165 1.00 92.00 346 ALA A C 1
ATOM 2746 O O . ALA A 1 346 ? -14.383 -1.115 -12.857 1.00 92.00 346 ALA A O 1
ATOM 2747 N N . ALA A 1 347 ? -15.479 0.816 -12.547 1.00 91.94 347 ALA A N 1
ATOM 2748 C CA . ALA A 1 347 ? -16.216 0.748 -13.809 1.00 91.94 347 ALA A CA 1
ATOM 2749 C C . ALA A 1 347 ? -15.288 0.758 -15.042 1.00 91.94 347 ALA A C 1
ATOM 2751 O O . ALA A 1 347 ? -15.573 0.073 -16.025 1.00 91.94 347 ALA A O 1
ATOM 2752 N N . ILE A 1 348 ? -14.158 1.479 -14.989 1.00 90.25 348 ILE A N 1
ATOM 2753 C CA . ILE A 1 348 ? -13.126 1.438 -16.042 1.00 90.25 348 ILE A CA 1
ATOM 2754 C C . ILE A 1 348 ? -12.525 0.031 -16.124 1.00 90.25 348 ILE A C 1
ATOM 2756 O O . ILE A 1 348 ? -12.509 -0.566 -17.200 1.00 90.25 348 ILE A O 1
ATOM 2760 N N . LEU A 1 349 ? -12.112 -0.534 -14.984 1.00 89.62 349 LEU A N 1
ATOM 2761 C CA . LEU A 1 349 ? -11.537 -1.883 -14.929 1.00 89.62 349 LEU A CA 1
ATOM 2762 C C . LEU A 1 349 ? -12.524 -2.954 -15.411 1.00 89.62 349 LEU A C 1
ATOM 2764 O O . LEU A 1 349 ? -12.137 -3.887 -16.109 1.00 89.62 349 LEU A O 1
ATOM 2768 N N . GLN A 1 350 ? -13.806 -2.817 -15.077 1.00 91.38 350 GLN A N 1
ATOM 2769 C CA . GLN A 1 350 ? -14.856 -3.732 -15.516 1.00 91.38 350 GLN A CA 1
ATOM 2770 C C . GLN A 1 350 ? -15.087 -3.649 -17.029 1.00 91.38 350 GLN A C 1
ATOM 2772 O O . GLN A 1 350 ? -15.166 -4.681 -17.697 1.00 91.38 350 GLN A O 1
ATOM 2777 N N . ARG A 1 351 ? -15.159 -2.432 -17.589 1.00 90.50 351 ARG A N 1
ATOM 2778 C CA . ARG A 1 351 ? -15.282 -2.205 -19.040 1.00 90.50 351 ARG A CA 1
ATOM 2779 C C . ARG A 1 351 ? -14.128 -2.858 -19.799 1.00 90.50 351 ARG A C 1
ATOM 2781 O O . ARG A 1 351 ? -14.349 -3.469 -20.845 1.00 90.50 351 ARG A O 1
ATOM 2788 N N . ASP A 1 352 ? -12.927 -2.766 -19.239 1.00 85.94 352 ASP A N 1
ATOM 2789 C CA . ASP A 1 352 ? -11.704 -3.323 -19.816 1.00 85.94 352 ASP A CA 1
ATOM 2790 C C . ASP A 1 352 ? -11.535 -4.825 -19.486 1.00 85.94 352 ASP A C 1
ATOM 2792 O O . ASP A 1 352 ? -10.539 -5.439 -19.863 1.00 85.94 352 ASP A O 1
ATOM 2796 N N . ARG A 1 353 ? -12.549 -5.441 -18.850 1.00 86.88 353 ARG A N 1
ATOM 2797 C CA . ARG A 1 353 ? -12.633 -6.867 -18.480 1.00 86.88 353 ARG A CA 1
ATOM 2798 C C . ARG A 1 353 ? -11.521 -7.329 -17.538 1.00 86.88 353 ARG A C 1
ATOM 2800 O O . ARG A 1 353 ? -11.118 -8.483 -17.571 1.00 86.88 353 ARG A O 1
ATOM 2807 N N . LEU A 1 354 ? -11.041 -6.429 -16.687 1.00 86.38 354 LEU A N 1
ATOM 2808 C CA . LEU A 1 354 ? -10.037 -6.720 -15.664 1.00 86.38 354 LEU A CA 1
ATOM 2809 C C . LEU A 1 354 ? -10.665 -7.174 -14.342 1.00 86.38 354 LEU A C 1
ATOM 2811 O O . LEU A 1 354 ? -9.974 -7.765 -13.523 1.00 86.38 354 LEU A O 1
ATOM 2815 N N . ILE A 1 355 ? -11.956 -6.916 -14.116 1.00 90.81 355 ILE A N 1
ATOM 2816 C CA . ILE A 1 355 ? -12.713 -7.399 -12.951 1.00 90.81 355 ILE A CA 1
ATOM 2817 C C . ILE A 1 355 ? -14.068 -7.971 -13.375 1.00 90.81 355 ILE A C 1
ATOM 2819 O O . ILE A 1 355 ? -14.663 -7.525 -14.357 1.00 90.81 355 ILE A O 1
ATOM 2823 N N . HIS A 1 356 ? -14.575 -8.928 -12.595 1.00 90.38 356 HIS A N 1
ATOM 2824 C CA . HIS A 1 356 ? -15.906 -9.517 -12.777 1.00 90.38 356 HIS A CA 1
ATOM 2825 C C . HIS A 1 356 ? -17.035 -8.610 -12.259 1.00 90.38 356 HIS A C 1
ATOM 2827 O O . HIS A 1 356 ? -16.813 -7.710 -11.445 1.00 90.38 356 HIS A O 1
ATOM 2833 N N . MET A 1 357 ? -18.272 -8.888 -12.691 1.00 92.06 357 MET A N 1
ATOM 2834 C CA . MET A 1 357 ? -19.485 -8.203 -12.207 1.00 92.06 357 MET A CA 1
ATOM 2835 C C . MET A 1 357 ? -19.628 -8.285 -10.681 1.00 92.06 357 MET A C 1
ATOM 2837 O O . MET A 1 357 ? -19.921 -7.279 -10.039 1.00 92.06 357 MET A O 1
ATOM 2841 N N . ASP A 1 358 ? -19.337 -9.446 -10.092 1.00 92.75 358 ASP A N 1
ATOM 2842 C CA . ASP A 1 358 ? -19.424 -9.652 -8.642 1.00 92.75 358 ASP A CA 1
ATOM 2843 C C . ASP A 1 358 ? -18.411 -8.789 -7.877 1.00 92.75 358 ASP A C 1
ATOM 2845 O O . ASP A 1 358 ? -18.717 -8.243 -6.815 1.00 92.75 358 ASP A O 1
ATOM 2849 N N . THR A 1 359 ? -17.208 -8.605 -8.434 1.00 94.69 359 THR A N 1
ATOM 2850 C CA . THR A 1 359 ? -16.196 -7.692 -7.882 1.00 94.69 359 THR A CA 1
ATOM 2851 C C . THR A 1 359 ? -16.712 -6.253 -7.891 1.00 94.69 359 THR A C 1
ATOM 2853 O O . THR A 1 359 ? -16.575 -5.555 -6.889 1.00 94.69 359 THR A O 1
ATOM 2856 N N . MET A 1 360 ? -17.361 -5.816 -8.975 1.00 95.38 360 MET A N 1
ATOM 2857 C CA . MET A 1 360 ? -17.970 -4.483 -9.054 1.00 95.38 360 MET A CA 1
ATOM 2858 C C . MET A 1 360 ? -19.086 -4.293 -8.013 1.00 95.38 360 MET A C 1
ATOM 2860 O O . MET A 1 360 ? -19.115 -3.274 -7.322 1.00 95.38 360 MET A O 1
ATOM 2864 N N . ALA A 1 361 ? -19.968 -5.283 -7.841 1.00 95.62 361 ALA A N 1
ATOM 2865 C CA . ALA A 1 361 ? -21.030 -5.235 -6.833 1.00 95.62 361 ALA A CA 1
ATOM 2866 C C . ALA A 1 361 ? -20.461 -5.111 -5.406 1.00 95.62 361 ALA A C 1
ATOM 2868 O O . ALA A 1 361 ? -20.926 -4.290 -4.612 1.00 95.62 361 ALA A O 1
ATOM 2869 N N . ARG A 1 362 ? -19.392 -5.856 -5.092 1.00 96.94 362 ARG A N 1
ATOM 2870 C CA . ARG A 1 362 ? -18.674 -5.749 -3.808 1.00 96.94 362 ARG A CA 1
ATOM 2871 C C . ARG A 1 362 ? -18.051 -4.368 -3.591 1.00 96.94 362 ARG A C 1
ATOM 2873 O O . ARG A 1 362 ? -18.107 -3.851 -2.478 1.00 96.94 362 ARG A O 1
ATOM 2880 N N . ILE A 1 363 ? -17.504 -3.744 -4.636 1.00 97.19 363 ILE A N 1
ATOM 2881 C CA . ILE A 1 363 ? -16.961 -2.378 -4.556 1.00 97.19 363 ILE A CA 1
ATOM 2882 C C . ILE A 1 363 ? -18.077 -1.365 -4.286 1.00 97.19 363 ILE A C 1
ATOM 2884 O O . ILE A 1 363 ? -17.905 -0.496 -3.436 1.00 97.19 363 ILE A O 1
ATOM 2888 N N . HIS A 1 364 ? -19.240 -1.504 -4.932 1.00 97.19 364 HIS A N 1
ATOM 2889 C CA . HIS A 1 364 ? -20.413 -0.684 -4.619 1.00 97.19 364 HIS A CA 1
ATOM 2890 C C . HIS A 1 364 ? -20.857 -0.826 -3.159 1.00 97.19 364 HIS A C 1
ATOM 2892 O O . HIS A 1 364 ? -21.152 0.185 -2.520 1.00 97.19 364 HIS A O 1
ATOM 2898 N N . LEU A 1 365 ? -20.883 -2.053 -2.621 1.00 98.00 365 LEU A N 1
ATOM 2899 C CA . LEU A 1 365 ? -21.185 -2.282 -1.205 1.00 98.00 365 LEU A CA 1
ATOM 2900 C C . LEU A 1 365 ? -20.179 -1.558 -0.307 1.00 98.00 365 LEU A C 1
ATOM 2902 O O . LEU A 1 365 ? -20.600 -0.827 0.584 1.00 98.00 365 LEU A O 1
ATOM 2906 N N . LEU A 1 366 ? -18.871 -1.732 -0.533 1.00 98.25 366 LEU A N 1
ATOM 2907 C CA . LEU A 1 366 ? -17.837 -1.109 0.303 1.00 98.25 366 LEU A CA 1
ATOM 2908 C C . LEU A 1 366 ? -17.861 0.417 0.231 1.00 98.25 366 LEU A C 1
ATOM 2910 O O . LEU A 1 366 ? -17.687 1.079 1.253 1.00 98.25 366 LEU A O 1
ATOM 2914 N N . ASP A 1 367 ? -18.081 0.978 -0.957 1.00 97.75 367 ASP A N 1
ATOM 2915 C CA . ASP A 1 367 ? -18.143 2.422 -1.159 1.00 97.75 367 ASP A CA 1
ATOM 2916 C C . ASP A 1 367 ? -19.340 3.040 -0.420 1.00 97.75 367 ASP A C 1
ATOM 2918 O O . ASP A 1 367 ? -19.182 4.020 0.314 1.00 97.75 367 ASP A O 1
ATOM 2922 N N . ALA A 1 368 ? -20.519 2.418 -0.540 1.00 97.62 368 ALA A N 1
ATOM 2923 C CA . ALA A 1 368 ? -21.723 2.829 0.176 1.00 97.62 368 ALA A CA 1
ATOM 2924 C C . ALA A 1 368 ? -21.599 2.609 1.692 1.00 97.62 368 ALA A C 1
ATOM 2926 O O . ALA A 1 368 ? -21.980 3.479 2.473 1.00 97.62 368 ALA A O 1
ATOM 2927 N N . TYR A 1 369 ? -21.017 1.489 2.126 1.00 98.44 369 TYR A N 1
ATOM 2928 C CA . TYR A 1 369 ? -20.796 1.198 3.543 1.00 98.44 369 TYR A CA 1
ATOM 2929 C C . TYR A 1 369 ? -19.857 2.236 4.151 1.00 98.44 369 TYR A C 1
ATOM 2931 O O . TYR A 1 369 ? -20.190 2.870 5.148 1.00 98.44 369 TYR A O 1
ATOM 2939 N N . GLY A 1 370 ? -18.727 2.489 3.488 1.00 97.94 370 GLY A N 1
ATOM 2940 C CA . GLY A 1 370 ? -17.781 3.524 3.870 1.00 97.94 370 GLY A CA 1
ATOM 2941 C C . GLY A 1 370 ? -18.423 4.914 3.931 1.00 97.94 370 GLY A C 1
ATOM 2942 O O . GLY A 1 370 ? -18.175 5.655 4.875 1.00 97.94 370 GLY A O 1
ATOM 2943 N N . HIS A 1 371 ? -19.310 5.257 2.993 1.00 97.06 371 HIS A N 1
ATOM 2944 C CA . HIS A 1 371 ? -20.106 6.487 3.067 1.00 97.06 371 HIS A CA 1
ATOM 2945 C C . HIS A 1 371 ? -20.978 6.549 4.331 1.00 97.06 371 HIS A C 1
ATOM 2947 O O . HIS A 1 371 ? -20.906 7.527 5.072 1.00 97.06 371 HIS A O 1
ATOM 2953 N N . PHE A 1 372 ? -21.763 5.507 4.614 1.00 97.81 372 PHE A N 1
ATOM 2954 C CA . PHE A 1 372 ? -22.696 5.483 5.748 1.00 97.81 372 PHE A CA 1
ATOM 2955 C C . PHE A 1 372 ? -22.021 5.408 7.122 1.00 97.81 372 PHE A C 1
ATOM 2957 O O . PHE A 1 372 ? -22.589 5.873 8.111 1.00 97.81 372 PHE A O 1
ATOM 2964 N N . ILE A 1 373 ? -20.803 4.872 7.201 1.00 97.88 373 ILE A N 1
ATOM 2965 C CA . ILE A 1 373 ? -19.994 4.944 8.424 1.00 97.88 373 ILE A CA 1
ATOM 2966 C C . ILE A 1 373 ? -19.204 6.255 8.527 1.00 97.88 373 ILE A C 1
ATOM 2968 O O . ILE A 1 373 ? -18.439 6.425 9.463 1.00 97.88 373 ILE A O 1
ATOM 2972 N N . GLY A 1 374 ? -19.341 7.198 7.590 1.00 96.69 374 GLY A N 1
ATOM 2973 C CA . GLY A 1 374 ? -18.598 8.460 7.637 1.00 96.69 374 GLY A CA 1
ATOM 2974 C C . GLY A 1 374 ? -17.103 8.314 7.332 1.00 96.69 374 GLY A C 1
ATOM 2975 O O . GLY A 1 374 ? -16.288 9.099 7.824 1.00 96.69 374 GLY A O 1
ATOM 2976 N N . ASN A 1 375 ? -16.719 7.308 6.544 1.00 96.69 375 ASN A N 1
ATOM 2977 C CA . ASN A 1 375 ? -15.366 7.172 6.020 1.00 96.69 375 ASN A CA 1
ATOM 2978 C C . ASN A 1 375 ? -15.155 8.135 4.842 1.00 96.69 375 ASN A C 1
ATOM 2980 O O . ASN A 1 375 ? -15.618 7.908 3.717 1.00 96.69 375 ASN A O 1
ATOM 2984 N N . THR A 1 376 ? -14.435 9.221 5.109 1.00 92.25 376 THR A N 1
ATOM 2985 C CA . THR A 1 376 ? -14.046 10.231 4.118 1.00 92.25 376 THR A CA 1
ATOM 2986 C C . THR A 1 376 ? -12.728 9.913 3.411 1.00 92.25 376 THR A C 1
ATOM 2988 O O . THR A 1 376 ? -12.369 10.625 2.482 1.00 92.25 376 THR A O 1
ATOM 2991 N N . ASP A 1 377 ? -12.022 8.849 3.806 1.00 91.06 377 ASP A N 1
ATOM 2992 C CA . ASP A 1 377 ? -10.707 8.467 3.269 1.00 91.06 377 ASP A CA 1
ATOM 2993 C C . ASP A 1 377 ? -10.800 7.347 2.210 1.00 91.06 377 ASP A C 1
ATOM 2995 O O . ASP A 1 377 ? -9.938 6.479 2.078 1.00 91.06 377 ASP A O 1
ATOM 2999 N N . ARG A 1 378 ? -11.883 7.347 1.421 1.00 92.56 378 ARG A N 1
ATOM 3000 C CA . ARG A 1 378 ? -12.160 6.361 0.358 1.00 92.56 378 ARG A CA 1
ATOM 3001 C C . ARG A 1 378 ? -11.470 6.712 -0.963 1.00 92.56 378 ARG A C 1
ATOM 3003 O O . ARG A 1 378 ? -12.112 6.869 -2.001 1.00 92.56 378 ARG A O 1
ATOM 3010 N N . HIS A 1 379 ? -10.151 6.880 -0.937 1.00 89.81 379 HIS A N 1
ATOM 3011 C CA . HIS A 1 379 ? -9.361 7.131 -2.148 1.00 89.81 379 HIS A CA 1
ATOM 3012 C C . HIS A 1 379 ? -8.866 5.815 -2.779 1.00 89.81 379 HIS A C 1
ATOM 3014 O O . HIS A 1 379 ? -8.716 4.822 -2.066 1.00 89.81 379 HIS A O 1
ATOM 3020 N N . PRO A 1 380 ? -8.509 5.767 -4.079 1.00 91.62 380 PRO A N 1
ATOM 3021 C CA . PRO A 1 380 ? -8.052 4.542 -4.764 1.00 91.62 380 PRO A CA 1
ATOM 3022 C C . PRO A 1 380 ? -6.849 3.791 -4.155 1.00 91.62 380 PRO A C 1
ATOM 3024 O O . PRO A 1 380 ? -6.516 2.706 -4.605 1.00 91.62 380 PRO A O 1
ATOM 3027 N N . GLY A 1 381 ? -6.180 4.347 -3.145 1.00 89.62 381 GLY A N 1
ATOM 3028 C CA . GLY A 1 381 ? -5.107 3.657 -2.412 1.00 89.62 381 GLY A CA 1
ATOM 3029 C C . GLY A 1 381 ? -5.619 2.763 -1.270 1.00 89.62 381 GLY A C 1
ATOM 3030 O O . GLY A 1 381 ? -4.908 1.862 -0.841 1.00 89.62 381 GLY A O 1
ATOM 3031 N N . ASN A 1 382 ? -6.859 2.979 -0.817 1.00 93.56 382 ASN A N 1
ATOM 3032 C CA . ASN A 1 382 ? -7.506 2.233 0.272 1.00 93.56 382 ASN A CA 1
ATOM 3033 C C . ASN A 1 382 ? -8.484 1.157 -0.238 1.00 93.56 382 ASN A C 1
ATOM 3035 O O . ASN A 1 382 ? -9.309 0.645 0.510 1.00 93.56 382 ASN A O 1
ATOM 3039 N N . LEU A 1 383 ? -8.394 0.808 -1.522 1.00 96.00 383 LEU A N 1
ATOM 3040 C CA . LEU A 1 383 ? -9.046 -0.356 -2.111 1.00 96.00 383 LEU A CA 1
ATOM 3041 C C . LEU A 1 383 ? -7.975 -1.125 -2.870 1.00 96.00 383 LEU 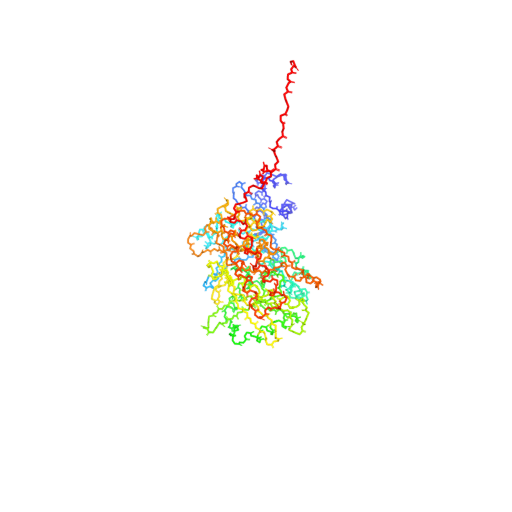A C 1
ATOM 3043 O O . LEU A 1 383 ? -7.244 -0.519 -3.651 1.00 96.00 383 LEU A O 1
ATOM 3047 N N . SER A 1 384 ? -7.883 -2.432 -2.660 1.00 95.88 384 SER A N 1
ATOM 3048 C CA . SER A 1 384 ? -6.873 -3.257 -3.317 1.00 95.88 384 SER A CA 1
ATOM 3049 C C . SER A 1 384 ? -7.472 -4.488 -3.970 1.00 95.88 384 SER A C 1
ATOM 3051 O O . SER A 1 384 ? -8.536 -4.976 -3.596 1.00 95.88 384 SER A O 1
ATOM 3053 N N . PHE A 1 385 ? -6.734 -5.008 -4.933 1.00 93.81 385 PHE A N 1
ATOM 3054 C CA . PHE A 1 385 ? -7.004 -6.236 -5.642 1.00 93.81 385 PHE A CA 1
ATOM 3055 C C . PHE A 1 385 ? -5.933 -7.270 -5.342 1.00 93.81 385 PHE A C 1
ATOM 3057 O O . PHE A 1 385 ? -4.783 -6.943 -5.062 1.00 93.81 385 PHE A O 1
ATOM 3064 N N . THR A 1 386 ? -6.316 -8.529 -5.451 1.00 91.19 386 THR A N 1
ATOM 3065 C CA . THR A 1 386 ? -5.428 -9.680 -5.423 1.00 91.19 386 THR A CA 1
ATOM 3066 C C . THR A 1 386 ? -5.697 -10.557 -6.640 1.00 91.19 386 THR A C 1
ATOM 3068 O O . THR A 1 386 ? -6.655 -10.348 -7.391 1.00 91.19 386 THR A O 1
ATOM 3071 N N . GLN A 1 387 ? -4.845 -11.555 -6.836 1.00 80.12 387 GLN A N 1
ATOM 3072 C CA . GLN A 1 387 ? -5.024 -12.565 -7.865 1.00 80.12 387 GLN A CA 1
ATOM 3073 C C . GLN A 1 387 ? -5.284 -13.923 -7.203 1.00 80.12 387 GLN A C 1
ATOM 3075 O O . GLN A 1 387 ? -4.482 -14.361 -6.363 1.00 80.12 387 GLN A O 1
ATOM 3080 N N . PRO A 1 388 ? -6.402 -14.590 -7.536 1.00 68.31 388 PRO A N 1
ATOM 3081 C CA . PRO A 1 388 ? -6.644 -15.946 -7.070 1.00 68.31 388 PRO A CA 1
ATOM 3082 C C . PRO A 1 388 ? -5.585 -16.902 -7.641 1.00 68.31 388 PRO A C 1
ATOM 3084 O O . PRO A 1 388 ? -5.063 -16.693 -8.730 1.00 68.31 388 PRO A O 1
ATOM 3087 N N . ASP A 1 389 ? -5.281 -17.970 -6.903 1.00 65.12 389 ASP A N 1
ATOM 3088 C CA . ASP A 1 389 ? -4.298 -19.004 -7.288 1.00 65.12 389 ASP A CA 1
ATOM 3089 C C . ASP A 1 389 ? -4.819 -19.967 -8.383 1.00 65.12 389 ASP A C 1
ATOM 3091 O O . ASP A 1 389 ? -4.188 -20.956 -8.742 1.00 65.12 389 ASP A O 1
ATOM 3095 N N . ILE A 1 390 ? -6.021 -19.703 -8.902 1.00 54.72 390 ILE A N 1
ATOM 3096 C CA . ILE A 1 390 ? -6.746 -20.562 -9.842 1.00 54.72 390 ILE A CA 1
ATOM 3097 C C . ILE A 1 390 ? -6.526 -20.043 -11.271 1.00 54.72 390 ILE A C 1
ATOM 3099 O O . ILE A 1 390 ? -6.313 -18.855 -11.484 1.00 54.72 390 ILE A O 1
ATOM 3103 N N . SER A 1 391 ? -6.632 -20.936 -12.258 1.00 48.72 391 SER A N 1
ATOM 3104 C CA . SER A 1 391 ? -6.427 -20.725 -13.702 1.00 48.72 391 SER A CA 1
ATOM 3105 C C . SER A 1 391 ? -7.205 -19.577 -14.378 1.00 48.72 391 SER A C 1
ATOM 3107 O O . SER A 1 391 ? -7.042 -19.392 -15.582 1.00 48.72 391 SER A O 1
ATOM 3109 N N . ASP A 1 392 ? -8.045 -18.821 -13.662 1.00 54.44 392 ASP A N 1
ATOM 3110 C CA . ASP A 1 392 ? -8.635 -17.560 -14.141 1.00 54.44 392 ASP A CA 1
ATOM 3111 C C . ASP A 1 392 ? -7.762 -16.369 -13.719 1.00 54.44 392 ASP A C 1
ATOM 3113 O O . ASP A 1 392 ? -8.172 -15.451 -13.012 1.00 54.44 392 ASP A O 1
ATOM 3117 N N . SER A 1 393 ? -6.505 -16.398 -14.150 1.00 61.44 393 SER A N 1
ATOM 3118 C CA . SER A 1 393 ? -5.522 -15.343 -13.896 1.00 61.44 393 SER A CA 1
ATOM 3119 C C . SER A 1 393 ? -5.746 -14.088 -14.761 1.00 61.44 393 SER A C 1
ATOM 3121 O O . SER A 1 393 ? -4.953 -13.145 -14.718 1.00 61.44 393 SER A O 1
ATOM 3123 N N . ALA A 1 394 ? -6.841 -14.063 -15.533 1.00 67.62 394 ALA A N 1
ATOM 3124 C CA . ALA A 1 394 ? -7.235 -12.962 -16.402 1.00 67.62 394 ALA A CA 1
ATOM 3125 C C . ALA A 1 394 ? -8.048 -11.868 -15.690 1.00 67.62 394 ALA A C 1
ATOM 3127 O O . ALA A 1 394 ? -8.270 -10.819 -16.288 1.00 67.62 394 ALA A O 1
ATOM 3128 N N . HIS A 1 395 ? -8.443 -12.069 -14.428 1.00 81.31 395 HIS A N 1
ATOM 3129 C CA . HIS A 1 395 ? -9.246 -11.105 -13.677 1.00 81.31 395 HIS A CA 1
ATOM 3130 C C . HIS A 1 395 ? -8.682 -10.851 -12.276 1.00 81.31 395 HIS A C 1
ATOM 3132 O O . HIS A 1 395 ? -8.151 -11.742 -11.611 1.00 81.31 395 HIS A O 1
ATOM 3138 N N . PHE A 1 396 ? -8.834 -9.618 -11.805 1.00 87.00 396 PHE A N 1
ATOM 3139 C CA . PHE A 1 396 ? -8.572 -9.242 -10.428 1.00 87.00 396 PHE A CA 1
ATOM 3140 C C . PHE A 1 396 ? -9.761 -9.578 -9.531 1.00 87.00 396 PHE A C 1
ATOM 3142 O O . PHE A 1 396 ? -10.920 -9.270 -9.830 1.00 87.00 396 PHE A O 1
ATOM 3149 N N . SER A 1 397 ? -9.438 -10.138 -8.372 1.00 90.00 397 SER A N 1
ATOM 3150 C CA . SER A 1 397 ? -10.370 -10.297 -7.265 1.00 90.00 397 SER A CA 1
ATOM 3151 C C . SER A 1 397 ? -10.155 -9.175 -6.266 1.00 90.00 397 SER A C 1
ATOM 3153 O O . SER A 1 397 ? -9.030 -8.730 -6.053 1.00 90.00 397 SER A O 1
ATOM 3155 N N . LEU A 1 398 ? -11.225 -8.717 -5.624 1.00 94.44 398 LEU A N 1
ATOM 3156 C CA . LEU A 1 398 ? -11.104 -7.742 -4.546 1.00 94.44 398 LEU A CA 1
ATOM 3157 C C . LEU A 1 398 ? -10.307 -8.353 -3.381 1.00 94.44 398 LEU A C 1
ATOM 3159 O O . LEU A 1 398 ? -10.625 -9.457 -2.933 1.00 94.44 398 LEU A O 1
ATOM 3163 N N . ALA A 1 399 ? -9.274 -7.656 -2.909 1.00 95.94 399 ALA A N 1
ATOM 3164 C CA . ALA A 1 399 ? -8.580 -8.025 -1.680 1.00 95.94 399 ALA A CA 1
ATOM 3165 C C . ALA A 1 399 ? -9.482 -7.738 -0.461 1.00 95.94 399 ALA A C 1
ATOM 3167 O O . ALA A 1 399 ? -10.440 -6.968 -0.583 1.00 95.94 399 ALA A O 1
ATOM 3168 N N . PRO A 1 400 ? -9.207 -8.331 0.715 1.00 97.69 400 PRO A N 1
ATOM 3169 C CA . PRO A 1 400 ? -9.945 -8.004 1.931 1.00 97.69 400 PRO A CA 1
ATOM 3170 C C . PRO A 1 400 ? -9.970 -6.496 2.205 1.00 97.69 400 PRO A C 1
ATOM 3172 O O . PRO A 1 400 ? -8.961 -5.821 2.016 1.00 97.69 400 PRO A O 1
ATOM 3175 N N . ALA A 1 401 ? -11.109 -5.971 2.657 1.00 98.25 401 ALA A N 1
ATOM 3176 C CA . ALA A 1 401 ? -11.248 -4.581 3.076 1.00 98.25 401 ALA A CA 1
ATOM 3177 C C . ALA A 1 401 ? -10.327 -4.260 4.267 1.00 98.25 401 ALA A C 1
ATOM 3179 O O . ALA A 1 401 ? -10.122 -5.090 5.153 1.00 98.25 401 ALA A O 1
ATOM 3180 N N . TYR A 1 402 ? -9.793 -3.043 4.297 1.00 97.56 402 TYR A N 1
ATOM 3181 C CA . TYR A 1 402 ? -8.922 -2.505 5.344 1.00 97.56 402 TYR A CA 1
ATOM 3182 C C . TYR A 1 402 ? -9.142 -0.992 5.445 1.00 97.56 402 TYR A C 1
ATOM 3184 O O . TYR A 1 402 ? -9.784 -0.414 4.571 1.00 97.56 402 TYR A O 1
ATOM 3192 N N . ASP A 1 403 ? -8.646 -0.356 6.510 1.00 95.31 403 ASP A N 1
ATOM 3193 C CA . ASP A 1 403 ? -8.766 1.096 6.724 1.00 95.31 403 ASP A CA 1
ATOM 3194 C C . ASP A 1 403 ? -10.225 1.608 6.608 1.00 95.31 403 ASP A C 1
ATOM 3196 O O . ASP A 1 403 ? -10.511 2.700 6.110 1.00 95.31 403 ASP A O 1
ATOM 3200 N N . MET A 1 404 ? -11.178 0.807 7.102 1.00 98.06 404 MET A N 1
ATOM 3201 C CA . MET A 1 404 ? -12.600 1.157 7.159 1.00 98.06 404 MET A CA 1
ATOM 3202 C C . MET A 1 404 ? -12.933 1.736 8.527 1.00 98.06 404 MET A C 1
ATOM 3204 O O . MET A 1 404 ? -13.095 0.999 9.490 1.00 98.06 404 MET A O 1
ATOM 3208 N N . LEU A 1 405 ? -13.026 3.060 8.626 1.00 97.44 405 LEU A N 1
ATOM 3209 C CA . LEU A 1 405 ? -13.296 3.751 9.886 1.00 97.44 405 LEU A CA 1
ATOM 3210 C C . LEU A 1 405 ? -13.926 5.134 9.645 1.00 97.44 405 LEU A C 1
ATOM 3212 O O . LEU A 1 405 ? -13.815 5.668 8.538 1.00 97.44 405 LEU A O 1
ATOM 3216 N N . PRO A 1 406 ? -14.581 5.745 10.649 1.00 96.81 406 PRO A N 1
ATOM 3217 C CA . PRO A 1 406 ? -15.344 6.976 10.470 1.00 96.81 406 PRO A CA 1
ATOM 3218 C C . PRO A 1 406 ? -14.427 8.215 10.454 1.00 96.81 406 PRO A C 1
ATOM 3220 O O . PRO A 1 406 ? -14.444 9.042 11.369 1.00 96.81 406 PRO A O 1
ATOM 3223 N N . MET A 1 407 ? -13.603 8.340 9.408 1.00 93.81 407 MET A N 1
ATOM 3224 C CA . MET A 1 407 ? -12.571 9.378 9.257 1.00 93.81 407 MET A CA 1
ATOM 3225 C C . MET A 1 407 ? -13.103 10.814 9.258 1.00 93.81 407 MET A C 1
ATOM 3227 O O . MET A 1 407 ? -12.340 11.732 9.547 1.00 93.81 407 MET A O 1
ATOM 3231 N N . GLN A 1 408 ? -14.407 11.031 9.058 1.00 93.38 408 GLN A N 1
ATOM 3232 C CA . GLN A 1 408 ? -15.026 12.341 9.285 1.00 93.38 408 GLN A CA 1
ATOM 3233 C C . GLN A 1 408 ? -14.846 12.865 10.720 1.00 93.38 408 GLN A C 1
ATOM 3235 O O . GLN A 1 408 ? -14.979 14.066 10.951 1.00 93.38 408 GLN A O 1
ATOM 3240 N N . TYR A 1 409 ? -14.563 11.965 11.671 1.00 93.50 409 TYR A N 1
ATOM 3241 C CA . TYR A 1 409 ? -14.294 12.274 13.072 1.00 93.50 409 TYR A CA 1
ATOM 3242 C C . TYR A 1 409 ? -12.809 12.243 13.445 1.00 93.50 409 TYR A C 1
ATOM 3244 O O . TYR A 1 409 ? -12.481 12.352 14.629 1.00 93.50 409 TYR A O 1
ATOM 3252 N N . ALA A 1 410 ? -11.911 12.081 12.471 1.00 89.12 410 ALA A N 1
ATOM 3253 C CA . ALA A 1 410 ? -10.479 12.199 12.705 1.00 89.12 410 ALA A CA 1
ATOM 3254 C C . ALA A 1 410 ? -10.131 13.631 13.150 1.00 89.12 410 ALA A C 1
ATOM 3256 O O . ALA A 1 410 ? -10.595 14.588 12.524 1.00 89.12 410 ALA A O 1
ATOM 3257 N N . PRO A 1 411 ? -9.330 13.804 14.218 1.00 84.38 411 PRO A N 1
ATOM 3258 C CA . PRO A 1 411 ? -8.794 15.113 14.574 1.00 84.38 411 PRO A CA 1
ATOM 3259 C C . PRO A 1 411 ? -8.008 15.730 13.409 1.00 84.38 411 PRO A C 1
ATOM 3261 O O . PRO A 1 411 ? -7.319 15.019 12.675 1.00 84.38 411 PRO A O 1
ATOM 3264 N N . GLU A 1 412 ? -8.081 17.052 13.252 1.00 74.44 412 GLU A N 1
ATOM 3265 C CA . GLU A 1 412 ? -7.333 17.763 12.209 1.00 74.44 412 GLU A CA 1
ATOM 3266 C C . GLU A 1 412 ? -5.814 17.682 12.428 1.00 74.44 412 GLU A C 1
ATOM 3268 O O . GLU A 1 412 ? -5.330 17.527 13.551 1.00 74.44 412 GLU A O 1
ATOM 3273 N N . ALA A 1 413 ? -5.039 17.861 11.354 1.00 59.50 413 ALA A N 1
ATOM 3274 C CA . ALA A 1 413 ? -3.578 17.759 11.379 1.00 59.50 413 ALA A CA 1
ATOM 3275 C C . ALA A 1 413 ? -2.887 18.739 12.353 1.00 59.50 413 ALA A C 1
ATOM 3277 O O . ALA A 1 413 ? -1.790 18.446 12.824 1.00 59.50 413 ALA A O 1
ATOM 3278 N N . GLN A 1 414 ? -3.508 19.883 12.679 1.00 58.84 414 GLN A N 1
ATOM 3279 C CA . GLN A 1 414 ? -2.999 20.832 13.683 1.00 58.84 414 GLN A CA 1
ATOM 3280 C C . GLN A 1 414 ? -3.504 20.564 15.116 1.00 58.84 414 GLN A C 1
ATOM 3282 O O . GLN A 1 414 ? -3.217 21.348 16.019 1.00 58.84 414 GLN A O 1
ATOM 3287 N N . GLY A 1 415 ? -4.236 19.470 15.351 1.00 57.69 415 GLY A N 1
ATOM 3288 C CA . GLY A 1 415 ? -4.784 19.133 16.670 1.00 57.69 415 GLY A CA 1
ATOM 3289 C C . GLY A 1 415 ? -5.942 20.035 17.117 1.00 57.69 415 GLY A C 1
ATOM 3290 O O . GLY A 1 415 ? -6.223 20.109 18.313 1.00 57.69 415 GLY A O 1
ATOM 3291 N N . SER A 1 416 ? -6.585 20.734 16.175 1.00 66.00 416 SER A N 1
ATOM 3292 C CA . SER A 1 416 ? -7.749 21.604 16.390 1.00 66.00 416 SER A CA 1
ATOM 3293 C C . SER A 1 416 ? -8.957 20.846 16.967 1.00 66.00 416 SER A C 1
ATOM 3295 O O . SER A 1 416 ? -8.970 19.615 17.017 1.00 66.00 416 SER A O 1
ATOM 3297 N N . MET A 1 417 ? -9.984 21.601 17.389 1.00 63.59 417 MET A N 1
ATOM 3298 C CA . MET A 1 417 ? -11.235 21.100 17.983 1.00 63.59 417 MET A CA 1
ATOM 3299 C C . MET A 1 417 ? -11.788 19.848 17.288 1.00 63.59 417 MET A C 1
ATOM 3301 O O . MET A 1 417 ? -11.760 19.733 16.064 1.00 63.59 417 MET A O 1
ATOM 3305 N N . LEU A 1 418 ? -12.328 18.925 18.090 1.00 69.25 418 LEU A N 1
ATOM 3306 C CA . LEU A 1 418 ? -12.994 17.735 17.572 1.00 69.25 418 LEU A CA 1
ATOM 3307 C C . LEU A 1 418 ? -14.159 18.147 16.659 1.00 69.25 418 LEU A C 1
ATOM 3309 O O . LEU A 1 418 ? -14.920 19.038 17.040 1.00 69.25 418 LEU A O 1
ATOM 3313 N N . PRO A 1 419 ? -14.318 17.513 15.487 1.00 72.19 419 PRO A N 1
ATOM 3314 C CA . PRO A 1 419 ? -15.437 17.807 14.607 1.00 72.19 419 PRO A CA 1
ATOM 3315 C C . PRO A 1 419 ? -16.767 17.526 15.311 1.00 72.19 419 PRO A C 1
ATOM 3317 O O . PRO A 1 419 ? -16.932 16.493 15.968 1.00 72.19 419 PRO A O 1
ATOM 3320 N N . ASP A 1 420 ? -17.716 18.445 15.135 1.00 79.75 420 ASP A N 1
ATOM 3321 C CA . ASP A 1 420 ? -19.092 18.282 15.596 1.00 79.75 420 ASP A CA 1
ATOM 3322 C C . ASP A 1 420 ? -19.770 17.074 14.935 1.00 79.75 420 ASP A C 1
ATOM 3324 O O . ASP A 1 420 ? -19.307 16.534 13.923 1.00 79.75 420 ASP A O 1
ATOM 3328 N N . PHE A 1 421 ? -20.908 16.655 15.495 1.00 87.94 421 PHE A N 1
ATOM 3329 C CA . PHE A 1 421 ? -21.760 15.648 14.868 1.00 87.94 421 PHE A CA 1
ATOM 3330 C C . PHE A 1 421 ? -22.132 16.064 13.433 1.00 87.94 421 PHE A C 1
ATOM 3332 O O . PHE A 1 421 ? -22.539 17.200 13.185 1.00 87.94 421 PHE A O 1
ATOM 3339 N N . ARG A 1 422 ? -22.011 15.128 12.486 1.00 87.56 422 ARG A N 1
ATOM 3340 C CA . ARG A 1 422 ? -22.323 15.325 11.069 1.00 87.56 422 ARG A CA 1
ATOM 3341 C C . ARG A 1 422 ? -23.363 14.288 10.664 1.00 87.56 422 ARG A C 1
ATOM 3343 O O . ARG A 1 422 ? -23.007 13.116 10.666 1.00 87.56 422 ARG A O 1
ATOM 3350 N N . PRO A 1 423 ? -24.600 14.681 10.328 1.00 87.00 423 PRO A N 1
ATOM 3351 C CA . PRO A 1 423 ? -25.635 13.735 9.928 1.00 87.00 423 PRO A CA 1
ATOM 3352 C C . PRO A 1 423 ? -25.228 12.918 8.702 1.00 87.00 423 PRO A C 1
ATOM 3354 O O . PRO A 1 423 ? -24.539 13.417 7.806 1.00 87.00 423 PRO A O 1
ATOM 3357 N N . ILE A 1 424 ? -25.712 11.681 8.632 1.00 88.75 424 ILE A N 1
ATOM 3358 C CA . ILE A 1 424 ? -25.514 10.831 7.459 1.00 88.75 424 ILE A CA 1
ATOM 3359 C C . ILE A 1 424 ? -26.356 11.372 6.303 1.00 88.75 424 ILE A C 1
ATOM 3361 O O . ILE A 1 424 ? -27.568 11.560 6.414 1.00 88.75 424 ILE A O 1
ATOM 3365 N N . THR A 1 425 ? -25.714 11.609 5.162 1.00 88.75 425 THR A N 1
ATOM 3366 C CA . THR A 1 425 ? -26.402 12.010 3.934 1.00 88.75 425 THR A CA 1
ATOM 3367 C C . THR A 1 425 ? -26.804 10.785 3.109 1.00 88.75 425 THR A C 1
ATOM 3369 O O . THR A 1 425 ? -26.156 9.737 3.201 1.00 88.75 425 THR A O 1
ATOM 3372 N N . PRO A 1 426 ? -27.851 10.878 2.269 1.00 87.12 426 PRO A N 1
ATOM 3373 C CA . PRO A 1 426 ? -28.165 9.818 1.318 1.00 87.12 426 PRO A CA 1
ATOM 3374 C C . PRO A 1 426 ? -26.973 9.511 0.403 1.00 87.12 426 PRO A C 1
ATOM 3376 O O . PRO A 1 426 ? -26.287 10.423 -0.061 1.00 87.12 426 PRO A O 1
ATOM 3379 N N . TYR A 1 427 ? -26.740 8.229 0.124 1.00 90.31 427 TYR A N 1
ATOM 3380 C CA . TYR A 1 427 ? -25.721 7.820 -0.838 1.00 90.31 427 TYR A CA 1
ATOM 3381 C C . TYR A 1 427 ? -26.142 8.251 -2.261 1.00 90.31 427 TYR A C 1
ATOM 3383 O O . TYR A 1 427 ? -27.294 8.030 -2.641 1.00 90.31 427 TYR A O 1
ATOM 3391 N N . PRO A 1 428 ? -25.255 8.886 -3.052 1.00 86.19 428 PRO A N 1
ATOM 3392 C CA . PRO A 1 428 ? -25.647 9.580 -4.283 1.00 86.19 428 PRO A CA 1
ATOM 3393 C C . PRO A 1 428 ? -25.948 8.657 -5.472 1.00 86.19 428 PRO A C 1
ATOM 3395 O O . PRO A 1 428 ? -26.483 9.122 -6.476 1.00 86.19 428 PRO A O 1
ATOM 3398 N N . VAL A 1 429 ? -25.594 7.371 -5.393 1.00 86.69 429 VAL A N 1
ATOM 3399 C CA . VAL A 1 429 ? -25.766 6.408 -6.490 1.00 86.69 429 VAL A CA 1
ATOM 3400 C C . VAL A 1 429 ? -26.847 5.395 -6.124 1.00 86.69 429 VAL A C 1
ATOM 3402 O O . VAL A 1 429 ? -26.812 4.801 -5.051 1.00 86.69 429 VAL A O 1
ATOM 3405 N N . GLN A 1 430 ? -27.795 5.155 -7.029 1.00 87.56 430 GLN A N 1
ATOM 3406 C CA . GLN A 1 430 ? -28.755 4.062 -6.882 1.00 87.56 430 GLN A CA 1
ATOM 3407 C C . GLN A 1 430 ? -28.101 2.749 -7.320 1.00 87.56 430 GLN A C 1
ATOM 3409 O O . GLN A 1 430 ? -27.696 2.609 -8.471 1.00 87.56 430 GLN A O 1
ATOM 3414 N N . HIS A 1 431 ? -27.984 1.794 -6.400 1.00 93.19 431 HIS A N 1
ATOM 3415 C CA . HIS A 1 431 ? -27.451 0.460 -6.672 1.00 93.19 431 HIS A CA 1
ATOM 3416 C C . HIS A 1 431 ? -28.063 -0.551 -5.692 1.00 93.19 431 HIS A C 1
ATOM 3418 O O . HIS A 1 431 ? -28.336 -0.208 -4.542 1.00 93.19 431 HIS A O 1
ATOM 3424 N N . GLU A 1 432 ? -28.250 -1.802 -6.118 1.00 94.50 432 GLU A N 1
ATOM 3425 C CA . GLU A 1 432 ? -28.902 -2.856 -5.315 1.00 94.50 432 GLU A CA 1
ATOM 3426 C C . GLU A 1 432 ? -28.164 -3.187 -4.007 1.00 94.50 432 GLU A C 1
ATOM 3428 O O . GLU A 1 432 ? -28.766 -3.642 -3.040 1.00 94.50 432 GLU A O 1
ATOM 3433 N N . MET A 1 433 ? -26.864 -2.893 -3.957 1.00 95.75 433 MET A N 1
ATOM 3434 C CA . MET A 1 433 ? -26.019 -3.110 -2.778 1.00 95.75 433 MET A CA 1
ATOM 3435 C C . MET A 1 433 ? -26.138 -2.001 -1.722 1.00 95.75 433 MET A C 1
ATOM 3437 O O . MET A 1 433 ? -25.672 -2.183 -0.600 1.00 95.75 433 MET A O 1
ATOM 3441 N N . VAL A 1 434 ? -26.754 -0.857 -2.046 1.00 94.62 434 VAL A N 1
ATOM 3442 C CA . VAL A 1 434 ? -26.853 0.295 -1.128 1.00 94.62 434 VAL A CA 1
ATOM 3443 C C . VAL A 1 434 ? -27.693 -0.026 0.112 1.00 94.62 434 VAL A C 1
ATOM 3445 O O . VAL A 1 434 ? -27.210 0.252 1.209 1.00 94.62 434 VAL A O 1
ATOM 3448 N N . PRO A 1 435 ? -28.881 -0.658 0.010 1.00 93.62 435 PRO A N 1
ATOM 3449 C CA . PRO A 1 435 ? -29.636 -1.070 1.193 1.00 93.62 435 PRO A CA 1
ATOM 3450 C C . PRO A 1 435 ? -28.870 -2.057 2.082 1.00 93.62 435 PRO A C 1
ATOM 3452 O O . PRO A 1 435 ? -28.928 -1.950 3.303 1.00 93.62 435 PRO A O 1
ATOM 3455 N N . ILE A 1 436 ? -28.109 -2.982 1.482 1.00 95.75 436 ILE A N 1
ATOM 3456 C CA . ILE A 1 436 ? -27.272 -3.934 2.229 1.00 95.75 436 ILE A CA 1
ATOM 3457 C C . ILE A 1 436 ? -26.189 -3.170 2.995 1.00 95.75 436 ILE A C 1
ATOM 3459 O O . ILE A 1 436 ? -26.045 -3.335 4.201 1.00 95.75 436 ILE A O 1
ATOM 3463 N N . ALA A 1 437 ? -25.468 -2.275 2.319 1.00 97.38 437 ALA A N 1
ATOM 3464 C CA . ALA A 1 437 ? -24.441 -1.445 2.937 1.00 97.38 437 ALA A CA 1
ATOM 3465 C C . ALA A 1 437 ? -24.984 -0.566 4.077 1.00 97.38 437 ALA A C 1
ATOM 3467 O O . ALA A 1 437 ? -24.306 -0.372 5.086 1.00 97.38 437 ALA A O 1
ATOM 3468 N N . GLN A 1 438 ? -26.207 -0.054 3.935 1.00 95.88 438 GLN A N 1
ATOM 3469 C CA . GLN A 1 438 ? -26.887 0.727 4.964 1.00 95.88 438 GLN A CA 1
ATOM 3470 C C . GLN A 1 438 ? -27.185 -0.111 6.217 1.00 95.88 438 GLN A C 1
ATOM 3472 O O . GLN A 1 438 ? -26.962 0.357 7.334 1.00 95.88 438 GLN A O 1
ATOM 3477 N N . ASP A 1 439 ? -27.635 -1.355 6.037 1.00 95.56 439 ASP A N 1
ATOM 3478 C CA . ASP A 1 439 ? -27.898 -2.289 7.137 1.00 95.56 439 ASP A CA 1
ATOM 3479 C C . ASP A 1 439 ? -26.610 -2.655 7.880 1.00 95.56 439 ASP A C 1
ATOM 3481 O O . ASP A 1 439 ? -26.569 -2.607 9.113 1.00 95.56 439 ASP A O 1
ATOM 3485 N N . LEU A 1 440 ? -25.531 -2.933 7.140 1.00 98.19 440 LEU A N 1
ATOM 3486 C CA . LEU A 1 440 ? -24.205 -3.155 7.722 1.00 98.19 440 LEU A CA 1
ATOM 3487 C C . LEU A 1 440 ? -23.735 -1.926 8.514 1.00 98.19 440 LEU A C 1
ATOM 3489 O O . LEU A 1 440 ? -23.265 -2.055 9.643 1.00 98.19 440 LEU A O 1
ATOM 3493 N N . ALA A 1 441 ? -23.907 -0.716 7.975 1.00 98.38 441 ALA A N 1
ATOM 3494 C CA . ALA A 1 441 ? -23.527 0.514 8.668 1.00 98.38 441 ALA A CA 1
ATOM 3495 C C . ALA A 1 441 ? -24.336 0.739 9.958 1.00 98.38 441 ALA A C 1
ATOM 3497 O O . ALA A 1 441 ? -23.783 1.188 10.962 1.00 98.38 441 ALA A O 1
ATOM 3498 N N . ALA A 1 442 ? -25.622 0.377 9.974 1.00 97.19 442 ALA A N 1
ATOM 3499 C CA . ALA A 1 442 ? -26.445 0.453 11.180 1.00 97.19 442 ALA A CA 1
ATOM 3500 C C . ALA A 1 442 ? -25.958 -0.526 12.262 1.00 97.19 442 ALA A C 1
ATOM 3502 O O . ALA A 1 442 ? -25.915 -0.173 13.446 1.00 97.19 442 ALA A O 1
ATOM 3503 N N . MET A 1 443 ? -25.538 -1.734 11.868 1.00 97.88 443 MET A N 1
ATOM 3504 C CA . MET A 1 443 ? -24.920 -2.706 12.778 1.00 97.88 443 MET A CA 1
ATOM 3505 C C . MET A 1 443 ? -23.583 -2.204 13.324 1.00 97.88 443 MET A C 1
ATOM 3507 O O . MET A 1 443 ? -23.358 -2.290 14.533 1.00 97.88 443 MET A O 1
ATOM 3511 N N . PHE A 1 444 ? -22.751 -1.601 12.473 1.00 98.69 444 PHE A N 1
ATOM 3512 C CA . PHE A 1 444 ? -21.506 -0.948 12.876 1.00 98.69 444 PHE A CA 1
ATOM 3513 C C . PHE A 1 444 ? -21.741 0.129 13.943 1.00 98.69 444 PHE A C 1
ATOM 3515 O O . PHE A 1 444 ? -21.184 0.038 15.039 1.00 98.69 444 PHE A O 1
ATOM 3522 N N . TRP A 1 445 ? -22.606 1.113 13.676 1.00 98.50 445 TRP A N 1
ATOM 3523 C CA . TRP A 1 445 ? -22.872 2.197 14.626 1.00 98.50 445 TRP A CA 1
ATOM 3524 C C . TRP A 1 445 ? -23.484 1.680 15.930 1.00 98.50 445 TRP A C 1
ATOM 3526 O O . TRP A 1 445 ? -23.091 2.106 17.016 1.00 98.50 445 TRP A O 1
ATOM 3536 N N . SER A 1 446 ? -24.362 0.678 15.848 1.00 98.00 446 SER A N 1
ATOM 3537 C CA . SER A 1 446 ? -24.912 0.001 17.026 1.00 98.00 446 SER A CA 1
ATOM 3538 C C . SER A 1 446 ? -23.845 -0.753 17.833 1.00 98.00 446 SER A C 1
ATOM 3540 O O . SER A 1 446 ? -23.966 -0.869 19.054 1.00 98.00 446 SER A O 1
ATOM 3542 N N . GLY A 1 447 ? -22.825 -1.316 17.179 1.00 98.31 447 GLY A N 1
ATOM 3543 C CA . GLY A 1 447 ? -21.669 -1.945 17.825 1.00 98.31 447 GLY A CA 1
ATOM 3544 C C . GLY A 1 447 ? -20.823 -0.923 18.581 1.00 98.31 447 GLY A C 1
ATOM 3545 O O . GLY A 1 447 ? -20.613 -1.068 19.787 1.00 98.31 447 GLY A O 1
ATOM 3546 N N . VAL A 1 448 ? -20.456 0.173 17.910 1.00 98.56 448 VAL A N 1
ATOM 3547 C CA . VAL A 1 448 ? -19.701 1.291 18.501 1.00 98.56 448 VAL A CA 1
ATOM 3548 C C . VAL A 1 448 ? -20.441 1.897 19.698 1.00 98.56 448 VAL A C 1
ATOM 3550 O O . VAL A 1 448 ? -19.845 2.100 20.753 1.00 98.56 448 VAL A O 1
ATOM 3553 N N . ALA A 1 449 ? -21.753 2.122 19.585 1.00 98.38 449 ALA A N 1
ATOM 3554 C CA . ALA A 1 449 ? -22.587 2.671 20.656 1.00 98.38 449 ALA A CA 1
ATOM 3555 C C . ALA A 1 449 ? -22.626 1.804 21.930 1.00 98.38 449 ALA A C 1
ATOM 3557 O O . ALA A 1 449 ? -22.834 2.322 23.030 1.00 98.38 449 ALA A O 1
ATOM 3558 N N . ARG A 1 450 ? -22.444 0.484 21.802 1.00 98.31 450 ARG A N 1
ATOM 3559 C CA . ARG A 1 450 ? -22.518 -0.473 22.920 1.00 98.31 450 ARG A CA 1
ATOM 3560 C C . ARG A 1 450 ? -21.161 -0.802 23.535 1.00 98.31 450 ARG A C 1
ATOM 3562 O O . ARG A 1 450 ? -21.133 -1.354 24.633 1.00 98.31 450 ARG A O 1
ATOM 3569 N N . ASP A 1 451 ? -20.058 -0.467 22.873 1.00 98.31 451 ASP A N 1
ATOM 3570 C CA . ASP A 1 451 ? -18.721 -0.830 23.332 1.00 98.31 451 ASP A CA 1
ATOM 3571 C C . ASP A 1 451 ? -18.240 0.084 24.475 1.00 98.31 451 ASP A C 1
ATOM 3573 O O . ASP A 1 451 ? -17.951 1.259 24.243 1.00 98.31 451 ASP A O 1
ATOM 3577 N N . PRO A 1 452 ? -18.097 -0.416 25.717 1.00 97.19 452 PRO A N 1
ATOM 3578 C CA . PRO A 1 452 ? -17.717 0.415 26.858 1.00 97.19 452 PRO A CA 1
ATOM 3579 C C . PRO A 1 452 ? -16.290 0.979 26.766 1.00 97.19 452 PRO A C 1
ATOM 3581 O O . PRO A 1 452 ? -15.954 1.868 27.547 1.00 97.19 452 PRO A O 1
ATOM 3584 N N . ARG A 1 453 ? -15.456 0.479 25.842 1.00 95.88 453 ARG A N 1
ATOM 3585 C CA . ARG A 1 453 ? -14.106 0.999 25.577 1.00 95.88 453 ARG A CA 1
ATOM 3586 C C . ARG A 1 453 ? -14.135 2.315 24.793 1.00 95.88 453 ARG A C 1
ATOM 3588 O O . ARG A 1 453 ? -13.161 3.061 24.844 1.00 95.88 453 ARG A O 1
ATOM 3595 N N . ILE A 1 454 ? -15.236 2.602 24.092 1.00 96.94 454 ILE A N 1
ATOM 3596 C CA . ILE A 1 454 ? -15.460 3.855 23.366 1.00 96.94 454 ILE A CA 1
ATOM 3597 C C . ILE A 1 454 ? -15.899 4.958 24.338 1.00 96.94 454 ILE A C 1
ATOM 3599 O O . ILE A 1 454 ? -16.744 4.751 25.222 1.00 96.94 454 ILE A O 1
ATOM 3603 N N . SER A 1 455 ? -15.369 6.167 24.141 1.00 95.25 455 SER A N 1
ATOM 3604 C CA . SER A 1 455 ? -15.729 7.339 24.936 1.00 95.25 455 SER A CA 1
ATOM 3605 C C . SER A 1 455 ? -17.236 7.612 24.928 1.00 95.25 455 SER A C 1
ATOM 3607 O O . SER A 1 455 ? -17.939 7.396 23.940 1.00 95.25 455 SER A O 1
ATOM 3609 N N . LYS A 1 456 ? -17.761 8.131 26.046 1.00 95.94 456 LYS A N 1
ATOM 3610 C CA . LYS A 1 456 ? -19.196 8.432 26.184 1.00 95.94 456 LYS A CA 1
ATOM 3611 C C . LYS A 1 456 ? -19.708 9.324 25.046 1.00 95.94 456 LYS A C 1
ATOM 3613 O O . LYS A 1 456 ? -20.732 9.014 24.451 1.00 95.94 456 LYS A O 1
ATOM 3618 N N . ASN A 1 457 ? -18.966 10.383 24.725 1.00 93.75 457 ASN A N 1
ATOM 3619 C CA . ASN A 1 457 ? -19.336 11.326 23.674 1.00 93.75 457 ASN A CA 1
ATOM 3620 C C . ASN A 1 457 ? -19.401 10.660 22.289 1.00 93.75 457 ASN A C 1
ATOM 3622 O O . ASN A 1 457 ? -20.307 10.951 21.514 1.00 93.75 457 ASN A O 1
ATOM 3626 N N . PHE A 1 458 ? -18.478 9.747 21.971 1.00 96.06 458 PHE A N 1
ATOM 3627 C CA . PHE A 1 458 ? -18.529 9.059 20.685 1.00 96.06 458 PHE A CA 1
ATOM 3628 C C . PHE A 1 458 ? -19.617 7.985 20.626 1.00 96.06 458 PHE A C 1
ATOM 3630 O O . PHE A 1 458 ? -20.251 7.825 19.585 1.00 96.06 458 PHE A O 1
ATOM 3637 N N . ARG A 1 459 ? -19.921 7.327 21.753 1.00 97.75 459 ARG A N 1
ATOM 3638 C CA . ARG A 1 459 ? -21.091 6.441 21.851 1.00 97.75 459 ARG A CA 1
ATOM 3639 C C . ARG A 1 459 ? -22.404 7.184 21.626 1.00 97.75 459 ARG A C 1
ATOM 3641 O O . ARG A 1 459 ? -23.260 6.666 20.924 1.00 97.75 459 ARG A O 1
ATOM 3648 N N . GLU A 1 460 ? -22.553 8.391 22.172 1.00 96.12 460 GLU A N 1
ATOM 3649 C CA . GLU A 1 460 ? -23.736 9.235 21.943 1.00 96.12 460 GLU A CA 1
ATOM 3650 C C . GLU A 1 460 ? -23.906 9.571 20.451 1.00 96.12 460 GLU A C 1
ATOM 3652 O O . GLU A 1 460 ? -24.995 9.393 19.914 1.00 96.12 460 GLU A O 1
ATOM 3657 N N . MET A 1 461 ? -22.827 9.941 19.747 1.00 95.94 461 MET A N 1
ATOM 3658 C CA . MET A 1 461 ? -22.878 10.136 18.288 1.00 95.94 461 MET A CA 1
ATOM 3659 C C . MET A 1 461 ? -23.252 8.859 17.532 1.00 95.94 461 MET A C 1
ATOM 3661 O O . MET A 1 461 ? -24.036 8.909 16.588 1.00 95.94 461 MET A O 1
ATOM 3665 N N . ALA A 1 462 ? -22.692 7.717 17.933 1.00 97.38 462 ALA A N 1
ATOM 3666 C CA . ALA A 1 462 ? -22.975 6.433 17.302 1.00 97.38 462 ALA A CA 1
ATOM 3667 C C . ALA A 1 462 ? -24.447 6.010 17.465 1.00 97.38 462 ALA A C 1
ATOM 3669 O O . ALA A 1 462 ? -25.016 5.441 16.536 1.00 97.38 462 ALA A O 1
ATOM 3670 N N . ILE A 1 463 ? -25.082 6.329 18.601 1.00 96.62 463 ILE A N 1
ATOM 3671 C CA . ILE A 1 463 ? -26.527 6.120 18.801 1.00 96.62 463 ILE A CA 1
ATOM 3672 C C . ILE A 1 463 ? -27.316 6.922 17.764 1.00 96.62 463 ILE A C 1
ATOM 3674 O O . ILE A 1 463 ? -28.130 6.349 17.044 1.00 96.62 463 ILE A O 1
ATOM 3678 N N . THR A 1 464 ? -27.024 8.218 17.633 1.00 95.69 464 THR A N 1
ATOM 3679 C CA . THR A 1 464 ? -27.717 9.091 16.676 1.00 95.69 464 THR A CA 1
ATOM 3680 C C . THR A 1 464 ? -27.523 8.628 15.230 1.00 95.69 464 THR A C 1
ATOM 3682 O O . THR A 1 464 ? -28.482 8.582 14.469 1.00 95.69 464 THR A O 1
ATOM 3685 N N . HIS A 1 465 ? -26.323 8.180 14.850 1.00 96.75 465 HIS A N 1
ATOM 3686 C CA . HIS A 1 465 ? -26.085 7.605 13.518 1.00 96.75 465 HIS A CA 1
ATOM 3687 C C . HIS A 1 465 ? -26.895 6.343 13.234 1.00 96.75 465 HIS A C 1
ATOM 3689 O O . HIS A 1 465 ? -27.404 6.164 12.126 1.00 96.75 465 HIS A O 1
ATOM 3695 N N . ALA A 1 466 ? -27.015 5.452 14.220 1.00 93.94 466 ALA A N 1
ATOM 3696 C CA . ALA A 1 466 ? -27.821 4.247 14.075 1.00 93.94 466 ALA A CA 1
ATOM 3697 C C . ALA A 1 466 ? -29.307 4.596 13.853 1.00 93.94 466 ALA A C 1
ATOM 3699 O O . ALA A 1 466 ? -29.955 4.000 12.991 1.00 93.94 466 ALA A O 1
ATOM 3700 N N . GLU A 1 467 ? -29.827 5.593 14.574 1.00 90.81 467 GLU A N 1
ATOM 3701 C CA . GLU A 1 467 ? -31.196 6.109 14.421 1.00 90.81 467 GLU A CA 1
ATOM 3702 C C . GLU A 1 467 ? -31.417 6.794 13.056 1.00 90.81 467 GLU A C 1
ATOM 3704 O O . GLU A 1 467 ? -32.432 6.551 12.387 1.00 90.81 467 GLU A O 1
ATOM 3709 N N . ASP A 1 468 ? -30.448 7.593 12.598 1.00 90.31 468 ASP A N 1
ATOM 3710 C CA . ASP A 1 468 ? -30.471 8.258 11.290 1.00 90.31 468 ASP A CA 1
ATOM 3711 C C . ASP A 1 468 ? -30.563 7.236 10.150 1.00 90.31 468 ASP A C 1
ATOM 3713 O O . ASP A 1 468 ? -31.406 7.365 9.255 1.00 90.31 468 ASP A O 1
ATOM 3717 N N . LEU A 1 469 ? -29.758 6.170 10.197 1.00 90.88 469 LEU A N 1
ATOM 3718 C CA . LEU A 1 469 ? -29.778 5.117 9.178 1.00 90.88 469 LEU A CA 1
ATOM 3719 C C . LEU A 1 469 ? -31.109 4.365 9.136 1.00 90.88 469 LEU A C 1
ATOM 3721 O O . LEU A 1 469 ? -31.595 4.064 8.043 1.00 90.88 469 LEU A O 1
ATOM 3725 N N . MET A 1 470 ? -31.738 4.103 10.285 1.00 81.94 470 MET A N 1
ATOM 3726 C CA . MET A 1 470 ? -33.081 3.511 10.316 1.00 81.94 470 MET A CA 1
ATOM 3727 C C . MET A 1 470 ? -34.117 4.441 9.670 1.00 81.94 470 MET A C 1
ATOM 3729 O O . MET A 1 470 ? -34.965 3.992 8.895 1.00 81.94 470 MET A O 1
ATOM 3733 N N . THR A 1 471 ? -34.014 5.746 9.927 1.00 82.25 471 THR A N 1
ATOM 3734 C CA . THR A 1 471 ? -34.923 6.759 9.371 1.00 82.25 471 THR A CA 1
ATOM 3735 C C . THR A 1 471 ? -34.762 6.908 7.856 1.00 82.25 471 THR A C 1
ATOM 3737 O O . THR A 1 471 ? -35.759 6.964 7.128 1.00 82.25 471 THR A O 1
ATOM 3740 N N . ILE A 1 472 ? -33.522 6.936 7.351 1.00 77.94 472 ILE A N 1
ATOM 3741 C CA . ILE A 1 472 ? -33.229 6.994 5.909 1.00 77.94 472 ILE A CA 1
ATOM 3742 C C . ILE A 1 472 ? -33.853 5.790 5.195 1.00 77.94 472 ILE A C 1
ATOM 3744 O O . ILE A 1 472 ? -34.478 5.956 4.148 1.00 77.94 472 ILE A O 1
ATOM 3748 N N . ARG A 1 473 ? -33.759 4.592 5.789 1.00 73.06 473 ARG A N 1
ATOM 3749 C CA . ARG A 1 473 ? -34.332 3.363 5.220 1.00 73.06 473 ARG A CA 1
ATOM 3750 C C . ARG A 1 473 ? -35.850 3.459 5.079 1.00 73.06 473 ARG A C 1
ATOM 3752 O O . ARG A 1 473 ? -36.390 3.156 4.020 1.00 73.06 473 ARG A O 1
ATOM 3759 N N . GLN A 1 474 ? -36.544 3.930 6.116 1.00 70.75 474 GLN A N 1
ATOM 3760 C CA . GLN A 1 474 ? -38.004 4.079 6.085 1.00 70.75 474 GLN A CA 1
ATOM 3761 C C . GLN A 1 474 ? -38.464 5.055 4.991 1.00 70.75 474 GLN A C 1
ATOM 3763 O O . GLN A 1 474 ? -39.422 4.768 4.275 1.00 70.75 474 GLN A O 1
ATOM 3768 N N . LYS A 1 475 ? -37.750 6.174 4.808 1.00 69.00 475 LYS A N 1
ATOM 3769 C CA . LYS A 1 475 ? -38.061 7.177 3.773 1.00 69.00 475 LYS A CA 1
ATOM 3770 C C . LYS A 1 475 ? -37.782 6.702 2.344 1.00 69.00 475 LYS A C 1
ATOM 3772 O O . LYS A 1 475 ? -38.403 7.218 1.425 1.00 69.00 475 LYS A O 1
ATOM 3777 N N . GLN A 1 476 ? -36.864 5.754 2.148 1.00 65.81 476 GLN A N 1
ATOM 3778 C CA . GLN A 1 476 ? -36.578 5.166 0.833 1.00 65.81 476 GLN A CA 1
ATOM 3779 C C . GLN A 1 476 ? -37.560 4.045 0.448 1.00 65.81 476 GLN A C 1
ATOM 3781 O O . GLN A 1 476 ? -37.770 3.807 -0.737 1.00 65.81 476 GLN A O 1
ATOM 3786 N N . VAL A 1 477 ? -38.166 3.365 1.430 1.00 59.06 477 VAL A N 1
ATOM 3787 C CA . VAL A 1 477 ? -39.139 2.275 1.208 1.00 59.06 477 VAL A CA 1
ATOM 3788 C C . VAL A 1 477 ? -40.559 2.801 0.951 1.00 59.06 477 VAL A C 1
ATOM 3790 O O . VAL A 1 477 ? -41.335 2.161 0.245 1.00 59.06 477 VAL A O 1
ATOM 3793 N N . LEU A 1 478 ? -40.909 3.974 1.484 1.00 46.25 478 LEU A N 1
ATOM 3794 C CA . LEU A 1 478 ? -42.152 4.666 1.140 1.00 46.25 478 LEU A CA 1
ATOM 3795 C C . LEU A 1 478 ? -41.962 5.404 -0.197 1.00 46.25 478 LEU A C 1
ATOM 3797 O O . LEU A 1 478 ? -41.161 6.340 -0.240 1.00 46.25 478 LEU A O 1
ATOM 3801 N N . PRO A 1 479 ? -42.671 5.045 -1.289 1.00 44.56 479 PRO A N 1
ATOM 3802 C CA . PRO A 1 479 ? -42.658 5.885 -2.476 1.00 44.56 479 PRO A CA 1
ATOM 3803 C C . PRO A 1 479 ? -43.175 7.265 -2.067 1.00 44.56 479 PRO A C 1
ATOM 3805 O O . PRO A 1 479 ? -44.217 7.368 -1.416 1.00 44.56 479 PRO A O 1
ATOM 3808 N N . GLN A 1 480 ? -42.438 8.318 -2.423 1.00 46.97 480 GLN A N 1
ATOM 3809 C CA . GLN A 1 480 ? -42.937 9.683 -2.310 1.00 46.97 480 GLN A CA 1
ATOM 3810 C C . GLN A 1 480 ? -44.209 9.773 -3.158 1.00 46.97 480 GLN A C 1
ATOM 3812 O O . GLN A 1 480 ? -44.148 9.875 -4.383 1.00 46.97 480 GLN A O 1
ATOM 3817 N N . LEU A 1 481 ? -45.371 9.672 -2.511 1.00 40.94 481 LEU A N 1
ATOM 3818 C CA . LEU A 1 481 ? -46.626 10.108 -3.102 1.00 40.94 481 LEU A CA 1
ATOM 3819 C C . LEU A 1 481 ? -46.440 11.591 -3.449 1.00 40.94 481 LEU A C 1
ATOM 3821 O O . LEU A 1 481 ? -45.983 12.341 -2.582 1.00 40.94 481 LEU A O 1
ATOM 3825 N N . PRO A 1 482 ? -46.737 12.028 -4.684 1.00 42.19 482 PRO A N 1
ATOM 3826 C CA . PRO A 1 482 ? -46.612 13.431 -5.036 1.00 42.19 482 PRO A CA 1
ATOM 3827 C C . PRO A 1 482 ? -47.468 14.270 -4.083 1.00 42.19 482 PRO A C 1
ATOM 3829 O O . PRO A 1 482 ? -48.685 14.090 -4.018 1.00 42.19 482 PRO A O 1
ATOM 3832 N N . GLU A 1 483 ? -46.844 15.198 -3.356 1.00 43.75 483 GLU A N 1
ATOM 3833 C CA . GLU A 1 483 ? -47.540 16.271 -2.643 1.00 43.75 483 GLU A CA 1
ATOM 3834 C C . GLU A 1 483 ? -48.135 17.240 -3.670 1.00 43.75 483 GLU A C 1
ATOM 3836 O O . GLU A 1 483 ? -47.642 18.343 -3.883 1.00 43.75 483 GLU A O 1
ATOM 3841 N N . HIS A 1 484 ? -49.171 16.811 -4.384 1.00 44.25 484 HIS A N 1
ATOM 3842 C CA . HIS A 1 484 ? -49.925 17.707 -5.248 1.00 44.25 484 HIS A CA 1
ATOM 3843 C C . HIS A 1 484 ? -51.376 17.273 -5.440 1.00 44.25 484 HIS A C 1
ATOM 3845 O O . HIS A 1 484 ? -51.911 17.413 -6.526 1.00 44.25 484 HIS A O 1
ATOM 3851 N N . GLU A 1 485 ? -52.048 16.783 -4.393 1.00 42.62 485 GLU A N 1
ATOM 3852 C CA . GLU A 1 485 ? -53.507 16.580 -4.448 1.00 42.62 485 GLU A CA 1
ATOM 3853 C C . GLU A 1 485 ? -54.173 16.556 -3.057 1.00 42.62 485 GLU A C 1
ATOM 3855 O O . GLU A 1 485 ? -55.013 15.720 -2.747 1.00 42.62 485 GLU A O 1
ATOM 3860 N N . ALA A 1 486 ? -53.810 17.498 -2.181 1.00 39.06 486 ALA A N 1
ATOM 3861 C CA . ALA A 1 486 ? -54.472 17.665 -0.877 1.00 39.06 486 ALA A CA 1
ATOM 3862 C C . ALA A 1 486 ? -54.948 19.102 -0.600 1.00 39.06 486 ALA A C 1
ATOM 3864 O O . ALA A 1 486 ? -55.137 19.475 0.552 1.00 39.06 486 ALA A O 1
ATOM 3865 N N . ASN A 1 487 ? -55.162 19.916 -1.644 1.00 41.59 487 ASN A N 1
ATOM 3866 C CA . ASN A 1 487 ? -55.651 21.295 -1.496 1.00 41.59 487 ASN A CA 1
ATOM 3867 C C . ASN A 1 487 ? -56.660 21.725 -2.583 1.00 41.59 487 ASN A C 1
ATOM 3869 O O . ASN A 1 487 ? -56.631 22.858 -3.053 1.00 41.59 487 ASN A O 1
ATOM 3873 N N . SER A 1 488 ? -57.588 20.845 -2.981 1.00 41.22 488 SER A N 1
ATOM 3874 C CA . SER A 1 488 ? -58.737 21.243 -3.824 1.00 41.22 488 SER A CA 1
ATOM 3875 C C . SER A 1 488 ? -60.106 20.774 -3.320 1.00 41.22 488 SER A C 1
ATOM 3877 O O . SER A 1 488 ? -61.086 20.855 -4.054 1.00 41.22 488 SER A O 1
ATOM 3879 N N . ALA A 1 489 ? -60.215 20.315 -2.072 1.00 38.28 489 ALA A N 1
ATOM 3880 C CA . ALA A 1 489 ? -61.479 19.831 -1.512 1.00 38.28 489 ALA A CA 1
ATOM 3881 C C . ALA A 1 489 ? -61.995 20.685 -0.343 1.00 38.28 489 ALA A C 1
ATOM 3883 O O . ALA A 1 489 ? -62.641 20.151 0.545 1.00 38.28 489 ALA A O 1
ATOM 3884 N N . LEU A 1 490 ? -61.721 21.995 -0.310 1.00 44.06 490 LEU A N 1
ATOM 3885 C CA . LEU A 1 490 ? -62.270 22.910 0.705 1.00 44.06 490 LEU A CA 1
ATOM 3886 C C . LEU A 1 490 ? -62.414 24.356 0.177 1.00 44.06 490 LEU A C 1
ATOM 3888 O O . LEU A 1 490 ? -61.942 25.300 0.797 1.00 44.06 490 LEU A O 1
ATOM 3892 N N . SER A 1 491 ? -63.074 24.562 -0.966 1.00 43.09 491 SER A N 1
ATOM 3893 C CA . SER A 1 491 ? -63.760 25.834 -1.274 1.00 43.09 491 SER A CA 1
ATOM 3894 C C . SER A 1 491 ? -64.575 25.717 -2.562 1.00 43.09 491 SER A C 1
ATOM 3896 O O . SER A 1 491 ? -64.038 25.572 -3.653 1.00 43.09 491 SER A O 1
ATOM 3898 N N . GLY A 1 492 ? -65.901 25.773 -2.450 1.00 35.06 492 GLY A N 1
ATOM 3899 C CA . GLY A 1 492 ? -66.759 25.756 -3.633 1.00 35.06 492 GLY A CA 1
ATOM 3900 C C . GLY A 1 492 ? -68.238 25.584 -3.333 1.00 35.06 492 GLY A C 1
ATOM 3901 O O . GLY A 1 492 ? -68.897 24.761 -3.955 1.00 35.06 492 GLY A O 1
ATOM 3902 N N . SER A 1 493 ? -68.769 26.339 -2.372 1.00 37.47 493 SER A N 1
ATOM 3903 C CA . SER A 1 493 ? -70.211 26.502 -2.203 1.00 37.47 493 SER A CA 1
ATOM 3904 C C . SER A 1 493 ? -70.607 27.916 -2.619 1.00 37.47 493 SER A C 1
ATOM 3906 O O . SER A 1 493 ? -70.158 28.878 -2.001 1.00 37.47 493 SER A O 1
ATOM 3908 N N . GLY A 1 494 ? -71.484 27.997 -3.621 1.00 34.41 494 GLY A N 1
ATOM 3909 C CA . GLY A 1 494 ? -72.364 29.132 -3.906 1.00 34.41 494 GLY A CA 1
ATOM 3910 C C . GLY A 1 494 ? -71.766 30.285 -4.713 1.00 34.41 494 GLY A C 1
ATOM 3911 O O . GLY A 1 494 ? -71.055 31.118 -4.171 1.00 34.41 494 GLY A O 1
ATOM 3912 N N . LEU A 1 495 ? -72.189 30.444 -5.970 1.00 35.91 495 LEU A N 1
ATOM 3913 C CA . LEU A 1 495 ? -73.374 31.250 -6.313 1.00 35.91 495 LEU A CA 1
ATOM 3914 C C . LEU A 1 495 ? -73.473 31.439 -7.835 1.00 35.91 495 LEU A C 1
ATOM 3916 O O . LEU A 1 495 ? -72.543 31.891 -8.495 1.00 35.91 495 LEU A O 1
ATOM 3920 N N . ILE A 1 496 ? -74.648 31.100 -8.361 1.00 43.97 496 ILE A N 1
ATOM 3921 C CA . ILE A 1 496 ? -75.148 31.501 -9.679 1.00 43.97 496 ILE A CA 1
ATOM 3922 C C . ILE A 1 496 ? -75.414 33.016 -9.643 1.00 43.97 496 ILE A C 1
ATOM 3924 O O . ILE A 1 496 ? -75.932 33.512 -8.637 1.00 43.97 496 ILE A O 1
ATOM 3928 N N . PRO A 1 497 ? -75.150 33.736 -10.742 1.00 48.09 497 PRO A N 1
ATOM 3929 C CA . PRO A 1 497 ? -76.226 34.556 -11.282 1.00 48.09 497 PRO A CA 1
ATOM 3930 C C . PRO A 1 497 ? -76.417 34.372 -12.791 1.00 48.09 497 PRO A C 1
ATOM 3932 O O . PRO A 1 497 ? -75.480 34.192 -13.566 1.00 48.09 497 PRO A O 1
ATOM 3935 N N . ASP A 1 498 ? -77.693 34.425 -13.154 1.00 40.97 498 ASP A N 1
ATOM 3936 C CA . ASP A 1 498 ? -78.244 34.473 -14.498 1.00 40.97 498 ASP A CA 1
ATOM 3937 C C . ASP A 1 498 ? -77.778 35.681 -15.333 1.00 40.97 498 ASP A C 1
ATOM 3939 O O . ASP A 1 498 ? -77.433 36.737 -14.807 1.00 40.97 498 ASP A O 1
ATOM 3943 N N . ALA A 1 499 ? -78.002 35.510 -16.644 1.00 36.84 499 ALA A N 1
ATOM 3944 C CA . ALA A 1 499 ? -78.367 36.515 -17.653 1.00 36.84 499 ALA A CA 1
ATOM 3945 C C . ALA A 1 499 ? -77.275 37.046 -18.613 1.00 36.84 499 ALA A C 1
ATOM 3947 O O . ALA A 1 499 ? -76.614 38.041 -18.359 1.00 36.84 499 ALA A O 1
ATOM 3948 N N . LYS A 1 500 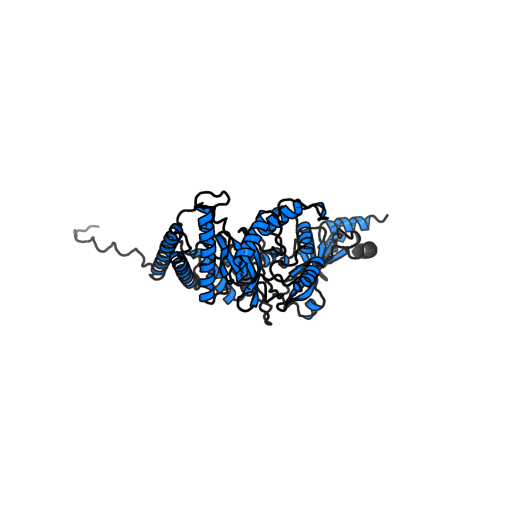? -77.224 36.371 -19.777 1.00 40.84 500 LYS A N 1
ATOM 3949 C CA . LYS A 1 500 ? -77.489 36.844 -21.162 1.00 40.84 500 LYS A CA 1
ATOM 3950 C C . LYS A 1 500 ? -76.838 38.124 -21.739 1.00 40.84 500 LYS A C 1
ATOM 3952 O O . LYS A 1 500 ? -76.822 39.176 -21.117 1.00 40.84 500 LYS A O 1
ATOM 3957 N N . VAL A 1 501 ? -76.659 38.005 -23.070 1.00 40.66 501 VAL A N 1
ATOM 3958 C CA . VAL A 1 501 ? -76.412 39.003 -24.141 1.00 40.66 501 VAL A CA 1
ATOM 3959 C C . VAL A 1 501 ? -74.913 39.302 -24.295 1.00 40.66 501 VAL A C 1
ATOM 3961 O O . VAL A 1 501 ? -74.288 39.716 -23.331 1.00 40.66 501 VAL A O 1
ATOM 3964 N N . GLU A 1 502 ? -74.231 39.046 -25.414 1.00 41.12 502 GLU A N 1
ATOM 3965 C CA . GLU A 1 502 ? -74.585 38.903 -26.839 1.00 41.12 502 GLU A CA 1
ATOM 3966 C C . GLU A 1 502 ? -73.603 37.940 -27.532 1.00 41.12 502 GLU A C 1
ATOM 3968 O O . GLU A 1 502 ? -72.441 37.864 -27.063 1.00 41.12 502 GLU A O 1
#

Foldseek 3Di:
DPVQLVVLQVVQLQDKADLVVSCVVSVHDSVVSVVSLVVNCVVQPPQWDWFDDDPPTITHGAQADLVGRSDGPKKWKWWQAQVQDIGTQFIWTHTNNQKIATDGDPVDVVVDCLLAAPNQDHRMDNHDALLCPQQQFAAPQSLLVLCLCQVCVVVDSDRGDNGSVPDDRVNRLRCQQQQVLQGFATMRMHPNSVVCVVVCLPDDQAAEPVCCQAVVVVVVVCSVVSHDDRNARHYHHADWGWGWHAYPVRWIFIKIKGKAPFPVPPDPQSLLSLLFLVLQQLLQVLCVVVVAFAFHWDWDAHPRGMIIIITTRPQHHTSRHGFGKHFLVSVCVSVDPDWDFQLVSVVSCVVVVQADPVQNLSSVLLVLLLLLQQNPPRTSRQWMWTADPDSNSNYTHTHHGHPRTNCNQNQDPVNDDGDDQDARDDDPDDDPSNLVSLVSNLSSLVVSLPDPSRDPVSSVSSVVSNVRSVVVVVVVPDPPDPPPPDPDPPDDDDDDDDDDDD

Mean predicted aligned error: 8.7 Å

Radius of gyration: 28.85 Å; Cα contacts (8 Å, |Δi|>4): 898; chains: 1; bounding box: 115×61×74 Å

Secondary structure (DSSP, 8-state):
--THHHHHHHHHTTS-EEHHHHHHHHT--HHHHHHHHHHHHHHSTTTEEEES-GGG-EEEEBPBPSS-TTSB-EEEEEEE-TTS-EEEEEEEEEBTTSEEEEEE-HHHHHT-TTSSGGG-S-SEEESS-GGGSTTS--HHHHHHHHHHHHT-GGG-SS---SSGGG--HHHHHHHHHHH-TT-SSSEEESHHHHHHHHHHHT---PEETTTHHHHHHHHHHHHHTT---TT----SSS-EEEEEEE-TT--EEEEEEEEPSPTT---HHHHHHHHHHHHHHHHHHHHHHTT--B--EEEEE-TTS-EEEEEE-TTEETTTEE--EEEHHHHHHHH-SS---HHHHHHHHHHTTSB-HHHHHHHHHHHHHHHHTT-----TTS-EEE--SSS-TTSBEEPPB---S-GGGSPPTT---PPPP-PPPPPSS--TTHHHHHHHHHHHHHHHHH-TTS-HHHHHHHHHHHHHHHHHHHHHHS----S-SSSSSS------------

Organism: NCBI:txid743299

InterPro domains:
  IPR012893 HipA-like, C-terminal [PF07804] (232-411)
  IPR052028 HipA Serine/Threonine-Protein Kinase [PTHR37419] (121-473)

pLDDT: mean 85.18, std 15.35, range [34.41, 98.81]

Sequence (502 aa):
MNTQTPHLIRLLRTGSQTGQRLCERMDVSRATLSRLMGDCQSEHPGFLCQIGAARSTRYAWAKPDENHPDQPWNIPVYHVDRHGVLQSDGTLTVLEADEYLFTPSNTLRSRDTNRYPGGWMRSHYEGIPWFLQDIRPQGYLGRALAQQLFRQPEVISTPLPEHIHQWNDDQVLWVITQMGNDLPGHFLIGAASAERFITQSHATDAIHAEDRANAYAQNVRNLMGGRWIPHSSAGGEQPKFVAHVTDRHAQSRHVIVKFSPPAQDASPVAQRWCDLLIAEHHALSVLAEHDMPAAHTELLQGSDGRWFLESTRFDREGAHGRVPVFSLRSVLLEATGDLPGWVPAAAILQRDRLIHMDTMARIHLLDAYGHFIGNTDRHPGNLSFTQPDISDSAHFSLAPAYDMLPMQYAPEAQGSMLPDFRPITPYPVQHEMVPIAQDLAAMFWSGVARDPRISKNFREMAITHAEDLMTIRQKQVLPQLPEHEANSALSGSGLIPDAKVE